Protein AF-B0E0D8-F1 (afdb_monomer_lite)

Structure (mmCIF, N/CA/C/O backbone):
data_AF-B0E0D8-F1
#
_entry.id   AF-B0E0D8-F1
#
loop_
_atom_site.group_PDB
_atom_site.id
_atom_site.type_symbol
_atom_site.label_atom_id
_atom_site.label_alt_id
_atom_site.label_comp_id
_atom_site.label_asym_id
_atom_site.label_entity_id
_atom_site.label_seq_id
_atom_site.pdbx_PDB_ins_code
_atom_site.Cartn_x
_atom_site.Cartn_y
_atom_site.Cartn_z
_atom_site.occupancy
_atom_site.B_iso_or_equiv
_atom_site.auth_seq_id
_atom_site.auth_comp_id
_atom_site.auth_asym_id
_atom_site.auth_atom_id
_atom_site.pdbx_PDB_model_num
ATOM 1 N N . MET A 1 1 ? 3.797 -46.920 1.509 1.00 53.16 1 MET A N 1
ATOM 2 C CA . MET A 1 1 ? 4.148 -45.489 1.342 1.00 53.16 1 MET A CA 1
ATOM 3 C C . MET A 1 1 ? 3.529 -44.896 0.063 1.00 53.16 1 MET A C 1
ATOM 5 O O . MET A 1 1 ? 4.163 -44.108 -0.615 1.00 53.16 1 MET A O 1
ATOM 9 N N . SER A 1 2 ? 2.277 -45.231 -0.271 1.00 56.91 2 SER A N 1
ATOM 10 C CA . SER A 1 2 ? 1.636 -44.932 -1.570 1.00 56.91 2 SER A CA 1
ATOM 11 C C . SER A 1 2 ? 0.585 -43.808 -1.529 1.00 56.91 2 SER A C 1
ATOM 13 O O . SER A 1 2 ? -0.222 -43.683 -2.444 1.00 56.91 2 SER A O 1
ATOM 15 N N . THR A 1 3 ? 0.545 -42.988 -0.476 1.00 81.75 3 THR A N 1
ATOM 16 C CA . THR A 1 3 ? -0.574 -42.053 -0.258 1.00 81.75 3 THR A CA 1
ATOM 17 C C . THR A 1 3 ? -0.394 -40.694 -0.940 1.00 81.75 3 THR A C 1
ATOM 19 O O . THR A 1 3 ? -1.363 -40.171 -1.485 1.00 81.75 3 THR A O 1
ATOM 22 N N . LEU A 1 4 ? 0.819 -40.131 -0.997 1.00 83.94 4 LEU A N 1
ATOM 23 C CA . LEU A 1 4 ? 1.034 -38.790 -1.574 1.00 83.94 4 LEU A CA 1
ATOM 24 C C . LEU A 1 4 ? 0.937 -38.765 -3.103 1.00 83.94 4 LEU A C 1
ATOM 26 O O . LEU A 1 4 ? 0.344 -37.847 -3.665 1.00 83.94 4 LEU A O 1
ATOM 30 N N . ASP A 1 5 ? 1.414 -39.815 -3.773 1.00 84.38 5 ASP A N 1
ATOM 31 C CA . ASP A 1 5 ? 1.312 -39.933 -5.231 1.00 84.38 5 ASP A CA 1
ATOM 32 C C . ASP A 1 5 ? -0.126 -40.140 -5.717 1.00 84.38 5 ASP A C 1
ATOM 34 O O . ASP A 1 5 ? -0.360 -40.074 -6.918 1.00 84.38 5 ASP A O 1
ATOM 38 N N . SER A 1 6 ? -1.091 -40.373 -4.819 1.00 91.25 6 SER A N 1
ATOM 39 C CA . SER A 1 6 ? -2.513 -40.531 -5.153 1.00 91.25 6 SER A CA 1
ATOM 40 C C . SER A 1 6 ? -3.325 -39.231 -5.061 1.00 91.25 6 SER A C 1
ATOM 42 O O . SER A 1 6 ? -4.478 -39.209 -5.490 1.00 91.25 6 SER A O 1
ATOM 44 N N . LEU A 1 7 ? -2.739 -38.137 -4.552 1.00 93.19 7 LEU A N 1
ATOM 45 C CA . LEU A 1 7 ? -3.447 -36.866 -4.382 1.00 93.19 7 LEU A CA 1
ATOM 46 C C . LEU A 1 7 ? -3.869 -36.264 -5.727 1.00 93.19 7 LEU A C 1
ATOM 48 O O . LEU A 1 7 ? -3.058 -36.102 -6.643 1.00 93.19 7 LEU A O 1
ATOM 52 N N . ALA A 1 8 ? -5.145 -35.893 -5.829 1.00 93.38 8 ALA A N 1
ATOM 53 C CA . ALA A 1 8 ? -5.683 -35.192 -6.988 1.00 93.38 8 ALA A CA 1
ATOM 54 C C . ALA A 1 8 ? -4.944 -33.848 -7.199 1.00 93.38 8 ALA A C 1
ATOM 56 O O . ALA A 1 8 ? -4.636 -33.175 -6.207 1.00 93.38 8 ALA A O 1
ATOM 57 N N . PRO A 1 9 ? -4.622 -33.445 -8.444 1.00 91.19 9 PRO A N 1
ATOM 58 C CA . PRO A 1 9 ? -3.892 -32.202 -8.715 1.00 91.19 9 PRO A CA 1
ATOM 59 C C . PRO A 1 9 ? -4.538 -30.962 -8.087 1.00 91.19 9 PRO A C 1
ATOM 61 O O . PRO A 1 9 ? -3.832 -30.089 -7.594 1.00 91.19 9 PRO A O 1
ATOM 64 N N . GLU A 1 10 ? -5.866 -30.919 -8.019 1.00 92.75 10 GLU A N 1
ATOM 65 C CA . GLU A 1 10 ? -6.646 -29.825 -7.435 1.00 92.75 10 GLU A CA 1
ATOM 66 C C . GLU A 1 10 ? -6.404 -29.705 -5.922 1.00 92.75 10 GLU A C 1
ATOM 68 O O . GLU A 1 10 ? -6.322 -28.603 -5.380 1.00 92.75 10 GLU A O 1
ATOM 73 N N . LEU A 1 11 ? -6.231 -30.837 -5.228 1.00 93.38 11 LEU A N 1
ATOM 74 C CA . LEU A 1 11 ? -5.871 -30.844 -3.808 1.00 93.38 11 LEU A CA 1
ATOM 75 C C . LEU A 1 11 ? -4.437 -30.361 -3.604 1.00 93.38 11 LEU A C 1
ATOM 77 O O . LEU A 1 11 ? -4.188 -29.599 -2.674 1.00 93.38 11 LEU A O 1
ATOM 81 N N . ILE A 1 12 ? -3.510 -30.757 -4.482 1.00 91.12 12 ILE A N 1
ATOM 82 C CA . ILE A 1 12 ? -2.124 -30.274 -4.445 1.00 91.12 12 ILE A CA 1
ATOM 83 C C . ILE A 1 12 ? -2.103 -28.753 -4.649 1.00 91.12 12 ILE A C 1
ATOM 85 O O . ILE A 1 12 ? -1.486 -28.051 -3.856 1.00 91.12 12 ILE A O 1
ATOM 89 N N . GLN A 1 13 ? -2.834 -28.226 -5.635 1.00 88.44 13 GLN A N 1
ATOM 90 C CA . GLN A 1 13 ? -2.956 -26.781 -5.879 1.00 88.44 13 GLN A CA 1
ATOM 91 C C . GLN A 1 13 ? -3.555 -26.028 -4.686 1.00 88.44 13 GLN A C 1
ATOM 93 O O . GLN A 1 13 ? -3.092 -24.944 -4.326 1.00 88.44 13 GLN A O 1
ATOM 98 N N . ARG A 1 14 ? -4.554 -26.612 -4.017 1.00 90.69 14 ARG A N 1
ATOM 99 C CA . ARG A 1 14 ? -5.117 -26.020 -2.801 1.00 90.69 14 ARG A CA 1
ATOM 100 C C . ARG A 1 14 ? -4.106 -25.999 -1.655 1.00 90.69 14 ARG A C 1
ATOM 102 O O . ARG A 1 14 ? -3.943 -24.960 -1.032 1.00 90.69 14 ARG A O 1
ATOM 109 N N . ILE A 1 15 ? -3.383 -27.097 -1.424 1.00 90.50 15 ILE A N 1
ATOM 110 C CA . ILE A 1 15 ? -2.312 -27.168 -0.412 1.00 90.50 15 ILE A CA 1
ATOM 111 C C . ILE A 1 15 ? -1.242 -26.100 -0.681 1.00 90.50 15 ILE A C 1
ATOM 113 O O . ILE A 1 15 ? -0.784 -25.432 0.236 1.00 90.50 15 ILE A O 1
ATOM 117 N N . VAL A 1 16 ? -0.875 -25.900 -1.944 1.00 87.88 16 VAL A N 1
ATOM 118 C CA . VAL A 1 16 ? 0.105 -24.890 -2.379 1.00 87.88 16 VAL A CA 1
ATOM 119 C C . VAL A 1 16 ? -0.354 -23.478 -2.076 1.00 87.88 16 VAL A C 1
ATOM 121 O O . VAL A 1 16 ? 0.428 -22.678 -1.572 1.00 87.88 16 VAL A O 1
ATOM 124 N N . THR A 1 17 ? -1.627 -23.197 -2.352 1.00 84.88 17 THR A N 1
ATOM 125 C CA . THR A 1 17 ? -2.234 -21.888 -2.089 1.00 84.88 17 THR A CA 1
ATOM 126 C C . THR A 1 17 ? -2.192 -21.560 -0.593 1.00 84.88 17 THR A C 1
ATOM 128 O O . THR A 1 17 ? -1.948 -20.416 -0.226 1.00 84.88 17 THR A O 1
ATOM 131 N N . GLU A 1 18 ? -2.350 -22.569 0.269 1.00 88.06 18 GLU A N 1
ATOM 132 C CA . GLU A 1 18 ? -2.264 -22.421 1.730 1.00 88.06 18 GLU A CA 1
ATOM 133 C C . GLU A 1 18 ? -0.812 -22.337 2.253 1.00 88.06 18 GLU A C 1
ATOM 135 O O . GLU A 1 18 ? -0.554 -21.684 3.261 1.00 88.06 18 GLU A O 1
ATOM 140 N N . LEU A 1 19 ? 0.159 -22.980 1.590 1.00 85.25 19 LEU A N 1
ATOM 141 C CA . LEU A 1 19 ? 1.568 -23.001 2.025 1.00 85.25 19 LEU A CA 1
ATOM 142 C C . LEU A 1 19 ? 2.355 -21.725 1.682 1.00 85.25 19 LEU A C 1
ATOM 144 O O . LEU A 1 19 ? 3.416 -21.486 2.269 1.00 85.25 19 LEU A O 1
ATOM 148 N N . GLY A 1 20 ? 1.881 -20.922 0.727 1.00 84.12 20 GLY A N 1
ATOM 149 C CA . GLY A 1 20 ? 2.523 -19.668 0.327 1.00 84.12 20 GLY A CA 1
ATOM 150 C C . GLY A 1 20 ? 3.942 -19.868 -0.223 1.00 84.12 20 GLY A C 1
ATOM 151 O O . GLY A 1 20 ? 4.134 -20.495 -1.258 1.00 84.12 20 GLY A O 1
ATOM 152 N N . ASN A 1 21 ? 4.959 -19.333 0.461 1.00 77.44 21 ASN A N 1
ATOM 153 C CA . ASN A 1 21 ? 6.346 -19.336 -0.034 1.00 77.44 21 ASN A CA 1
ATOM 154 C C . ASN A 1 21 ? 7.074 -20.687 0.114 1.00 77.44 21 ASN A C 1
ATOM 156 O O . ASN A 1 21 ? 8.124 -20.875 -0.492 1.00 77.44 21 ASN A O 1
ATOM 160 N N . ASN A 1 22 ? 6.530 -21.645 0.872 1.00 82.94 22 ASN A N 1
ATOM 161 C CA . ASN A 1 22 ? 7.192 -22.933 1.155 1.00 82.94 22 ASN A CA 1
ATOM 162 C C . ASN A 1 22 ? 7.010 -23.987 0.041 1.00 82.94 22 ASN A C 1
ATOM 164 O O . ASN A 1 22 ? 7.289 -25.173 0.222 1.00 82.94 22 ASN A O 1
ATOM 168 N N . VAL A 1 23 ? 6.508 -23.581 -1.125 1.00 85.81 23 VAL A N 1
ATOM 169 C CA . VAL A 1 23 ? 6.146 -24.485 -2.231 1.00 85.81 23 VAL A CA 1
ATOM 170 C C . VAL A 1 23 ? 7.377 -25.109 -2.895 1.00 85.81 23 VAL A C 1
ATOM 172 O O . VAL A 1 23 ? 7.290 -26.204 -3.454 1.00 85.81 23 VAL A O 1
ATOM 175 N N . THR A 1 24 ? 8.543 -24.464 -2.797 1.00 85.81 24 THR A N 1
ATOM 176 C CA . THR A 1 24 ? 9.804 -24.993 -3.339 1.00 85.81 24 THR A CA 1
ATOM 177 C C . THR A 1 24 ? 10.214 -26.302 -2.677 1.00 85.81 24 THR A C 1
ATOM 179 O O . THR A 1 24 ? 10.639 -27.221 -3.373 1.00 85.81 24 THR A O 1
ATOM 182 N N . ASP A 1 25 ? 10.018 -26.429 -1.365 1.00 89.00 25 ASP A N 1
ATOM 183 C CA . ASP A 1 25 ? 10.377 -27.639 -0.621 1.00 89.00 25 ASP A CA 1
ATOM 184 C C . ASP A 1 25 ? 9.418 -28.784 -0.958 1.00 89.00 25 ASP A C 1
ATOM 186 O O . ASP A 1 25 ? 9.829 -29.933 -1.125 1.00 89.00 25 ASP A O 1
ATOM 190 N N . LEU A 1 26 ? 8.139 -28.455 -1.168 1.00 89.81 26 LEU A N 1
ATOM 191 C CA . LEU A 1 26 ? 7.120 -29.415 -1.589 1.00 89.81 26 LEU A CA 1
ATOM 192 C C . LEU A 1 26 ? 7.429 -30.015 -2.969 1.00 89.81 26 LEU A C 1
ATOM 194 O O . LEU A 1 26 ? 7.152 -31.189 -3.222 1.00 89.81 26 LEU A O 1
ATOM 198 N N . ARG A 1 27 ? 8.060 -29.231 -3.853 1.00 89.00 27 ARG A N 1
ATOM 199 C CA . ARG A 1 27 ? 8.511 -29.686 -5.177 1.00 89.00 27 ARG A CA 1
ATOM 200 C C . ARG A 1 27 ? 9.526 -30.829 -5.085 1.00 89.00 27 ARG A C 1
ATOM 202 O O . ARG A 1 27 ? 9.568 -31.672 -5.979 1.00 89.00 27 ARG A O 1
ATOM 209 N N . LEU A 1 28 ? 10.322 -30.876 -4.017 1.00 90.44 28 LEU A N 1
ATOM 210 C CA . LEU A 1 28 ? 11.373 -31.877 -3.828 1.00 90.44 28 LEU A CA 1
ATOM 211 C C . LEU A 1 28 ? 10.848 -33.212 -3.273 1.00 90.44 28 LEU A C 1
ATOM 213 O O . LEU A 1 28 ? 11.593 -34.189 -3.257 1.00 90.44 28 LEU A O 1
ATOM 217 N N . VAL A 1 29 ? 9.577 -33.282 -2.856 1.00 91.75 29 VAL A N 1
ATOM 218 C CA . VAL A 1 29 ? 9.000 -34.472 -2.206 1.00 91.75 29 VAL A CA 1
ATOM 219 C C . VAL A 1 29 ? 8.815 -35.638 -3.181 1.00 91.75 29 VAL A C 1
ATOM 221 O O . VAL A 1 29 ? 9.238 -36.755 -2.887 1.00 91.75 29 VAL A O 1
ATOM 224 N N . CYS A 1 30 ? 8.187 -35.416 -4.343 1.00 91.88 30 CYS A N 1
ATOM 225 C CA . CYS A 1 30 ? 8.034 -36.448 -5.375 1.00 91.88 30 CYS A CA 1
ATOM 226 C C . CYS A 1 30 ? 7.874 -35.865 -6.790 1.00 91.88 30 CYS A C 1
ATOM 228 O O . CYS A 1 30 ? 7.544 -34.692 -6.974 1.00 91.88 30 CYS A O 1
ATOM 230 N N . LYS A 1 31 ? 8.064 -36.704 -7.822 1.00 90.81 31 LYS A N 1
ATOM 231 C CA . LYS A 1 31 ? 7.974 -36.293 -9.240 1.00 90.81 31 LYS A CA 1
ATOM 232 C C . LYS A 1 31 ? 6.593 -35.750 -9.623 1.00 90.81 31 LYS A C 1
ATOM 234 O O . LYS A 1 31 ? 6.519 -34.791 -10.385 1.00 90.81 31 LYS A O 1
ATOM 239 N N . ARG A 1 32 ? 5.511 -36.340 -9.094 1.00 89.62 32 ARG A N 1
ATOM 240 C CA . ARG A 1 32 ? 4.135 -35.894 -9.373 1.00 89.62 32 ARG A CA 1
ATOM 241 C C . ARG A 1 32 ? 3.894 -34.491 -8.823 1.00 89.62 32 ARG A C 1
ATOM 243 O O . ARG A 1 32 ? 3.394 -33.644 -9.554 1.00 89.62 32 ARG A O 1
ATOM 250 N N . MET A 1 33 ? 4.295 -34.233 -7.575 1.00 90.12 33 MET A N 1
ATOM 251 C CA . MET A 1 33 ? 4.243 -32.888 -6.999 1.00 90.12 33 MET A CA 1
ATOM 252 C C . MET A 1 33 ? 5.104 -31.937 -7.818 1.00 90.12 33 MET A C 1
ATOM 254 O O . MET A 1 33 ? 4.596 -30.918 -8.254 1.00 90.12 33 MET A O 1
ATOM 258 N N . SER A 1 34 ? 6.347 -32.302 -8.142 1.00 90.44 34 SER A N 1
ATOM 259 C CA . SER A 1 34 ? 7.204 -31.450 -8.972 1.00 90.44 34 SER A CA 1
ATOM 260 C C . SER A 1 34 ? 6.529 -31.024 -10.279 1.00 90.44 34 SER A C 1
ATOM 262 O O . SER A 1 34 ? 6.503 -29.836 -10.576 1.00 90.44 34 SER A O 1
ATOM 264 N N . SER A 1 35 ? 5.894 -31.959 -10.993 1.00 89.50 35 SER A N 1
ATOM 265 C CA . SER A 1 35 ? 5.194 -31.681 -12.252 1.00 89.50 35 SER A CA 1
ATOM 266 C C . SER A 1 35 ? 3.943 -30.807 -12.085 1.00 89.50 35 SER A C 1
ATOM 268 O O . SER A 1 35 ? 3.732 -29.900 -12.884 1.00 89.50 35 SER A O 1
ATOM 270 N N . VAL A 1 36 ? 3.124 -31.032 -11.049 1.00 90.00 36 VAL A N 1
ATOM 271 C CA . VAL A 1 36 ? 1.916 -30.217 -10.790 1.00 90.00 36 VAL A CA 1
ATOM 272 C C . VAL A 1 36 ? 2.282 -28.810 -10.304 1.00 90.00 36 VAL A C 1
ATOM 274 O O . VAL A 1 36 ? 1.603 -27.835 -10.625 1.00 90.00 36 VAL A O 1
ATOM 277 N N . LEU A 1 37 ? 3.359 -28.701 -9.525 1.00 90.88 37 LEU A N 1
ATOM 278 C CA . LEU A 1 37 ? 3.837 -27.449 -8.945 1.00 90.88 37 LEU A CA 1
ATOM 279 C C . LEU A 1 37 ? 4.657 -26.616 -9.916 1.00 90.88 37 LEU A C 1
ATOM 281 O O . LEU A 1 37 ? 4.804 -25.419 -9.694 1.00 90.88 37 LEU A O 1
ATOM 285 N N . GLU A 1 38 ? 5.184 -27.220 -10.977 1.00 89.25 38 GLU A N 1
ATOM 286 C CA . GLU A 1 38 ? 6.056 -26.542 -11.927 1.00 89.25 38 GLU A CA 1
ATOM 287 C C . GLU A 1 38 ? 5.395 -25.292 -12.512 1.00 89.25 38 GLU A C 1
ATOM 289 O O . GLU A 1 38 ? 5.996 -24.223 -12.479 1.00 89.25 38 GLU A O 1
ATOM 294 N N . SER A 1 39 ? 4.125 -25.363 -12.922 1.00 87.25 39 SER A N 1
ATOM 295 C CA . SER A 1 39 ? 3.410 -24.192 -13.448 1.00 87.25 39 SER A CA 1
ATOM 296 C C . SER A 1 39 ? 3.176 -23.095 -12.402 1.00 87.25 39 SER A C 1
ATOM 298 O O . SER A 1 39 ? 3.114 -21.924 -12.756 1.00 87.25 39 SER A O 1
ATOM 300 N N . HIS A 1 40 ? 3.047 -23.456 -11.121 1.00 87.00 40 HIS A N 1
ATOM 301 C CA . HIS A 1 40 ? 2.840 -22.497 -10.031 1.00 87.00 40 HIS A CA 1
ATOM 302 C C . HIS A 1 40 ? 4.153 -21.821 -9.634 1.00 87.00 40 HIS A C 1
ATOM 304 O O . HIS A 1 40 ? 4.215 -20.601 -9.533 1.00 87.00 40 HIS A O 1
ATOM 310 N N . VAL A 1 41 ? 5.219 -22.607 -9.462 1.00 88.19 41 VAL A N 1
ATOM 311 C CA . VAL A 1 41 ? 6.553 -22.107 -9.098 1.00 88.19 41 VAL A CA 1
ATOM 312 C C . VAL A 1 41 ? 7.140 -21.256 -10.220 1.00 88.19 41 VAL A C 1
ATOM 314 O O . VAL A 1 41 ? 7.745 -20.225 -9.952 1.00 88.19 41 VAL A O 1
ATOM 317 N N . LEU A 1 42 ? 6.957 -21.669 -11.477 1.00 91.44 42 LEU A N 1
ATOM 318 C CA . LEU A 1 42 ? 7.425 -20.908 -12.637 1.00 91.44 42 LEU A CA 1
ATOM 319 C C . LEU A 1 42 ? 6.464 -19.778 -13.027 1.00 91.44 42 LEU A C 1
ATOM 321 O O . LEU A 1 42 ? 6.832 -18.932 -13.838 1.00 91.44 42 LEU A O 1
ATOM 325 N N . GLY A 1 43 ? 5.259 -19.748 -12.448 1.00 93.00 43 GLY A N 1
ATOM 326 C CA . GLY A 1 43 ? 4.245 -18.729 -12.697 1.00 93.00 43 GLY A CA 1
ATOM 327 C C . GLY A 1 43 ? 4.673 -17.333 -12.253 1.00 93.00 43 GLY A C 1
ATOM 328 O O . GLY A 1 43 ? 4.438 -16.366 -12.976 1.00 93.00 43 GLY A O 1
ATOM 329 N N . SER A 1 44 ? 5.372 -17.255 -11.118 1.00 94.44 44 SER A N 1
ATOM 330 C CA . SER A 1 44 ? 5.916 -16.018 -10.563 1.00 94.44 44 SER A CA 1
ATOM 331 C C . SER A 1 44 ? 7.424 -16.131 -10.377 1.00 94.44 44 SER A C 1
ATOM 333 O O . SER A 1 44 ? 7.903 -16.857 -9.506 1.00 94.44 44 SER A O 1
ATOM 335 N N . ILE A 1 45 ? 8.183 -15.367 -11.155 1.00 94.94 45 ILE A N 1
ATOM 336 C CA . ILE A 1 45 ? 9.644 -15.346 -11.090 1.00 94.94 45 ILE A CA 1
ATOM 337 C C . ILE A 1 45 ? 10.110 -14.058 -10.422 1.00 94.94 45 ILE A C 1
ATOM 339 O O . ILE A 1 45 ? 9.674 -12.966 -10.773 1.00 94.94 45 ILE A O 1
ATOM 343 N N . THR A 1 46 ? 11.044 -14.173 -9.476 1.00 95.44 46 THR A N 1
ATOM 344 C CA . THR A 1 46 ? 11.786 -13.020 -8.949 1.00 95.44 46 THR A CA 1
ATOM 345 C C . THR A 1 46 ? 13.233 -13.079 -9.424 1.00 95.44 46 THR A C 1
ATOM 347 O O . THR A 1 46 ? 13.895 -14.098 -9.229 1.00 95.44 46 THR A O 1
ATOM 350 N N . ILE A 1 47 ? 13.713 -12.003 -10.043 1.00 95.38 47 ILE A N 1
ATOM 351 C CA . ILE A 1 47 ? 15.119 -11.794 -10.402 1.00 95.38 47 ILE A CA 1
ATOM 352 C C . ILE A 1 47 ? 15.681 -10.791 -9.397 1.00 95.38 47 ILE A C 1
ATOM 354 O O . ILE A 1 47 ? 15.224 -9.655 -9.351 1.00 95.38 47 ILE A O 1
ATOM 358 N N . ASP A 1 48 ? 16.640 -11.227 -8.586 1.00 94.81 48 ASP A N 1
ATOM 359 C CA . ASP A 1 48 ? 17.276 -10.431 -7.531 1.00 94.81 48 ASP A CA 1
ATOM 360 C C . ASP A 1 48 ? 18.788 -10.662 -7.602 1.00 94.81 48 ASP A C 1
ATOM 362 O O . ASP A 1 48 ? 19.269 -11.744 -7.250 1.00 94.81 48 ASP A O 1
ATOM 366 N N . ILE A 1 49 ? 19.525 -9.688 -8.148 1.00 94.19 49 ILE A N 1
ATOM 367 C CA . ILE A 1 49 ? 20.953 -9.830 -8.468 1.00 94.19 49 ILE A CA 1
ATOM 368 C C . ILE A 1 49 ? 21.772 -8.843 -7.641 1.00 94.19 49 ILE A C 1
ATOM 370 O O . ILE A 1 49 ? 22.141 -7.756 -8.083 1.00 94.19 49 ILE A O 1
ATOM 374 N N . THR A 1 50 ? 22.097 -9.270 -6.427 1.00 93.19 50 THR A N 1
ATOM 375 C CA . THR A 1 50 ? 22.987 -8.549 -5.514 1.00 93.19 50 THR A CA 1
ATOM 376 C C . THR A 1 50 ? 24.391 -9.143 -5.542 1.00 93.19 50 THR A C 1
ATOM 378 O O . THR A 1 50 ? 24.595 -10.272 -5.998 1.00 93.19 50 THR A O 1
ATOM 381 N N . LYS A 1 51 ? 25.364 -8.431 -4.962 1.00 91.75 51 LYS A N 1
ATOM 382 C CA . LYS A 1 51 ? 26.734 -8.939 -4.774 1.00 91.75 51 LYS A CA 1
ATOM 383 C C . LYS A 1 51 ? 26.783 -10.337 -4.132 1.00 91.75 51 LYS A C 1
ATOM 385 O O . LYS A 1 51 ? 27.607 -11.158 -4.517 1.00 91.75 51 LYS A O 1
ATOM 390 N N . LEU A 1 52 ? 25.894 -10.624 -3.177 1.00 91.69 52 LEU A N 1
ATOM 391 C CA . LEU A 1 52 ? 25.844 -11.905 -2.456 1.00 91.69 52 LEU A CA 1
ATOM 392 C C . LEU A 1 52 ? 25.160 -13.033 -3.247 1.00 91.69 52 LEU A C 1
ATOM 394 O O . LEU A 1 52 ? 25.314 -14.202 -2.900 1.00 91.69 52 LEU A O 1
ATOM 398 N N . ARG A 1 53 ? 24.382 -12.700 -4.283 1.00 93.06 53 ARG A N 1
ATOM 399 C CA . ARG A 1 53 ? 23.576 -13.654 -5.067 1.00 93.06 53 ARG A CA 1
ATOM 400 C C . ARG A 1 53 ? 23.902 -13.621 -6.558 1.00 93.06 53 ARG A C 1
ATOM 402 O O . ARG A 1 53 ? 23.091 -14.062 -7.373 1.00 93.06 53 ARG A O 1
ATOM 409 N N . LEU A 1 54 ? 25.087 -13.125 -6.905 1.00 94.12 54 LEU A N 1
ATOM 410 C CA . LEU A 1 54 ? 25.489 -12.848 -8.278 1.00 94.12 54 LEU A CA 1
ATOM 411 C C . LEU A 1 54 ? 25.380 -14.086 -9.176 1.00 94.12 54 LEU A C 1
ATOM 413 O O . LEU A 1 54 ? 24.647 -14.064 -10.161 1.00 94.12 54 LEU A O 1
ATOM 417 N N . ASP A 1 55 ? 26.021 -15.193 -8.801 1.00 94.62 55 ASP A N 1
ATOM 418 C CA . ASP A 1 55 ? 26.042 -16.415 -9.618 1.00 94.62 55 ASP A CA 1
ATOM 419 C C . ASP A 1 55 ? 24.645 -17.009 -9.827 1.00 94.62 55 ASP A C 1
ATOM 421 O O . ASP A 1 55 ? 24.288 -17.414 -10.936 1.00 94.62 55 ASP A O 1
ATOM 425 N N . VAL A 1 56 ? 23.828 -17.018 -8.768 1.00 94.38 56 VAL A N 1
ATOM 426 C CA . VAL A 1 56 ? 22.450 -17.527 -8.809 1.00 94.38 56 VAL A CA 1
ATOM 427 C C . VAL A 1 56 ? 21.601 -16.670 -9.745 1.00 94.38 56 VAL A C 1
ATOM 429 O O . VAL A 1 56 ? 20.940 -17.206 -10.635 1.00 94.38 56 VAL A O 1
ATOM 432 N N . GLY A 1 57 ? 21.664 -15.345 -9.590 1.00 94.19 57 GLY A N 1
ATOM 433 C CA . GLY A 1 57 ? 20.919 -14.397 -10.413 1.00 94.19 57 GLY A CA 1
ATOM 434 C C . GLY A 1 57 ? 21.321 -14.445 -11.888 1.00 94.19 57 GLY A C 1
ATOM 435 O O . GLY A 1 57 ? 20.463 -14.510 -12.768 1.00 94.19 57 GLY A O 1
ATOM 436 N N . ILE A 1 58 ? 22.624 -14.500 -12.174 1.00 95.25 58 ILE A N 1
ATOM 437 C CA . ILE A 1 58 ? 23.157 -14.622 -13.538 1.00 95.25 58 ILE A CA 1
ATOM 438 C C . ILE A 1 58 ? 22.755 -15.952 -14.176 1.00 95.25 58 ILE A C 1
ATOM 440 O O . ILE A 1 58 ? 22.387 -15.980 -15.352 1.00 95.25 58 ILE A O 1
ATOM 444 N N . SER A 1 59 ? 22.822 -17.056 -13.430 1.00 94.62 59 SER A N 1
ATOM 445 C CA . SER A 1 59 ? 22.420 -18.379 -13.918 1.00 94.62 59 SER A CA 1
ATOM 446 C C . SER A 1 59 ? 20.927 -18.421 -14.250 1.00 94.62 59 SER A C 1
ATOM 448 O O . SER A 1 59 ? 20.539 -18.862 -15.335 1.00 94.62 59 SER A O 1
ATOM 450 N N . GLN A 1 60 ? 20.088 -17.867 -13.372 1.00 94.06 60 GLN A N 1
ATOM 451 C CA . GLN A 1 60 ? 18.651 -17.734 -13.601 1.00 94.06 60 GLN A CA 1
ATOM 452 C C . GLN A 1 60 ? 18.359 -16.890 -14.848 1.00 94.06 60 GLN A C 1
ATOM 454 O O . GLN A 1 60 ? 17.583 -17.305 -15.707 1.00 94.06 60 GLN A O 1
ATOM 459 N N . LEU A 1 61 ? 19.034 -15.748 -14.998 1.00 94.94 61 LEU A N 1
ATOM 460 C CA . LEU A 1 61 ? 18.879 -14.879 -16.161 1.00 94.94 61 LEU A CA 1
ATOM 461 C C . LEU A 1 61 ? 19.320 -15.565 -17.462 1.00 94.94 61 LEU A C 1
ATOM 463 O O . LEU A 1 61 ? 18.628 -15.490 -18.473 1.00 94.94 61 LEU A O 1
ATOM 467 N N . THR A 1 62 ? 20.443 -16.288 -17.419 1.00 95.00 62 THR A N 1
ATOM 468 C CA . THR A 1 62 ? 20.947 -17.080 -18.554 1.00 95.00 62 THR A CA 1
ATOM 469 C C . THR A 1 62 ? 19.935 -18.154 -18.946 1.00 95.00 62 THR A C 1
ATOM 471 O O . THR A 1 62 ? 19.659 -18.345 -20.128 1.00 95.00 62 THR A O 1
ATOM 474 N N . THR A 1 63 ? 19.347 -18.832 -17.959 1.00 93.56 63 THR A N 1
ATOM 475 C CA . THR A 1 63 ? 18.331 -19.872 -18.168 1.00 93.56 63 THR A CA 1
ATOM 476 C C . THR A 1 63 ? 17.115 -19.300 -18.897 1.00 93.56 63 THR A C 1
ATOM 478 O O . THR A 1 63 ? 16.701 -19.857 -19.908 1.00 93.56 63 THR A O 1
ATOM 481 N N . LEU A 1 64 ? 16.602 -18.145 -18.460 1.00 94.06 64 LEU A N 1
ATOM 482 C CA . LEU A 1 64 ? 15.470 -17.466 -19.106 1.00 94.06 64 LEU A CA 1
ATOM 483 C C . LEU A 1 64 ? 15.784 -16.958 -20.521 1.00 94.06 64 LEU A C 1
ATOM 485 O O . LEU A 1 64 ? 14.903 -16.938 -21.379 1.00 94.06 64 LEU A O 1
ATOM 489 N N . ALA A 1 65 ? 17.030 -16.546 -20.766 1.00 94.62 65 ALA A N 1
ATOM 490 C CA . ALA A 1 65 ? 17.468 -16.061 -22.072 1.00 94.62 65 ALA A CA 1
ATOM 491 C C . ALA A 1 65 ? 17.738 -17.188 -23.086 1.00 94.62 65 ALA A C 1
ATOM 493 O O . ALA A 1 65 ? 17.640 -16.953 -24.288 1.00 94.62 65 ALA A O 1
ATOM 494 N N . THR A 1 66 ? 18.112 -18.389 -22.629 1.00 92.69 66 THR A N 1
ATOM 495 C CA . THR A 1 66 ? 18.603 -19.474 -23.504 1.00 92.69 66 THR A CA 1
ATOM 496 C C . THR A 1 66 ? 17.663 -20.668 -23.620 1.00 92.69 66 THR A C 1
ATOM 498 O O . THR A 1 66 ? 17.677 -21.342 -24.651 1.00 92.69 66 THR A O 1
ATOM 501 N N . GLN A 1 67 ? 16.854 -20.969 -22.600 1.00 77.81 67 GLN A N 1
ATOM 502 C CA . GLN A 1 67 ? 16.017 -22.167 -22.605 1.00 77.81 67 GLN A CA 1
ATOM 503 C C . GLN A 1 67 ? 14.645 -21.901 -23.220 1.00 77.81 67 GLN A C 1
ATOM 505 O O . GLN A 1 67 ? 13.861 -21.078 -22.750 1.00 77.81 67 GLN A O 1
ATOM 510 N N . GLY A 1 68 ? 14.350 -22.659 -24.275 1.00 67.12 68 GLY A N 1
ATOM 511 C CA . GLY A 1 68 ? 13.070 -22.632 -24.962 1.00 67.12 68 GLY A CA 1
ATOM 512 C C . GLY A 1 68 ? 11.913 -23.177 -24.117 1.00 67.12 68 GLY A C 1
ATOM 513 O O . GLY A 1 68 ? 11.939 -24.299 -23.615 1.00 67.12 68 GLY A O 1
ATOM 514 N N . ASN A 1 69 ? 10.851 -22.377 -24.098 1.00 66.31 69 ASN A N 1
ATOM 515 C CA . ASN A 1 69 ? 9.438 -22.709 -23.925 1.00 66.31 69 ASN A CA 1
ATOM 516 C C . ASN A 1 69 ? 8.871 -22.938 -22.519 1.00 66.31 69 ASN A C 1
ATOM 518 O O . ASN A 1 69 ? 7.965 -22.193 -22.165 1.00 66.31 69 ASN A O 1
ATOM 522 N N . HIS A 1 70 ? 9.290 -23.907 -21.705 1.00 85.69 70 HIS A N 1
ATOM 523 C CA . HIS A 1 70 ? 8.431 -24.280 -20.558 1.00 85.69 70 HIS A CA 1
ATOM 524 C C . HIS A 1 70 ? 8.332 -23.208 -19.465 1.00 85.69 70 HIS A C 1
ATOM 526 O O . HIS A 1 70 ? 7.229 -22.784 -19.130 1.00 85.69 70 HIS A O 1
ATOM 532 N N . THR A 1 71 ? 9.462 -22.710 -18.964 1.00 88.88 71 THR A N 1
ATOM 533 C CA . THR A 1 71 ? 9.458 -21.628 -17.970 1.00 88.88 71 THR A CA 1
ATOM 534 C C . THR A 1 71 ? 8.849 -20.358 -18.544 1.00 88.88 71 THR A C 1
ATOM 536 O O . THR A 1 71 ? 7.924 -19.801 -17.966 1.00 88.88 71 THR A O 1
ATOM 539 N N . ALA A 1 72 ? 9.304 -19.952 -19.729 1.00 90.19 72 ALA A N 1
ATOM 540 C CA . ALA A 1 72 ? 8.901 -18.694 -20.341 1.00 90.19 72 ALA A CA 1
ATOM 541 C C . ALA A 1 72 ? 7.402 -18.624 -20.691 1.00 90.19 72 ALA A C 1
ATOM 543 O O . ALA A 1 72 ? 6.805 -17.552 -20.647 1.00 90.19 72 ALA A O 1
ATOM 544 N N . THR A 1 73 ? 6.779 -19.765 -21.006 1.00 91.00 73 THR A N 1
ATOM 545 C CA . THR A 1 73 ? 5.327 -19.843 -21.233 1.00 91.00 73 THR A CA 1
ATOM 546 C C . THR A 1 73 ? 4.526 -20.004 -19.941 1.00 91.00 73 THR A C 1
ATOM 548 O O . THR A 1 73 ? 3.360 -19.618 -19.915 1.00 91.00 73 THR A O 1
ATOM 551 N N . ALA A 1 74 ? 5.108 -20.544 -18.869 1.00 93.44 74 ALA A N 1
ATOM 552 C CA . ALA A 1 74 ? 4.430 -20.663 -17.578 1.00 93.44 74 ALA A CA 1
ATOM 553 C C . ALA A 1 74 ? 4.410 -19.338 -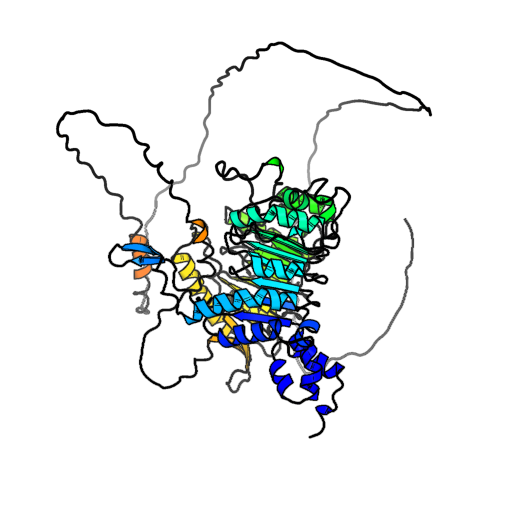16.795 1.00 93.44 74 ALA A C 1
ATOM 555 O O . ALA A 1 74 ? 3.454 -19.074 -16.060 1.00 93.44 74 ALA A O 1
ATOM 556 N N . THR A 1 75 ? 5.443 -18.504 -16.954 1.00 95.75 75 THR A N 1
ATOM 557 C CA . THR A 1 75 ? 5.587 -17.243 -16.219 1.00 95.75 75 THR A CA 1
ATOM 558 C C . THR A 1 75 ? 4.576 -16.196 -16.667 1.00 95.75 75 THR A C 1
ATOM 560 O O . THR A 1 75 ? 4.550 -15.789 -17.827 1.00 95.75 75 THR A O 1
ATOM 563 N N . HIS A 1 76 ? 3.778 -15.723 -15.713 1.00 96.50 76 HIS A N 1
ATOM 564 C CA . HIS A 1 76 ? 2.830 -14.623 -15.877 1.00 96.50 76 HIS A CA 1
ATOM 565 C C . HIS A 1 76 ? 3.168 -13.426 -14.982 1.00 96.50 76 HIS A C 1
ATOM 567 O O . HIS A 1 76 ? 2.816 -12.305 -15.346 1.00 96.50 76 HIS A O 1
ATOM 573 N N . ASP A 1 77 ? 3.912 -13.631 -13.893 1.00 97.25 77 ASP A N 1
ATOM 574 C CA . ASP A 1 77 ? 4.372 -12.570 -13.002 1.00 97.25 77 ASP A CA 1
ATOM 575 C C . ASP A 1 77 ? 5.905 -12.537 -12.943 1.00 97.25 77 ASP A C 1
ATOM 577 O O . ASP A 1 77 ? 6.567 -13.542 -12.675 1.00 97.25 77 ASP A O 1
ATOM 581 N N . LEU A 1 78 ? 6.487 -11.364 -13.179 1.00 97.38 78 LEU A N 1
ATOM 582 C CA . LEU A 1 78 ? 7.923 -11.128 -13.071 1.00 97.38 78 LEU A CA 1
ATOM 583 C C . LEU A 1 78 ? 8.174 -9.971 -12.111 1.00 97.38 78 LEU A C 1
ATOM 585 O O . LEU A 1 78 ? 7.659 -8.869 -12.296 1.00 97.38 78 LEU A O 1
ATOM 589 N N . HIS A 1 79 ? 9.020 -10.212 -11.117 1.00 96.88 79 HIS A N 1
ATOM 590 C CA . HIS A 1 79 ? 9.492 -9.200 -10.186 1.00 96.88 79 HIS A CA 1
ATOM 591 C C . HIS A 1 79 ? 11.008 -9.064 -10.291 1.00 96.88 79 HIS A C 1
ATOM 593 O O . HIS A 1 79 ? 11.757 -9.971 -9.942 1.00 96.88 79 HIS A O 1
ATOM 599 N N . ILE A 1 80 ? 11.470 -7.922 -10.773 1.00 95.94 80 ILE A N 1
ATOM 600 C CA . ILE A 1 80 ? 12.884 -7.583 -10.856 1.00 95.94 80 ILE A CA 1
ATOM 601 C C . ILE A 1 80 ? 13.209 -6.666 -9.681 1.00 95.94 80 ILE A C 1
ATOM 603 O O . ILE A 1 80 ? 12.674 -5.562 -9.592 1.00 95.94 80 ILE A O 1
ATOM 607 N N . ARG A 1 81 ? 14.083 -7.130 -8.792 1.00 93.25 81 ARG A N 1
ATOM 608 C CA . ARG A 1 81 ? 14.568 -6.403 -7.616 1.00 93.25 81 ARG A CA 1
ATOM 609 C C . ARG A 1 81 ? 16.074 -6.253 -7.731 1.00 93.25 81 ARG A C 1
ATOM 611 O O . ARG A 1 81 ? 16.723 -7.149 -8.260 1.00 93.25 81 ARG A O 1
ATOM 618 N N . ASN A 1 82 ? 16.619 -5.151 -7.224 1.00 89.38 82 ASN A N 1
ATOM 619 C CA . ASN A 1 82 ? 18.056 -4.971 -6.996 1.00 89.38 82 ASN A CA 1
ATOM 620 C C . ASN A 1 82 ? 18.946 -5.538 -8.125 1.00 89.38 82 ASN A C 1
ATOM 622 O O . ASN A 1 82 ? 19.584 -6.574 -7.955 1.00 89.38 82 ASN A O 1
ATOM 626 N N . LEU A 1 83 ? 19.018 -4.886 -9.288 1.00 92.12 83 LEU A N 1
ATOM 627 C CA . LEU A 1 83 ? 19.986 -5.250 -10.332 1.00 92.12 83 LEU A CA 1
ATOM 628 C C . LEU A 1 83 ? 21.342 -4.575 -10.083 1.00 92.12 83 LEU A C 1
ATOM 630 O O . LEU A 1 83 ? 21.852 -3.833 -10.918 1.00 92.12 83 LEU A O 1
ATOM 634 N N . CYS A 1 84 ? 21.911 -4.815 -8.903 1.00 89.81 84 CYS A N 1
ATOM 635 C CA . CYS A 1 84 ? 23.120 -4.152 -8.423 1.00 89.81 84 CYS A CA 1
ATOM 636 C C . CYS A 1 84 ? 24.209 -5.197 -8.129 1.00 89.81 84 CYS A C 1
ATOM 638 O O . CYS A 1 84 ? 24.433 -5.540 -6.967 1.00 89.81 84 CYS A O 1
ATOM 640 N N . PRO A 1 85 ? 24.945 -5.690 -9.145 1.00 90.44 85 PRO A N 1
ATOM 641 C CA . PRO A 1 85 ? 25.985 -6.701 -8.932 1.00 90.44 85 PRO A CA 1
ATOM 642 C C . PRO A 1 85 ? 27.141 -6.188 -8.053 1.00 90.44 85 PRO A C 1
ATOM 644 O O . PRO A 1 85 ? 27.848 -6.972 -7.422 1.00 90.44 85 PRO A O 1
ATOM 647 N N . LEU A 1 86 ? 27.323 -4.864 -7.989 1.00 88.38 86 LEU A N 1
ATOM 648 C CA . LEU A 1 86 ? 28.416 -4.203 -7.272 1.00 88.38 86 LEU A CA 1
ATOM 649 C C . LEU A 1 86 ? 28.056 -3.750 -5.853 1.00 88.38 86 LEU A C 1
ATOM 651 O O . LEU A 1 86 ? 28.947 -3.642 -5.009 1.00 88.38 86 LEU A O 1
ATOM 655 N N . LYS A 1 87 ? 26.776 -3.472 -5.586 1.00 84.06 87 LYS A N 1
ATOM 656 C CA . LYS A 1 87 ? 26.310 -2.907 -4.315 1.00 84.06 87 LYS A CA 1
ATOM 657 C C . LYS A 1 87 ? 25.409 -3.904 -3.608 1.00 84.06 87 LYS A C 1
ATOM 659 O O . LYS A 1 87 ? 24.522 -4.494 -4.217 1.00 84.06 87 LYS A O 1
ATOM 664 N N . ASP A 1 88 ? 25.639 -4.085 -2.317 1.00 83.94 88 ASP A N 1
ATOM 665 C CA . ASP A 1 88 ? 24.656 -4.747 -1.474 1.00 83.94 88 ASP A CA 1
ATOM 666 C C . ASP A 1 88 ? 23.550 -3.720 -1.168 1.00 83.94 88 ASP A C 1
ATOM 668 O O . ASP A 1 88 ? 23.871 -2.655 -0.639 1.00 83.94 88 ASP A O 1
ATOM 672 N N . PRO A 1 89 ? 22.274 -3.973 -1.511 1.00 80.56 89 PRO A N 1
ATOM 673 C CA . PRO A 1 89 ? 21.179 -3.063 -1.165 1.00 80.56 89 PRO A CA 1
ATOM 674 C C . PRO A 1 89 ? 21.030 -2.866 0.353 1.00 80.56 89 PRO A C 1
ATOM 676 O O . PRO A 1 89 ? 20.414 -1.896 0.789 1.00 80.56 89 PRO A O 1
ATOM 679 N N . PHE A 1 90 ? 21.596 -3.765 1.165 1.00 82.00 90 PHE A N 1
ATOM 680 C CA . PHE A 1 90 ? 21.634 -3.650 2.621 1.00 82.00 90 PHE A CA 1
ATOM 681 C C . PHE A 1 90 ? 22.885 -2.942 3.148 1.00 82.00 90 PHE A C 1
ATOM 683 O O . PHE A 1 90 ? 22.964 -2.688 4.353 1.00 82.00 90 PHE A O 1
ATOM 690 N N . ASP A 1 91 ? 23.852 -2.602 2.288 1.00 82.75 91 ASP A N 1
ATOM 691 C CA . ASP A 1 91 ? 24.989 -1.774 2.681 1.00 82.75 91 ASP A CA 1
ATOM 692 C C . ASP A 1 91 ? 24.506 -0.339 2.903 1.00 82.75 91 ASP A C 1
ATOM 694 O O . ASP A 1 91 ? 24.490 0.503 2.009 1.00 82.75 91 ASP A O 1
ATOM 698 N N . ARG A 1 92 ? 24.098 -0.082 4.146 1.00 77.75 92 ARG A N 1
ATOM 699 C CA . ARG A 1 92 ? 23.729 1.241 4.653 1.00 77.75 92 ARG A CA 1
ATOM 700 C C . ARG A 1 92 ? 24.957 2.098 4.967 1.00 77.75 92 ARG A C 1
ATOM 702 O O . ARG A 1 92 ? 24.826 3.070 5.711 1.00 77.75 92 ARG A O 1
ATOM 709 N N . SER A 1 93 ? 26.159 1.739 4.495 1.00 79.06 93 SER A N 1
ATOM 710 C CA . SER A 1 93 ? 27.313 2.605 4.708 1.00 79.06 93 SER A CA 1
ATOM 711 C C . SER A 1 93 ? 27.031 3.968 4.078 1.00 79.06 93 SER A C 1
ATOM 713 O O . SER A 1 93 ? 26.561 4.042 2.939 1.00 79.06 93 SER A O 1
ATOM 715 N N . PRO A 1 94 ? 27.242 5.057 4.831 1.00 77.06 94 PRO A N 1
ATOM 716 C CA . PRO A 1 94 ? 26.867 6.365 4.349 1.00 77.06 94 PRO A CA 1
ATOM 717 C C . PRO A 1 94 ? 27.710 6.677 3.110 1.00 77.06 94 PRO A C 1
ATOM 719 O O . PRO A 1 94 ? 28.930 6.485 3.093 1.00 77.06 94 PRO A O 1
ATOM 722 N N . THR A 1 95 ? 27.040 7.139 2.054 1.00 81.00 95 THR A N 1
ATOM 723 C CA . THR A 1 95 ? 27.691 7.655 0.841 1.00 81.00 95 THR A CA 1
ATOM 724 C C . THR A 1 95 ? 28.604 8.827 1.169 1.00 81.00 95 THR A C 1
ATOM 726 O O . THR A 1 95 ? 29.602 9.027 0.484 1.00 81.00 95 THR A O 1
ATOM 729 N N . TRP A 1 96 ? 28.305 9.538 2.254 1.00 82.75 96 TRP A N 1
ATOM 730 C CA . TRP A 1 96 ? 29.091 10.633 2.792 1.00 82.75 96 TRP A CA 1
ATOM 731 C C . TRP A 1 96 ? 29.827 10.191 4.050 1.00 82.75 96 TRP A C 1
ATOM 733 O O . TRP A 1 96 ? 29.227 9.705 5.005 1.00 82.75 96 TRP A O 1
ATOM 743 N N . VAL A 1 97 ? 31.139 10.377 4.071 1.00 88.38 97 VAL A N 1
ATOM 744 C CA . VAL A 1 97 ? 31.967 10.104 5.244 1.00 88.38 97 VAL A CA 1
ATOM 745 C C . VAL A 1 97 ? 32.585 11.423 5.682 1.00 88.38 97 VAL A C 1
ATOM 747 O O . VAL A 1 97 ? 33.052 12.205 4.854 1.00 88.38 97 VAL A O 1
ATOM 750 N N . LEU A 1 98 ? 32.562 11.686 6.988 1.00 88.62 98 LEU A N 1
ATOM 751 C CA . LEU A 1 98 ? 33.309 12.796 7.560 1.00 88.62 98 LEU A CA 1
ATOM 752 C C . LEU A 1 98 ? 34.794 12.452 7.452 1.00 88.62 98 LEU A C 1
ATOM 754 O O . LEU A 1 98 ? 35.266 11.522 8.109 1.00 88.62 98 LEU A O 1
ATOM 758 N N . ASP A 1 99 ? 35.515 13.173 6.602 1.00 89.06 99 ASP A N 1
ATOM 759 C CA . ASP A 1 99 ? 36.960 13.035 6.516 1.00 89.06 99 ASP A CA 1
ATOM 760 C C . ASP A 1 99 ? 37.565 13.514 7.847 1.00 89.06 99 ASP A C 1
ATOM 762 O O . ASP A 1 99 ? 37.410 14.687 8.201 1.00 89.06 99 ASP A O 1
ATOM 766 N N . PRO A 1 100 ? 38.244 12.633 8.604 1.00 90.06 100 PRO A N 1
ATOM 767 C CA . PRO A 1 100 ? 38.758 12.974 9.924 1.00 90.06 100 PRO A CA 1
ATOM 768 C C . PRO A 1 100 ? 39.877 14.020 9.878 1.00 90.06 100 PRO A C 1
ATOM 770 O O . PRO A 1 100 ? 40.175 14.622 10.904 1.00 90.06 100 PRO A O 1
ATOM 773 N N . VAL A 1 101 ? 40.520 14.229 8.724 1.00 91.31 101 VAL A N 1
ATOM 774 C CA . VAL A 1 101 ? 41.605 15.207 8.568 1.00 91.31 101 VAL A CA 1
ATOM 775 C C . VAL A 1 101 ? 41.051 16.584 8.229 1.00 91.31 101 VAL A C 1
ATOM 777 O O . VAL A 1 101 ? 41.547 17.589 8.734 1.00 91.31 101 VAL A O 1
ATOM 780 N N . THR A 1 102 ? 40.045 16.646 7.356 1.00 93.19 102 THR A N 1
ATOM 781 C CA . THR A 1 102 ? 39.484 17.926 6.901 1.00 93.19 102 THR A CA 1
ATOM 782 C C . THR A 1 102 ? 38.257 18.369 7.689 1.00 93.19 102 THR A C 1
ATOM 784 O O . THR A 1 102 ? 37.834 19.512 7.523 1.00 93.19 102 THR A O 1
ATOM 787 N N . GLU A 1 103 ? 37.692 17.486 8.520 1.00 90.62 103 GLU A N 1
ATOM 788 C CA . GLU A 1 103 ? 36.420 17.667 9.234 1.00 90.62 103 GLU A CA 1
ATOM 789 C C . GLU A 1 103 ? 35.269 18.077 8.298 1.00 90.62 103 GLU A C 1
ATOM 791 O O . GLU A 1 103 ? 34.319 18.755 8.691 1.00 90.62 103 GLU A O 1
ATOM 796 N N . LYS A 1 104 ? 35.345 17.668 7.027 1.00 92.94 104 LYS A N 1
ATOM 797 C CA . LYS A 1 104 ? 34.325 17.936 6.014 1.00 92.94 104 LYS A CA 1
ATOM 798 C C . LYS A 1 104 ? 33.659 16.643 5.589 1.00 92.94 104 LYS A C 1
ATOM 800 O O . LYS A 1 104 ? 34.305 15.608 5.441 1.00 92.94 104 LYS A O 1
ATOM 805 N N . TRP A 1 105 ? 32.352 16.718 5.370 1.00 88.44 105 TRP A N 1
ATOM 806 C CA . TRP A 1 105 ? 31.619 15.653 4.705 1.00 88.44 105 TRP A CA 1
ATOM 807 C C . TRP A 1 105 ? 32.067 15.595 3.247 1.00 88.44 105 TRP A C 1
ATOM 809 O O . TRP A 1 105 ? 31.950 16.577 2.514 1.00 88.44 105 TRP A O 1
ATOM 819 N N . GLY A 1 106 ? 32.620 14.455 2.850 1.00 89.19 106 GLY A N 1
ATOM 820 C CA . GLY A 1 106 ? 32.967 14.155 1.468 1.00 89.19 106 GLY A CA 1
ATOM 821 C C . GLY A 1 106 ? 32.295 12.862 1.029 1.00 89.19 106 GLY A C 1
ATOM 822 O O . GLY A 1 106 ? 32.020 11.990 1.856 1.00 89.19 106 GLY A O 1
ATOM 823 N N . GLU A 1 107 ? 32.026 12.726 -0.268 1.00 88.81 107 GLU A N 1
ATOM 824 C CA . GLU A 1 107 ? 31.606 11.439 -0.815 1.00 88.81 107 GLU A CA 1
ATOM 825 C C . GLU A 1 107 ? 32.719 10.418 -0.580 1.00 88.81 107 GLU A C 1
ATOM 827 O O . GLU A 1 107 ? 33.898 10.664 -0.859 1.00 88.81 107 GLU A O 1
ATOM 832 N N . LYS A 1 108 ? 32.346 9.253 -0.053 1.00 88.38 108 LYS A N 1
ATOM 833 C CA . LYS A 1 108 ? 33.252 8.121 0.088 1.00 88.38 108 LYS A CA 1
ATOM 834 C C . LYS A 1 108 ? 33.823 7.809 -1.300 1.00 88.38 108 LYS A C 1
ATOM 836 O O . LYS A 1 108 ? 33.033 7.579 -2.220 1.00 88.38 108 LYS A O 1
ATOM 841 N N . PRO A 1 109 ? 35.159 7.756 -1.470 1.00 87.31 109 PRO A N 1
ATOM 842 C CA . PRO A 1 109 ? 35.753 7.402 -2.750 1.00 87.31 109 PRO A CA 1
ATOM 843 C C . PRO A 1 109 ? 35.122 6.106 -3.272 1.00 87.31 109 PRO A C 1
ATOM 845 O O . PRO A 1 109 ? 34.966 5.159 -2.486 1.00 87.31 109 PRO A O 1
ATOM 848 N N . PRO A 1 110 ? 34.736 6.042 -4.559 1.00 83.75 110 PRO A N 1
ATOM 849 C CA . PRO A 1 110 ? 34.108 4.854 -5.110 1.00 83.75 110 PRO A CA 1
ATOM 850 C C . PRO A 1 110 ? 35.041 3.670 -4.876 1.00 83.75 110 PRO A C 1
ATOM 852 O O . PRO A 1 110 ? 36.213 3.693 -5.254 1.00 83.75 110 PRO A O 1
ATOM 855 N N . THR A 1 111 ? 34.535 2.645 -4.192 1.00 85.56 111 THR A N 1
ATOM 856 C CA . THR A 1 111 ? 35.317 1.429 -3.961 1.00 85.56 111 THR A CA 1
ATOM 857 C C . THR A 1 111 ? 35.668 0.841 -5.331 1.00 85.56 111 THR A C 1
ATOM 859 O O . THR A 1 111 ? 34.753 0.704 -6.152 1.00 85.56 111 THR A O 1
ATOM 862 N N . PRO A 1 112 ? 36.950 0.526 -5.616 1.00 88.75 112 PRO A N 1
ATOM 863 C CA . PRO A 1 112 ? 37.343 -0.048 -6.896 1.00 88.75 112 PRO A CA 1
ATOM 864 C C . PRO A 1 112 ? 36.445 -1.238 -7.221 1.00 88.75 112 PRO A C 1
ATOM 866 O O . PRO A 1 112 ? 36.304 -2.155 -6.409 1.00 88.75 112 PRO A O 1
ATOM 869 N N . CYS A 1 113 ? 35.787 -1.186 -8.378 1.00 85.19 113 CYS A N 1
ATOM 870 C CA . CYS A 1 113 ? 34.850 -2.229 -8.760 1.00 85.19 113 CYS A CA 1
ATOM 871 C C . CYS A 1 113 ? 35.628 -3.532 -8.989 1.00 85.19 113 CYS A C 1
ATOM 873 O O . CYS A 1 113 ? 36.550 -3.533 -9.812 1.00 85.19 113 CYS A O 1
ATOM 875 N N . PRO A 1 114 ? 35.290 -4.629 -8.289 1.00 91.19 114 PRO A N 1
ATOM 876 C CA . PRO A 1 114 ? 35.897 -5.920 -8.572 1.00 91.19 114 PRO A CA 1
ATOM 877 C C . PRO A 1 114 ? 35.612 -6.307 -10.036 1.00 91.19 114 PRO A C 1
ATOM 879 O O . PRO A 1 114 ? 34.501 -6.048 -10.521 1.00 91.19 114 PRO A O 1
ATOM 882 N N . PRO A 1 115 ? 36.583 -6.892 -10.763 1.00 92.50 115 PRO A N 1
ATOM 883 C CA . PRO A 1 115 ? 36.416 -7.233 -12.177 1.00 92.50 115 PRO A CA 1
ATOM 884 C C . PRO A 1 115 ? 35.213 -8.158 -12.414 1.00 92.50 115 PRO A C 1
ATOM 886 O O . PRO A 1 115 ? 34.532 -8.030 -13.430 1.00 92.50 115 PRO A O 1
ATOM 889 N N . GLU A 1 116 ? 34.890 -9.021 -11.448 1.00 92.38 116 GLU A N 1
ATOM 890 C CA . GLU A 1 116 ? 33.738 -9.924 -11.482 1.00 92.38 116 GLU A CA 1
ATOM 891 C C . GLU A 1 116 ? 32.410 -9.165 -11.592 1.00 92.38 116 GLU A C 1
ATOM 893 O O . GLU A 1 116 ? 31.524 -9.568 -12.344 1.00 92.38 116 GLU A O 1
ATOM 898 N N . GLY A 1 117 ? 32.277 -8.039 -10.885 1.00 89.56 117 GLY A N 1
ATOM 899 C CA . GLY A 1 117 ? 31.054 -7.241 -10.901 1.00 89.56 117 GLY A CA 1
ATOM 900 C C . GLY A 1 117 ? 30.817 -6.567 -12.251 1.00 89.56 117 GLY A C 1
ATOM 901 O O . GLY A 1 117 ? 29.687 -6.553 -12.731 1.00 89.56 117 GLY A O 1
ATOM 902 N N . LYS A 1 118 ? 31.886 -6.094 -12.904 1.00 90.75 118 LYS A N 1
ATOM 903 C CA . LYS A 1 118 ? 31.806 -5.509 -14.250 1.00 90.75 118 LYS A CA 1
ATOM 904 C C . LYS A 1 118 ? 31.449 -6.559 -15.307 1.00 90.75 118 LYS A C 1
ATOM 906 O O . LYS A 1 118 ? 30.579 -6.321 -16.138 1.00 90.75 118 LYS A O 1
ATOM 911 N N . ILE A 1 119 ? 32.077 -7.735 -15.247 1.00 94.06 119 ILE A N 1
ATOM 912 C CA . ILE A 1 119 ? 31.756 -8.856 -16.147 1.00 94.06 119 ILE A CA 1
ATOM 913 C C . ILE A 1 119 ? 30.289 -9.268 -15.979 1.00 94.06 119 ILE A C 1
ATOM 915 O O . ILE A 1 119 ? 29.588 -9.513 -16.963 1.00 94.06 119 ILE A O 1
ATOM 919 N N . ALA A 1 120 ? 29.808 -9.339 -14.737 1.00 93.44 120 ALA A N 1
ATOM 920 C CA . ALA A 1 120 ? 28.418 -9.668 -14.469 1.00 93.44 120 ALA A CA 1
ATOM 921 C C . ALA A 1 120 ? 27.455 -8.589 -14.977 1.00 93.44 120 ALA A C 1
ATOM 923 O O . ALA A 1 120 ? 26.431 -8.941 -15.552 1.00 93.44 120 ALA A O 1
ATOM 924 N N . GLU A 1 121 ? 27.794 -7.307 -14.837 1.00 92.50 121 GLU A N 1
ATOM 925 C CA . GLU A 1 121 ? 27.012 -6.186 -15.365 1.00 92.50 121 GLU A CA 1
ATOM 926 C C . GLU A 1 121 ? 26.858 -6.259 -16.895 1.00 92.50 121 GLU A C 1
ATOM 928 O O . GLU A 1 121 ? 25.739 -6.230 -17.413 1.00 92.50 121 GLU A O 1
ATOM 933 N N . GLU A 1 122 ? 27.962 -6.455 -17.622 1.00 92.44 122 GLU A N 1
ATOM 934 C CA . GLU A 1 122 ? 27.954 -6.619 -19.083 1.00 92.44 122 GLU A CA 1
ATOM 935 C C . GLU A 1 122 ? 27.109 -7.833 -19.503 1.00 92.44 122 GLU A C 1
ATOM 937 O O . GLU A 1 122 ? 26.276 -7.758 -20.415 1.00 92.44 122 GLU A O 1
ATOM 942 N N . LYS A 1 123 ? 27.264 -8.955 -18.790 1.00 94.31 123 LYS A N 1
ATOM 943 C CA . LYS A 1 123 ? 26.493 -10.177 -19.039 1.00 94.31 123 LYS A CA 1
ATOM 944 C C . LYS A 1 123 ? 25.002 -9.987 -18.737 1.00 94.31 123 LYS A C 1
ATOM 946 O O . LYS A 1 123 ? 24.162 -10.453 -19.508 1.00 94.31 123 LYS A O 1
ATOM 951 N N . MET A 1 124 ? 24.653 -9.292 -17.654 1.00 94.25 124 MET A N 1
ATOM 952 C CA . MET A 1 124 ? 23.268 -8.936 -17.326 1.00 94.25 124 MET A CA 1
ATOM 953 C C . MET A 1 124 ? 22.656 -8.094 -18.432 1.00 94.25 124 MET A C 1
ATOM 955 O O . MET A 1 124 ? 21.557 -8.400 -18.883 1.00 94.25 124 MET A O 1
ATOM 959 N N . GLN A 1 125 ? 23.373 -7.079 -18.909 1.00 90.88 125 GLN A N 1
ATOM 960 C CA . GLN A 1 125 ? 22.864 -6.158 -19.918 1.00 90.88 125 GLN A CA 1
ATOM 961 C C . GLN A 1 125 ? 22.558 -6.886 -21.231 1.00 90.88 125 GLN A C 1
ATOM 963 O O . GLN A 1 125 ? 21.519 -6.640 -21.844 1.00 90.88 125 GLN A O 1
ATOM 968 N N . ALA A 1 126 ? 23.425 -7.822 -21.627 1.00 92.94 126 ALA A N 1
ATOM 969 C CA . ALA A 1 126 ? 23.233 -8.635 -22.823 1.00 92.94 126 ALA A CA 1
ATOM 970 C C . ALA A 1 126 ? 22.037 -9.600 -22.712 1.00 92.94 126 ALA A C 1
ATOM 972 O O . ALA A 1 126 ? 21.347 -9.844 -23.701 1.00 92.94 126 ALA A O 1
ATOM 973 N N . MET A 1 127 ? 21.781 -10.157 -21.523 1.00 95.19 127 MET A N 1
ATOM 974 C CA . MET A 1 127 ? 20.771 -11.208 -21.343 1.00 95.19 127 MET A CA 1
ATOM 975 C C . MET A 1 127 ? 19.410 -10.689 -20.883 1.00 95.19 127 MET A C 1
ATOM 977 O O . MET A 1 127 ? 18.404 -11.316 -21.198 1.00 95.19 127 MET A O 1
ATOM 981 N N . LEU A 1 128 ? 19.345 -9.566 -20.163 1.00 95.38 128 LEU A N 1
ATOM 982 C CA . LEU A 1 128 ? 18.118 -9.101 -19.509 1.00 95.38 128 LEU A CA 1
ATOM 983 C C . LEU A 1 128 ? 16.992 -8.834 -20.500 1.00 95.38 128 LEU A C 1
ATOM 985 O O . LEU A 1 128 ? 15.871 -9.298 -20.305 1.00 95.38 128 LEU A O 1
ATOM 989 N N . GLN A 1 129 ? 17.302 -8.140 -21.594 1.00 95.00 129 GLN A N 1
ATOM 990 C CA . GLN A 1 129 ? 16.310 -7.860 -22.623 1.00 95.00 129 GLN A CA 1
ATOM 991 C C . GLN A 1 129 ? 15.771 -9.156 -23.250 1.00 95.00 129 GLN A C 1
ATOM 993 O O . GLN A 1 129 ? 14.563 -9.294 -23.426 1.00 95.00 129 GLN A O 1
ATOM 998 N N . VAL A 1 130 ? 16.655 -10.110 -23.555 1.00 95.75 130 VAL A N 1
ATOM 999 C CA . VAL A 1 130 ? 16.292 -11.398 -24.170 1.00 95.75 130 VAL A CA 1
ATOM 1000 C C . VAL A 1 130 ? 15.463 -12.249 -23.207 1.00 95.75 130 VAL A C 1
ATOM 1002 O O . VAL A 1 130 ? 14.436 -12.794 -23.599 1.00 95.75 130 VAL A O 1
ATOM 1005 N N . ALA A 1 131 ? 15.874 -12.313 -21.940 1.00 96.00 131 ALA A N 1
ATOM 1006 C CA . ALA A 1 131 ? 15.196 -13.062 -20.889 1.00 96.00 131 ALA A CA 1
ATOM 1007 C C . ALA A 1 131 ? 13.781 -12.546 -20.615 1.00 96.00 131 ALA A C 1
ATOM 1009 O O . ALA A 1 131 ? 12.884 -13.345 -20.399 1.00 96.00 131 ALA A O 1
ATOM 1010 N N . ILE A 1 132 ? 13.567 -11.227 -20.619 1.00 96.62 132 ILE A N 1
ATOM 1011 C CA . ILE A 1 132 ? 12.227 -10.658 -20.423 1.00 96.62 132 ILE A CA 1
ATOM 1012 C C . ILE A 1 132 ? 11.379 -10.865 -21.680 1.00 96.62 132 ILE A C 1
ATOM 1014 O O . ILE A 1 132 ? 10.228 -11.273 -21.573 1.00 96.62 132 ILE A O 1
ATOM 1018 N N . ALA A 1 133 ? 11.940 -10.624 -22.870 1.00 95.75 133 ALA A N 1
ATOM 1019 C CA . ALA A 1 133 ? 11.220 -10.769 -24.136 1.00 95.75 133 ALA A CA 1
ATOM 1020 C C . ALA A 1 133 ? 10.792 -12.219 -24.427 1.00 95.75 133 ALA A C 1
ATOM 1022 O O . ALA A 1 133 ? 9.827 -12.434 -25.158 1.00 95.75 133 ALA A O 1
ATOM 1023 N N . SER A 1 134 ? 11.475 -13.219 -23.854 1.00 95.75 134 SER A N 1
ATOM 1024 C CA . SER A 1 134 ? 11.072 -14.623 -23.989 1.00 95.75 134 SER A CA 1
ATOM 1025 C C . SER A 1 134 ? 9.772 -14.944 -23.234 1.00 95.75 134 SER A C 1
ATOM 1027 O O . SER A 1 134 ? 9.066 -15.881 -23.616 1.00 95.75 134 SER A O 1
ATOM 1029 N N . LEU A 1 135 ? 9.395 -14.143 -22.226 1.00 95.94 135 LEU A N 1
ATOM 1030 C CA . LEU A 1 135 ? 8.206 -14.332 -21.382 1.00 95.94 135 LEU A CA 1
ATOM 1031 C C . LEU A 1 135 ? 6.914 -13.874 -22.076 1.00 95.94 135 LEU A C 1
ATOM 1033 O O . LEU A 1 135 ? 6.217 -12.972 -21.621 1.00 95.94 135 LEU A O 1
ATOM 1037 N N . SER A 1 136 ? 6.568 -14.500 -23.197 1.00 94.44 136 SER A N 1
ATOM 1038 C CA . SER A 1 136 ? 5.401 -14.132 -24.021 1.00 94.44 136 SER A CA 1
ATOM 1039 C C . SER A 1 136 ? 4.049 -14.113 -23.284 1.00 94.44 136 SER A C 1
ATOM 1041 O O . SER A 1 136 ? 3.138 -13.404 -23.713 1.00 94.44 136 SER A O 1
ATOM 1043 N N . ASN A 1 137 ? 3.927 -14.847 -22.170 1.00 95.81 137 ASN A N 1
ATOM 1044 C CA . ASN A 1 137 ? 2.727 -14.909 -21.330 1.00 95.81 137 ASN A CA 1
ATOM 1045 C C . ASN A 1 137 ? 2.763 -13.970 -20.114 1.00 95.81 137 ASN A C 1
ATOM 1047 O O . ASN A 1 137 ? 1.878 -14.049 -19.258 1.00 95.81 137 ASN A O 1
ATOM 1051 N N . LEU A 1 138 ? 3.751 -13.072 -20.037 1.00 97.31 138 LEU A N 1
ATOM 1052 C CA . LEU A 1 138 ? 3.878 -12.137 -18.929 1.00 97.31 138 LEU A CA 1
ATOM 1053 C C . LEU A 1 138 ? 2.698 -11.158 -18.886 1.00 97.31 138 LEU A C 1
ATOM 1055 O O . LEU A 1 138 ? 2.454 -10.417 -19.838 1.00 97.31 138 LEU A O 1
ATOM 1059 N N . ARG A 1 139 ? 2.006 -11.135 -17.746 1.00 97.56 139 ARG A N 1
ATOM 1060 C CA . ARG A 1 139 ? 0.875 -10.251 -17.440 1.00 97.56 139 ARG A CA 1
ATOM 1061 C C . ARG A 1 139 ? 1.255 -9.156 -16.460 1.00 97.56 139 ARG A C 1
ATOM 1063 O O . ARG A 1 139 ? 0.809 -8.023 -16.631 1.00 97.56 139 ARG A O 1
ATOM 1070 N N . THR A 1 140 ? 2.089 -9.476 -15.475 1.00 97.94 140 THR A N 1
ATOM 1071 C CA . THR A 1 140 ? 2.528 -8.537 -14.444 1.00 97.94 140 THR A CA 1
ATOM 1072 C C . THR A 1 140 ? 4.033 -8.370 -14.492 1.00 97.94 140 THR A C 1
ATOM 1074 O O . THR A 1 140 ? 4.780 -9.342 -14.381 1.00 97.94 140 THR A O 1
ATOM 1077 N N . LEU A 1 141 ? 4.484 -7.123 -14.576 1.00 97.50 141 LEU A N 1
ATOM 1078 C CA . LEU A 1 141 ? 5.880 -6.768 -14.375 1.00 97.50 141 LEU A CA 1
ATOM 1079 C C . LEU A 1 141 ? 6.008 -5.790 -13.213 1.00 97.50 141 LEU A C 1
ATOM 1081 O O . LEU A 1 141 ? 5.396 -4.725 -13.234 1.00 97.50 141 LEU A O 1
ATOM 1085 N N . LYS A 1 142 ? 6.857 -6.134 -12.246 1.00 97.25 142 LYS A N 1
ATOM 1086 C CA . LYS A 1 142 ? 7.326 -5.234 -11.192 1.00 97.25 142 LYS A CA 1
ATOM 1087 C C . LYS A 1 142 ? 8.819 -5.008 -11.350 1.00 97.25 142 LYS A C 1
ATOM 1089 O O . LYS A 1 142 ? 9.572 -5.977 -11.447 1.00 97.25 142 LYS A O 1
ATOM 1094 N N . TYR A 1 143 ? 9.247 -3.757 -11.371 1.00 95.44 143 TYR A N 1
ATOM 1095 C CA . TYR A 1 143 ? 10.641 -3.386 -11.558 1.00 95.44 143 TYR A CA 1
ATOM 1096 C C . TYR A 1 143 ? 11.053 -2.329 -10.533 1.00 95.44 143 TYR A C 1
ATOM 1098 O O . TYR A 1 143 ? 10.569 -1.198 -10.558 1.00 95.44 143 TYR A O 1
ATOM 1106 N N . ASP A 1 144 ? 11.960 -2.732 -9.649 1.00 90.81 144 ASP A N 1
ATOM 1107 C CA . ASP A 1 144 ? 12.502 -1.946 -8.543 1.00 90.81 144 ASP A CA 1
ATOM 1108 C C . ASP A 1 144 ? 14.031 -1.930 -8.638 1.00 90.81 144 ASP A C 1
ATOM 1110 O O . ASP A 1 144 ? 14.752 -2.636 -7.924 1.00 90.81 144 ASP A O 1
ATOM 1114 N N . SER A 1 145 ? 14.544 -1.228 -9.648 1.00 84.12 145 SER A N 1
ATOM 1115 C CA . SER A 1 145 ? 15.980 -1.039 -9.800 1.00 84.12 145 SER A CA 1
ATOM 1116 C C . SER A 1 145 ? 16.306 0.237 -10.564 1.00 84.12 145 SER A C 1
ATOM 1118 O O . SER A 1 145 ? 15.652 0.613 -11.533 1.00 84.12 145 SER A O 1
ATOM 1120 N N . GLU A 1 146 ? 17.394 0.888 -10.177 1.00 83.00 146 GLU A N 1
ATOM 1121 C CA . GLU A 1 146 ? 17.912 2.059 -10.887 1.00 83.00 146 GLU A CA 1
ATOM 1122 C C . GLU A 1 146 ? 18.618 1.683 -12.204 1.00 83.00 146 GLU A C 1
ATOM 1124 O O . GLU A 1 146 ? 18.848 2.543 -13.061 1.00 83.00 146 GLU A O 1
ATOM 1129 N N . TRP A 1 147 ? 18.948 0.397 -12.384 1.00 82.81 147 TRP A N 1
ATOM 1130 C CA . TRP A 1 147 ? 19.906 -0.078 -13.378 1.00 82.81 147 TRP A CA 1
ATOM 1131 C C . TRP A 1 147 ? 19.263 -0.651 -14.655 1.00 82.81 147 TRP A C 1
ATOM 1133 O O . TRP A 1 147 ? 18.525 -1.629 -14.632 1.00 82.81 147 TRP A O 1
ATOM 1143 N N . THR A 1 148 ? 19.631 -0.095 -15.816 1.00 82.94 148 THR A N 1
ATOM 1144 C CA . THR A 1 148 ? 19.158 -0.463 -17.176 1.00 82.94 148 THR A CA 1
ATOM 1145 C C . THR A 1 148 ? 17.642 -0.433 -17.428 1.00 82.94 148 THR A C 1
ATOM 1147 O O . THR A 1 148 ? 17.118 -1.286 -18.157 1.00 82.94 148 THR A O 1
ATOM 1150 N N . PRO A 1 149 ? 16.909 0.605 -16.986 1.00 86.38 149 PRO A N 1
ATOM 1151 C CA . PRO A 1 149 ? 15.474 0.662 -17.244 1.00 86.38 149 PRO A CA 1
ATOM 1152 C C . PRO A 1 149 ? 15.159 0.666 -18.756 1.00 86.38 149 PRO A C 1
ATOM 1154 O O . PRO A 1 149 ? 14.157 0.108 -19.190 1.00 86.38 149 PRO A O 1
ATOM 1157 N N . LYS A 1 150 ? 16.073 1.166 -19.600 1.00 88.88 150 LYS A N 1
ATOM 1158 C CA . LYS A 1 150 ? 15.981 1.086 -21.068 1.00 88.88 150 LYS A CA 1
ATOM 1159 C C . LYS A 1 150 ? 15.914 -0.349 -21.610 1.00 88.88 150 LYS A C 1
ATOM 1161 O O . LYS A 1 150 ? 15.121 -0.613 -22.512 1.00 88.88 150 LYS A O 1
ATOM 1166 N N . ALA A 1 151 ? 16.739 -1.265 -21.097 1.00 90.38 151 ALA A N 1
ATOM 1167 C CA . ALA A 1 151 ? 16.771 -2.653 -21.565 1.00 90.38 151 ALA A CA 1
ATOM 1168 C C . ALA A 1 151 ? 15.468 -3.375 -21.201 1.00 90.38 151 ALA A C 1
ATOM 1170 O O . ALA A 1 151 ? 14.860 -4.022 -22.055 1.00 90.38 151 ALA A O 1
ATOM 1171 N N . VAL A 1 152 ? 15.003 -3.167 -19.965 1.00 92.94 152 VAL A N 1
ATOM 1172 C CA . VAL A 1 152 ? 13.707 -3.658 -19.490 1.00 92.94 152 VAL A CA 1
ATOM 1173 C C . VAL A 1 152 ? 12.592 -3.109 -20.371 1.00 92.94 152 VAL A C 1
ATOM 1175 O O . VAL A 1 152 ? 11.876 -3.885 -20.993 1.00 92.94 152 VAL A O 1
ATOM 1178 N N . MET A 1 153 ? 12.499 -1.791 -20.549 1.00 93.50 153 MET A N 1
ATOM 1179 C CA . MET A 1 153 ? 11.434 -1.188 -21.356 1.00 93.50 153 MET A CA 1
ATOM 1180 C C . MET A 1 153 ? 11.454 -1.621 -22.827 1.00 93.50 153 MET A C 1
ATOM 1182 O O . MET A 1 153 ? 10.397 -1.757 -23.444 1.00 93.50 153 MET A O 1
ATOM 1186 N N . ASN A 1 154 ? 12.629 -1.874 -23.406 1.00 92.44 154 ASN A N 1
ATOM 1187 C CA . ASN A 1 154 ? 12.729 -2.433 -24.754 1.00 92.44 154 ASN A CA 1
ATOM 1188 C C . ASN A 1 154 ? 12.180 -3.858 -24.844 1.00 92.44 154 ASN A C 1
ATOM 1190 O O . ASN A 1 154 ? 11.552 -4.187 -25.847 1.00 92.44 154 ASN A O 1
ATOM 1194 N N . ALA A 1 155 ? 12.372 -4.679 -23.813 1.00 94.62 155 ALA A N 1
ATOM 1195 C CA . ALA A 1 155 ? 11.770 -6.005 -23.756 1.00 94.62 155 ALA A CA 1
ATOM 1196 C C . ALA A 1 155 ? 10.256 -5.934 -23.529 1.00 94.62 155 ALA A C 1
ATOM 1198 O O . ALA A 1 155 ? 9.502 -6.605 -24.223 1.00 94.62 155 ALA A O 1
ATOM 1199 N N . VAL A 1 156 ? 9.795 -5.062 -22.630 1.00 95.25 156 VAL A N 1
ATOM 1200 C CA . VAL A 1 156 ? 8.372 -4.894 -22.280 1.00 95.25 156 VAL A CA 1
ATOM 1201 C C . VAL A 1 156 ? 7.513 -4.549 -23.500 1.00 95.25 156 VAL A C 1
ATOM 1203 O O . VAL A 1 156 ? 6.396 -5.038 -23.628 1.00 95.25 156 VAL A O 1
ATOM 1206 N N . LYS A 1 157 ? 8.056 -3.797 -24.464 1.00 94.94 157 LYS A N 1
ATOM 1207 C CA . LYS A 1 157 ? 7.405 -3.513 -25.761 1.00 94.94 157 LYS A CA 1
ATOM 1208 C C . LYS A 1 157 ? 7.009 -4.751 -26.553 1.00 94.94 157 LYS A C 1
ATOM 1210 O O . LYS A 1 157 ? 6.101 -4.684 -27.376 1.00 94.94 157 LYS A O 1
ATOM 1215 N N . THR A 1 158 ? 7.733 -5.845 -26.356 1.00 95.00 158 THR A N 1
ATOM 1216 C CA . THR A 1 158 ? 7.524 -7.100 -27.079 1.00 95.00 158 THR A CA 1
ATOM 1217 C C . THR A 1 158 ? 6.490 -7.999 -26.408 1.00 95.00 158 THR A C 1
ATOM 1219 O O . THR A 1 158 ? 6.169 -9.041 -26.965 1.00 95.00 158 THR A O 1
ATOM 1222 N N . LEU A 1 159 ? 5.947 -7.595 -25.251 1.00 96.44 159 LEU A N 1
ATOM 1223 C CA . LEU A 1 159 ? 5.035 -8.393 -24.434 1.00 96.44 159 LEU A CA 1
ATOM 1224 C C . LEU A 1 159 ? 3.573 -8.001 -24.712 1.00 96.44 159 LEU A C 1
ATOM 1226 O O . LEU A 1 159 ? 3.092 -6.998 -24.182 1.00 96.44 159 LEU A O 1
ATOM 1230 N N . PRO A 1 160 ? 2.835 -8.765 -25.539 1.00 94.88 160 PRO A N 1
ATOM 1231 C CA . PRO A 1 160 ? 1.493 -8.377 -25.975 1.00 94.88 160 PRO A CA 1
ATOM 1232 C C . PRO A 1 160 ? 0.416 -8.565 -24.899 1.00 94.88 160 PRO A C 1
ATOM 1234 O O . PRO A 1 160 ? -0.662 -7.985 -25.022 1.00 94.88 160 PRO A O 1
ATOM 1237 N N . LEU A 1 161 ? 0.686 -9.390 -23.880 1.00 97.00 161 LEU A N 1
ATOM 1238 C CA . LEU A 1 161 ? -0.260 -9.766 -22.823 1.00 97.00 161 LEU A CA 1
ATOM 1239 C C . LEU A 1 161 ? -0.033 -9.018 -21.505 1.00 97.00 161 LEU A C 1
ATOM 1241 O O . LEU A 1 161 ? -0.657 -9.359 -20.503 1.00 97.00 161 LEU A O 1
ATOM 1245 N N . LEU A 1 162 ? 0.841 -8.010 -21.493 1.00 97.94 162 LEU A N 1
ATOM 1246 C CA . LEU A 1 162 ? 1.116 -7.247 -20.285 1.00 97.94 162 LEU A CA 1
ATOM 1247 C C . LEU A 1 162 ? -0.124 -6.438 -19.876 1.00 97.94 162 LEU A C 1
ATOM 1249 O O . LEU A 1 162 ? -0.579 -5.558 -20.605 1.00 97.94 162 LEU A O 1
ATOM 1253 N N . GLU A 1 163 ? -0.650 -6.731 -18.691 1.00 98.06 163 GLU A N 1
ATOM 1254 C CA . GLU A 1 163 ? -1.856 -6.123 -18.121 1.00 98.06 163 GLU A CA 1
ATOM 1255 C C . GLU A 1 163 ? -1.516 -5.198 -16.941 1.00 98.06 163 GLU A C 1
ATOM 1257 O O . GLU A 1 163 ? -2.224 -4.216 -16.705 1.00 98.06 163 GLU A O 1
ATOM 1262 N N . SER A 1 164 ? -0.434 -5.479 -16.210 1.00 98.31 164 SER A N 1
ATOM 1263 C CA . SER A 1 164 ? -0.022 -4.739 -15.018 1.00 98.31 164 SER A CA 1
ATOM 1264 C C . SER A 1 164 ? 1.459 -4.379 -15.057 1.00 98.31 164 SER A C 1
ATOM 1266 O O . SER A 1 164 ? 2.319 -5.242 -15.237 1.00 98.31 164 SER A O 1
ATOM 1268 N N . LEU A 1 165 ? 1.757 -3.103 -14.826 1.00 97.88 165 LEU A N 1
ATOM 1269 C CA . LEU A 1 165 ? 3.114 -2.571 -14.794 1.00 97.88 165 LEU A CA 1
ATOM 1270 C C . LEU A 1 165 ? 3.342 -1.763 -13.514 1.00 97.88 165 LEU A C 1
ATOM 1272 O O . LEU A 1 165 ? 2.628 -0.794 -13.266 1.00 97.88 165 LEU A O 1
ATOM 1276 N N . GLU A 1 166 ? 4.351 -2.143 -12.738 1.00 97.50 166 GLU A N 1
ATOM 1277 C CA . GLU A 1 166 ? 4.823 -1.435 -11.548 1.00 97.50 166 GLU A CA 1
ATOM 1278 C C . GLU A 1 166 ? 6.299 -1.065 -11.722 1.00 97.50 166 GLU A C 1
ATOM 1280 O O . GLU A 1 166 ? 7.141 -1.942 -11.917 1.00 97.50 166 GLU A O 1
ATOM 1285 N N . LEU A 1 167 ? 6.611 0.230 -11.687 1.00 95.19 167 LEU A N 1
ATOM 1286 C CA . LEU A 1 167 ? 7.952 0.770 -11.899 1.00 95.19 167 LEU A CA 1
ATOM 1287 C C . LEU A 1 167 ? 8.345 1.702 -10.753 1.00 95.19 167 LEU A C 1
ATOM 1289 O O . LEU A 1 167 ? 7.629 2.659 -10.461 1.00 95.19 167 LEU A O 1
ATOM 1293 N N . ILE A 1 168 ? 9.525 1.476 -10.184 1.00 93.38 168 ILE A N 1
ATOM 1294 C CA . ILE A 1 168 ? 10.195 2.416 -9.284 1.00 93.38 168 ILE A CA 1
ATOM 1295 C C . ILE A 1 168 ? 11.360 3.037 -10.059 1.00 93.38 168 ILE A C 1
ATOM 1297 O O . ILE A 1 168 ? 12.313 2.361 -10.449 1.00 93.38 168 ILE A O 1
ATOM 1301 N N . VAL A 1 169 ? 11.248 4.327 -10.364 1.00 90.12 169 VAL A N 1
ATOM 1302 C CA . VAL A 1 169 ? 12.131 5.037 -11.296 1.00 90.12 169 VAL A CA 1
ATOM 1303 C C . VAL A 1 169 ? 13.202 5.796 -10.521 1.00 90.12 169 VAL A C 1
ATOM 1305 O O . VAL A 1 169 ? 12.989 6.948 -10.177 1.00 90.12 169 VAL A O 1
ATOM 1308 N N . GLY A 1 170 ? 14.350 5.177 -10.238 1.00 83.75 170 GLY A N 1
ATOM 1309 C CA . GLY A 1 170 ? 15.379 5.794 -9.382 1.00 83.75 170 GLY A CA 1
ATOM 1310 C C . GLY A 1 170 ? 16.530 6.542 -10.074 1.00 83.75 170 GLY A C 1
ATOM 1311 O O . GLY A 1 170 ? 17.356 7.121 -9.382 1.00 83.75 170 GLY A O 1
ATOM 1312 N N . SER A 1 171 ? 16.623 6.568 -11.410 1.00 78.56 171 SER A N 1
ATOM 1313 C CA . SER A 1 171 ? 17.772 7.173 -12.116 1.00 78.56 171 SER A CA 1
ATOM 1314 C C . SER A 1 171 ? 17.401 8.356 -13.009 1.00 78.56 171 SER A C 1
ATOM 1316 O O . SER A 1 171 ? 16.257 8.511 -13.412 1.00 78.56 171 SER A O 1
ATOM 1318 N N . SER A 1 172 ? 18.389 9.189 -13.353 1.00 72.62 172 SER A N 1
ATOM 1319 C CA . SER A 1 172 ? 18.213 10.425 -14.132 1.00 72.62 172 SER A CA 1
ATOM 1320 C C . SER A 1 172 ? 17.925 10.237 -15.621 1.00 72.62 172 SER A C 1
ATOM 1322 O O . SER A 1 172 ? 17.474 11.175 -16.276 1.00 72.62 172 SER A O 1
ATOM 1324 N N . ASN A 1 173 ? 18.142 9.043 -16.177 1.00 78.50 173 ASN A N 1
ATOM 1325 C CA . ASN A 1 173 ? 18.016 8.805 -17.617 1.00 78.50 173 ASN A CA 1
ATOM 1326 C C . ASN A 1 173 ? 16.642 8.232 -18.011 1.00 78.50 173 ASN A C 1
ATOM 1328 O O . ASN A 1 173 ? 16.536 7.180 -18.646 1.00 78.50 173 ASN A O 1
ATOM 1332 N N . THR A 1 174 ? 15.572 8.905 -17.593 1.00 79.25 174 THR A N 1
ATOM 1333 C CA . THR A 1 174 ? 14.192 8.415 -17.750 1.00 79.25 174 THR A CA 1
ATOM 1334 C C . THR A 1 174 ? 13.539 8.791 -19.081 1.00 79.25 174 THR A C 1
ATOM 1336 O O . THR A 1 174 ? 12.524 8.202 -19.457 1.00 79.25 174 THR A O 1
ATOM 1339 N N . ALA A 1 175 ? 14.138 9.708 -19.848 1.00 78.62 175 ALA A N 1
ATOM 1340 C CA . ALA A 1 175 ? 13.625 10.130 -21.156 1.00 78.62 175 ALA A CA 1
ATOM 1341 C C . ALA A 1 175 ? 13.482 8.957 -22.155 1.00 78.62 175 ALA A C 1
ATOM 1343 O O . ALA A 1 175 ? 12.649 8.987 -23.061 1.00 78.62 175 ALA A O 1
ATOM 1344 N N . ASP A 1 176 ? 14.248 7.883 -21.950 1.00 82.75 176 ASP A N 1
ATOM 1345 C CA . ASP A 1 176 ? 14.323 6.725 -22.841 1.00 82.75 176 ASP A CA 1
ATOM 1346 C C . ASP A 1 176 ? 13.282 5.620 -22.564 1.00 82.75 176 ASP A C 1
ATOM 1348 O O . ASP A 1 176 ? 13.241 4.633 -23.306 1.00 82.75 176 ASP A O 1
ATOM 1352 N N . LEU A 1 177 ? 12.425 5.738 -21.538 1.00 87.19 177 LEU A N 1
ATOM 1353 C CA . LEU A 1 177 ? 11.527 4.635 -21.142 1.00 87.19 177 LEU A CA 1
ATOM 1354 C C . LEU A 1 177 ? 10.493 4.255 -22.217 1.00 87.19 177 LEU A C 1
ATOM 1356 O O . LEU A 1 177 ? 9.983 3.139 -22.204 1.00 87.19 177 LEU A O 1
ATOM 1360 N N . GLN A 1 178 ? 10.193 5.140 -23.175 1.00 91.19 178 GLN A N 1
ATOM 1361 C CA . GLN A 1 178 ? 9.244 4.901 -24.276 1.00 91.19 178 GLN A CA 1
ATOM 1362 C C . GLN A 1 178 ? 7.909 4.249 -23.832 1.00 91.19 178 GLN A C 1
ATOM 1364 O O . GLN A 1 178 ? 7.351 3.410 -24.548 1.00 91.19 178 GLN A O 1
ATOM 1369 N N . LEU A 1 179 ? 7.382 4.630 -22.660 1.00 93.62 179 LEU A N 1
ATOM 1370 C CA . LEU A 1 179 ? 6.163 4.067 -22.055 1.00 93.62 179 LEU A CA 1
ATOM 1371 C C . LEU A 1 179 ? 4.949 4.112 -22.995 1.00 93.62 179 LEU A C 1
ATOM 1373 O O . LEU A 1 179 ? 4.128 3.200 -22.996 1.00 93.62 179 LEU A O 1
ATOM 1377 N N . GLN A 1 180 ? 4.887 5.107 -23.880 1.00 93.75 180 GLN A N 1
ATOM 1378 C CA . GLN A 1 180 ? 3.834 5.296 -24.879 1.00 93.75 180 GLN A CA 1
ATOM 1379 C C . GLN A 1 180 ? 3.686 4.146 -25.890 1.00 93.75 180 GLN A C 1
ATOM 1381 O O . GLN A 1 180 ? 2.758 4.155 -26.702 1.00 93.75 180 GLN A O 1
ATOM 1386 N N . SER A 1 181 ? 4.635 3.215 -25.939 1.00 94.31 181 SER A N 1
ATOM 1387 C CA . SER A 1 181 ? 4.582 2.040 -26.814 1.00 94.31 181 SER A CA 1
ATOM 1388 C C . SER A 1 181 ? 3.642 0.952 -26.289 1.00 94.31 181 SER A C 1
ATOM 1390 O O . SER A 1 181 ? 3.065 0.220 -27.097 1.00 94.31 181 SER A O 1
ATOM 1392 N N . LEU A 1 182 ? 3.445 0.893 -24.970 1.00 96.12 182 LEU A N 1
ATOM 1393 C CA . LEU A 1 182 ? 2.584 -0.086 -24.318 1.00 96.12 182 LEU A CA 1
ATOM 1394 C C . LEU A 1 182 ? 1.108 0.253 -24.545 1.00 96.12 182 LEU A C 1
ATOM 1396 O O . LEU A 1 182 ? 0.731 1.405 -24.785 1.00 96.12 182 LEU A O 1
ATOM 1400 N N . ARG A 1 183 ? 0.267 -0.780 -24.528 1.00 95.44 183 ARG A N 1
ATOM 1401 C CA . ARG A 1 183 ? -1.173 -0.691 -24.795 1.00 95.44 183 ARG A CA 1
ATOM 1402 C C . ARG A 1 183 ? -1.908 -1.677 -23.902 1.00 95.44 183 ARG A C 1
ATOM 1404 O O . ARG A 1 183 ? -1.312 -2.644 -23.449 1.00 95.44 183 ARG A O 1
ATOM 1411 N N . ASN A 1 184 ? -3.209 -1.462 -23.730 1.00 94.38 184 ASN A N 1
ATOM 1412 C CA . ASN A 1 184 ? -4.107 -2.391 -23.035 1.00 94.38 184 ASN A CA 1
ATOM 1413 C C . ASN A 1 184 ? -3.764 -2.653 -21.556 1.00 94.38 184 ASN A C 1
ATOM 1415 O O . ASN A 1 184 ? -4.241 -3.642 -21.000 1.00 94.38 184 ASN A O 1
ATOM 1419 N N . LEU A 1 185 ? -3.007 -1.765 -20.901 1.00 98.12 185 LEU A N 1
ATOM 1420 C CA . LEU A 1 185 ? -2.768 -1.889 -19.465 1.00 98.12 185 LEU A CA 1
ATOM 1421 C C . LEU A 1 185 ? -4.077 -1.721 -18.685 1.00 98.12 185 LEU A C 1
ATOM 1423 O O . LEU A 1 185 ? -4.914 -0.868 -18.990 1.00 98.12 185 LEU A O 1
ATOM 1427 N N . GLN A 1 186 ? -4.222 -2.543 -17.656 1.00 98.44 186 GLN A N 1
ATOM 1428 C CA . GLN A 1 186 ? -5.311 -2.517 -16.685 1.00 98.44 186 GLN A CA 1
ATOM 1429 C C . GLN A 1 186 ? -4.847 -1.899 -15.359 1.00 98.44 186 GLN A C 1
ATOM 1431 O O . GLN A 1 186 ? -5.625 -1.212 -14.690 1.00 98.44 186 GLN A O 1
ATOM 1436 N N . SER A 1 187 ? -3.565 -2.075 -15.024 1.00 98.50 187 SER A N 1
ATOM 1437 C CA . SER A 1 187 ? -2.929 -1.517 -13.833 1.00 98.50 187 SER A CA 1
ATOM 1438 C C . SER A 1 187 ? -1.593 -0.856 -14.168 1.00 98.50 187 SER A C 1
ATOM 1440 O O . SER A 1 187 ? -0.726 -1.462 -14.797 1.00 98.50 187 SER A O 1
ATOM 1442 N N . LEU A 1 188 ? -1.428 0.392 -13.738 1.00 98.12 188 LEU A N 1
ATOM 1443 C CA . LEU A 1 188 ? -0.196 1.157 -13.878 1.00 98.12 188 LEU A CA 1
ATOM 1444 C C . LEU A 1 188 ? 0.189 1.750 -12.525 1.00 98.12 188 LEU A C 1
ATOM 1446 O O . LEU A 1 188 ? -0.576 2.525 -11.953 1.00 98.12 188 LEU A O 1
ATOM 1450 N N . MET A 1 189 ? 1.377 1.406 -12.037 1.00 97.94 189 MET A N 1
ATOM 1451 C CA . MET A 1 189 ? 1.961 1.939 -10.813 1.00 97.94 189 MET A CA 1
ATOM 1452 C C . MET A 1 189 ? 3.359 2.481 -11.122 1.00 97.94 189 MET A C 1
ATOM 1454 O O . MET A 1 189 ? 4.226 1.732 -11.555 1.00 97.94 189 MET A O 1
ATOM 1458 N N . ILE A 1 190 ? 3.586 3.780 -10.954 1.00 96.19 190 ILE A N 1
ATOM 1459 C CA . ILE A 1 190 ? 4.892 4.407 -11.177 1.00 96.19 190 ILE A CA 1
ATOM 1460 C C . ILE A 1 190 ? 5.210 5.312 -9.994 1.00 96.19 190 ILE A C 1
ATOM 1462 O O . ILE A 1 190 ? 4.493 6.281 -9.751 1.00 96.19 190 ILE A O 1
ATOM 1466 N N . SER A 1 191 ? 6.302 5.030 -9.296 1.00 95.00 191 SER A N 1
ATOM 1467 C CA . SER A 1 191 ? 6.865 5.926 -8.289 1.00 95.00 191 SER A CA 1
ATOM 1468 C C . SER A 1 191 ? 8.229 6.435 -8.742 1.00 95.00 191 SER A C 1
ATOM 1470 O O . SER A 1 191 ? 8.997 5.724 -9.391 1.00 95.00 191 SER A O 1
ATOM 1472 N N . ALA A 1 192 ? 8.532 7.687 -8.421 1.00 93.19 192 ALA A N 1
ATOM 1473 C CA . ALA A 1 192 ? 9.841 8.287 -8.651 1.00 93.19 192 ALA A CA 1
ATOM 1474 C C . ALA A 1 192 ? 10.317 8.939 -7.348 1.00 93.19 192 ALA A C 1
ATOM 1476 O O . ALA A 1 192 ? 9.511 9.565 -6.678 1.00 93.19 192 ALA A O 1
ATOM 1477 N N . PRO A 1 193 ? 11.595 8.858 -6.959 1.00 90.19 193 PRO A N 1
ATOM 1478 C CA . PRO A 1 193 ? 12.076 9.428 -5.709 1.00 90.19 193 PRO A CA 1
ATOM 1479 C C . PRO A 1 193 ? 12.107 10.958 -5.728 1.00 90.19 193 PRO A C 1
ATOM 1481 O O . PRO A 1 193 ? 12.209 11.550 -4.667 1.00 90.19 193 PRO A O 1
ATOM 1484 N N . ASN A 1 194 ? 12.035 11.619 -6.886 1.00 89.00 194 ASN A N 1
ATOM 1485 C CA . ASN A 1 194 ? 12.036 13.078 -6.968 1.00 89.00 194 ASN A CA 1
ATOM 1486 C C . ASN A 1 194 ? 11.144 13.597 -8.106 1.00 89.00 194 ASN A C 1
ATOM 1488 O O . ASN A 1 194 ? 10.731 12.851 -9.001 1.00 89.00 194 ASN A O 1
ATOM 1492 N N . ASN A 1 195 ? 10.863 14.900 -8.055 1.00 89.94 195 ASN A N 1
ATOM 1493 C CA . ASN A 1 195 ? 10.032 15.592 -9.040 1.00 89.94 195 ASN A CA 1
ATOM 1494 C C . ASN A 1 195 ? 10.663 15.617 -10.427 1.00 89.94 195 ASN A C 1
ATOM 1496 O O . ASN A 1 195 ? 9.966 15.379 -11.409 1.00 89.94 195 ASN A O 1
ATOM 1500 N N . ASP A 1 196 ? 11.968 15.858 -10.514 1.00 89.88 196 ASP A N 1
ATOM 1501 C CA . ASP A 1 196 ? 12.663 16.016 -11.792 1.00 89.88 196 ASP A CA 1
ATOM 1502 C C . ASP A 1 196 ? 12.553 14.749 -12.654 1.00 89.88 196 ASP A C 1
ATOM 1504 O O . ASP A 1 196 ? 12.232 14.810 -13.843 1.00 89.88 196 ASP A O 1
ATOM 1508 N N . TYR A 1 197 ? 12.740 13.572 -12.050 1.00 89.94 197 TYR A N 1
ATOM 1509 C CA . TYR A 1 197 ? 12.595 12.289 -12.737 1.00 89.94 197 TYR A CA 1
ATOM 1510 C C . TYR A 1 197 ? 11.159 12.044 -13.174 1.00 89.94 197 TYR A C 1
ATOM 1512 O O . TYR A 1 197 ? 10.942 11.557 -14.288 1.00 89.94 197 TYR A O 1
ATOM 1520 N N . PHE A 1 198 ? 10.190 12.405 -12.329 1.00 92.75 198 PHE A N 1
ATOM 1521 C CA . PHE A 1 198 ? 8.777 12.264 -12.652 1.00 92.75 198 PHE A CA 1
ATOM 1522 C C . PHE A 1 198 ? 8.356 13.182 -13.808 1.00 92.75 198 PHE A C 1
ATOM 1524 O O . PHE A 1 198 ? 7.658 12.749 -14.726 1.00 92.75 198 PHE A O 1
ATOM 1531 N N . MET A 1 199 ? 8.840 14.425 -13.827 1.00 91.50 199 MET A N 1
ATOM 1532 C CA . MET A 1 199 ? 8.552 15.383 -14.897 1.00 91.50 199 MET A CA 1
ATOM 1533 C C . MET A 1 199 ? 9.108 14.943 -16.247 1.00 91.50 199 MET A C 1
ATOM 1535 O O . MET A 1 199 ? 8.474 15.161 -17.276 1.00 91.50 199 MET A O 1
ATOM 1539 N N . ASN A 1 200 ? 10.232 14.232 -16.263 1.00 91.88 200 ASN A N 1
ATOM 1540 C CA . ASN A 1 200 ? 10.780 13.674 -17.498 1.00 91.88 200 ASN A CA 1
ATOM 1541 C C . ASN A 1 200 ? 9.929 12.529 -18.083 1.00 91.88 200 ASN A C 1
ATOM 1543 O O . ASN A 1 200 ? 10.024 12.242 -19.278 1.00 91.88 200 ASN A O 1
ATOM 1547 N N . ILE A 1 201 ? 9.082 11.880 -17.274 1.00 93.56 201 ILE A N 1
ATOM 1548 C CA . ILE A 1 201 ? 8.243 10.744 -17.701 1.00 93.56 201 ILE A CA 1
ATOM 1549 C C . ILE A 1 201 ? 6.752 11.062 -17.760 1.00 93.56 201 ILE A C 1
ATOM 1551 O O . ILE A 1 201 ? 5.991 10.246 -18.280 1.00 93.56 201 ILE A O 1
ATOM 1555 N N . ILE A 1 202 ? 6.324 12.237 -17.294 1.00 95.12 202 ILE A N 1
ATOM 1556 C CA . ILE A 1 202 ? 4.906 12.608 -17.236 1.00 95.12 202 ILE A CA 1
ATOM 1557 C C . ILE A 1 202 ? 4.225 12.525 -18.604 1.00 95.12 202 ILE A C 1
ATOM 1559 O O . ILE A 1 202 ? 3.111 12.016 -18.727 1.00 95.12 202 ILE A O 1
ATOM 1563 N N . GLU A 1 203 ? 4.919 12.962 -19.656 1.00 95.50 203 GLU A N 1
ATOM 1564 C CA . GLU A 1 203 ? 4.393 12.933 -21.016 1.00 95.50 203 GLU A CA 1
ATOM 1565 C C . GLU A 1 203 ? 4.268 11.502 -21.570 1.00 95.50 203 GLU A C 1
ATOM 1567 O O . GLU A 1 203 ? 3.178 11.123 -22.015 1.00 95.50 203 GLU A O 1
ATOM 1572 N N . PRO A 1 204 ? 5.318 10.658 -21.504 1.00 95.88 204 PRO A N 1
ATOM 1573 C CA . PRO A 1 204 ? 5.191 9.233 -21.796 1.00 95.88 204 PRO A CA 1
ATOM 1574 C C . PRO A 1 204 ? 4.056 8.533 -21.033 1.00 95.88 204 PRO A C 1
ATOM 1576 O O . PRO A 1 204 ? 3.350 7.715 -21.627 1.00 95.88 204 PRO A O 1
ATOM 1579 N N . ILE A 1 205 ? 3.855 8.861 -19.750 1.00 96.94 205 ILE A N 1
ATOM 1580 C CA . ILE A 1 205 ? 2.758 8.317 -18.933 1.00 96.94 205 ILE A CA 1
ATOM 1581 C C . ILE A 1 205 ? 1.405 8.770 -19.482 1.00 96.94 205 ILE A C 1
ATOM 1583 O O . ILE A 1 205 ? 0.520 7.942 -19.680 1.00 96.94 205 ILE A O 1
ATOM 1587 N N . SER A 1 206 ? 1.242 10.056 -19.783 1.00 97.56 206 SER A N 1
ATOM 1588 C CA . SER A 1 206 ? -0.012 10.603 -20.311 1.00 97.56 206 SER A CA 1
ATOM 1589 C C . SER A 1 206 ? -0.427 9.941 -21.633 1.00 97.56 206 SER A C 1
ATOM 1591 O O . SER A 1 206 ? -1.574 9.519 -21.818 1.00 97.56 206 SER A O 1
ATOM 1593 N N . LEU A 1 207 ? 0.536 9.734 -22.537 1.00 97.31 207 LEU A N 1
ATOM 1594 C CA . LEU A 1 207 ? 0.319 9.002 -23.788 1.00 97.31 207 LEU A CA 1
ATOM 1595 C C . LEU A 1 207 ? -0.039 7.525 -23.560 1.00 97.31 207 LEU A C 1
ATOM 1597 O O . LEU A 1 207 ? -0.859 6.970 -24.295 1.00 97.31 207 LEU A O 1
ATOM 1601 N N . LEU A 1 208 ? 0.574 6.879 -22.566 1.00 97.25 208 LEU A N 1
ATOM 1602 C CA . LEU A 1 208 ? 0.274 5.498 -22.187 1.00 97.25 208 LEU A CA 1
ATOM 1603 C C . LEU A 1 208 ? -1.150 5.359 -21.627 1.00 97.25 208 LEU A C 1
ATOM 1605 O O . LEU A 1 208 ? -1.886 4.451 -22.027 1.00 97.25 208 LEU A O 1
ATOM 1609 N N . VAL A 1 209 ? -1.555 6.276 -20.748 1.00 97.88 209 VAL A N 1
ATOM 1610 C CA . VAL A 1 209 ? -2.904 6.324 -20.168 1.00 97.88 209 VAL A CA 1
ATOM 1611 C C . VAL A 1 209 ? -3.949 6.472 -21.276 1.00 97.88 209 VAL A C 1
ATOM 1613 O O . VAL A 1 209 ? -4.897 5.689 -21.341 1.00 97.88 209 VAL A O 1
ATOM 1616 N N . ALA A 1 210 ? -3.727 7.377 -22.233 1.00 97.56 210 ALA A N 1
ATOM 1617 C CA . ALA A 1 210 ? -4.618 7.563 -23.380 1.00 97.56 210 ALA A CA 1
ATOM 1618 C C . ALA A 1 210 ? -4.753 6.313 -24.278 1.00 97.56 210 ALA A C 1
ATOM 1620 O O . ALA A 1 210 ? -5.787 6.112 -24.919 1.00 97.56 210 ALA A O 1
ATOM 1621 N N . LYS A 1 211 ? -3.720 5.460 -24.332 1.00 97.50 211 LYS A N 1
ATOM 1622 C CA . LYS A 1 211 ? -3.705 4.200 -25.102 1.00 97.50 211 LYS A CA 1
ATOM 1623 C C . LYS A 1 211 ? -4.251 2.992 -24.337 1.00 97.50 211 LYS A C 1
ATOM 1625 O O . LYS A 1 211 ? -4.344 1.908 -24.917 1.00 97.50 211 LYS A O 1
ATOM 1630 N N . SER A 1 212 ? -4.628 3.165 -23.073 1.00 98.00 212 SER A N 1
ATOM 1631 C CA . SER A 1 212 ? -5.060 2.086 -22.182 1.00 98.00 212 SER A CA 1
ATOM 1632 C C . SER A 1 212 ? -6.496 2.332 -21.698 1.00 98.00 212 SER A C 1
ATOM 1634 O O . SER A 1 212 ? -6.719 2.663 -20.537 1.00 98.00 212 SER A O 1
ATOM 1636 N N . PRO A 1 213 ? -7.514 2.172 -22.567 1.00 97.69 213 PRO A N 1
ATOM 1637 C CA . PRO A 1 213 ? -8.903 2.511 -22.233 1.00 97.69 213 PRO A CA 1
ATOM 1638 C C . PRO A 1 213 ? -9.513 1.633 -21.127 1.00 97.69 213 PRO A C 1
ATOM 1640 O O . PRO A 1 213 ? -10.524 2.010 -20.543 1.00 97.69 213 PRO A O 1
ATOM 1643 N N . ASN A 1 214 ? -8.907 0.478 -20.831 1.00 98.00 214 ASN A N 1
ATOM 1644 C CA . ASN A 1 214 ? -9.343 -0.452 -19.785 1.00 98.00 214 ASN A CA 1
ATOM 1645 C C . ASN A 1 214 ? -8.598 -0.257 -18.453 1.00 98.00 214 ASN A C 1
ATOM 1647 O O . ASN A 1 214 ? -8.711 -1.102 -17.565 1.00 98.00 214 ASN A O 1
ATOM 1651 N N . LEU A 1 215 ? -7.844 0.838 -18.307 1.00 98.44 215 LEU A N 1
ATOM 1652 C CA . LEU A 1 215 ? -7.085 1.130 -17.098 1.00 98.44 215 LEU A CA 1
ATOM 1653 C C . LEU A 1 215 ? -8.038 1.334 -15.913 1.00 98.44 215 LEU A C 1
ATOM 1655 O O . LEU A 1 215 ? -8.839 2.270 -15.900 1.00 98.44 215 LEU A O 1
ATOM 1659 N N . HIS A 1 216 ? -7.957 0.447 -14.921 1.00 98.38 216 HIS A N 1
ATOM 1660 C CA . HIS A 1 216 ? -8.754 0.516 -13.697 1.00 98.38 216 HIS A CA 1
ATOM 1661 C C . HIS A 1 216 ? -7.925 0.898 -12.467 1.00 98.38 216 HIS A C 1
ATOM 1663 O O . HIS A 1 216 ? -8.500 1.337 -11.471 1.00 98.38 216 HIS A O 1
ATOM 1669 N N . THR A 1 217 ? -6.602 0.727 -12.519 1.00 98.50 217 THR A N 1
ATOM 1670 C CA . THR A 1 217 ? -5.674 1.132 -11.459 1.00 98.50 217 THR A CA 1
ATOM 1671 C C . THR A 1 217 ? -4.632 2.074 -12.039 1.00 98.50 217 THR A C 1
ATOM 1673 O O . THR A 1 217 ? -3.904 1.702 -12.955 1.00 98.50 217 THR A O 1
ATOM 1676 N N . LEU A 1 218 ? -4.559 3.284 -11.493 1.00 98.38 218 LEU A N 1
ATOM 1677 C CA . LEU A 1 218 ? -3.544 4.276 -11.823 1.00 98.38 218 LEU A CA 1
ATOM 1678 C C . LEU A 1 218 ? -2.946 4.796 -10.518 1.00 98.38 218 LEU A C 1
ATOM 1680 O O . LEU A 1 218 ? -3.633 5.484 -9.773 1.00 98.38 218 LEU A O 1
ATOM 1684 N N . HIS A 1 219 ? -1.692 4.462 -10.235 1.00 97.81 219 HIS A N 1
ATOM 1685 C CA . HIS A 1 219 ? -0.946 4.976 -9.091 1.00 97.81 219 HIS A CA 1
ATOM 1686 C C . HIS A 1 219 ? 0.322 5.659 -9.593 1.00 97.81 219 HIS A C 1
ATOM 1688 O O . HIS A 1 219 ? 1.228 4.977 -10.060 1.00 97.81 219 HIS A O 1
ATOM 1694 N N . VAL A 1 220 ? 0.401 6.984 -9.552 1.00 96.88 220 VAL A N 1
ATOM 1695 C CA . VAL A 1 220 ? 1.545 7.710 -10.116 1.00 96.88 220 VAL A CA 1
ATOM 1696 C C . VAL A 1 220 ? 1.964 8.869 -9.234 1.00 96.88 220 VAL A C 1
ATOM 1698 O O . VAL A 1 220 ? 1.120 9.549 -8.649 1.00 96.88 220 VAL A O 1
ATOM 1701 N N . GLY A 1 221 ? 3.266 9.116 -9.173 1.00 93.88 221 GLY A N 1
ATOM 1702 C CA . GLY A 1 221 ? 3.757 10.313 -8.522 1.00 93.88 221 GLY A CA 1
ATOM 1703 C C . GLY A 1 221 ? 5.226 10.287 -8.123 1.00 93.88 221 GLY A C 1
ATOM 1704 O O . GLY A 1 221 ? 5.804 9.206 -7.971 1.00 93.88 221 GLY A O 1
ATOM 1705 N N . PRO A 1 222 ? 5.845 11.463 -7.944 1.00 92.56 222 PRO A N 1
ATOM 1706 C CA . PRO A 1 222 ? 7.072 11.582 -7.176 1.00 92.56 222 PRO A CA 1
ATOM 1707 C C . PRO A 1 222 ? 6.820 11.268 -5.696 1.00 92.56 222 PRO A C 1
ATOM 1709 O O . PRO A 1 222 ? 5.730 11.488 -5.176 1.00 92.56 222 PRO A O 1
ATOM 1712 N N . THR A 1 223 ? 7.853 10.834 -4.984 1.00 87.25 223 THR A N 1
ATOM 1713 C CA . THR A 1 223 ? 7.782 10.591 -3.547 1.00 87.25 223 THR A CA 1
ATOM 1714 C C . THR A 1 223 ? 7.674 11.902 -2.764 1.00 87.25 223 THR A C 1
ATOM 1716 O O . THR A 1 223 ? 7.058 11.920 -1.700 1.00 87.25 223 THR A O 1
ATOM 1719 N N . TYR A 1 224 ? 8.213 13.006 -3.303 1.00 82.56 224 TYR A N 1
ATOM 1720 C CA . TYR A 1 224 ? 8.325 14.290 -2.607 1.00 82.56 224 TYR A CA 1
ATOM 1721 C C . TYR A 1 224 ? 7.943 15.469 -3.498 1.00 82.56 224 TYR A C 1
ATOM 1723 O O . TYR A 1 224 ? 8.568 15.696 -4.527 1.00 82.56 224 TYR A O 1
ATOM 1731 N N . GLY A 1 225 ? 7.003 16.285 -3.020 1.00 76.69 225 GLY A N 1
ATOM 1732 C CA . GLY A 1 225 ? 6.627 17.569 -3.612 1.00 76.69 225 GLY A CA 1
ATOM 1733 C C . GLY A 1 225 ? 5.711 17.469 -4.841 1.00 76.69 225 GLY A C 1
ATOM 1734 O O . GLY A 1 225 ? 5.557 16.403 -5.426 1.00 76.69 225 GLY A O 1
ATOM 1735 N N . PRO A 1 226 ? 5.062 18.580 -5.224 1.00 73.88 226 PRO A N 1
ATOM 1736 C CA . PRO A 1 226 ? 4.159 18.617 -6.360 1.00 73.88 226 PRO A CA 1
ATOM 1737 C C . PRO A 1 226 ? 4.964 18.724 -7.661 1.00 73.88 226 PRO A C 1
ATOM 1739 O O . PRO A 1 226 ? 5.627 19.732 -7.901 1.00 73.88 226 PRO A O 1
ATOM 1742 N N . ALA A 1 227 ? 4.891 17.707 -8.514 1.00 78.06 227 ALA A N 1
ATOM 1743 C CA . ALA A 1 227 ? 5.521 17.743 -9.836 1.00 78.06 227 ALA A CA 1
ATOM 1744 C C . ALA A 1 227 ? 4.524 18.112 -10.937 1.00 78.06 227 ALA A C 1
ATOM 1746 O O . ALA A 1 227 ? 4.813 18.939 -11.794 1.00 78.06 227 ALA A O 1
ATOM 1747 N N . ALA A 1 228 ? 3.341 17.499 -10.915 1.00 91.25 228 ALA A N 1
ATOM 1748 C CA . ALA A 1 228 ? 2.426 17.496 -12.051 1.00 91.25 228 ALA A CA 1
ATOM 1749 C C . ALA A 1 228 ? 0.970 17.720 -11.629 1.00 91.25 228 ALA A C 1
ATOM 1751 O O . ALA A 1 228 ? 0.636 17.747 -10.440 1.00 91.25 228 ALA A O 1
ATOM 1752 N N . SER A 1 229 ? 0.085 17.837 -12.614 1.00 93.75 229 SER A N 1
ATOM 1753 C CA . SER A 1 229 ? -1.366 17.823 -12.418 1.00 93.75 229 SER A CA 1
ATOM 1754 C C . SER A 1 229 ? -1.998 16.563 -13.013 1.00 93.75 229 SER A C 1
ATOM 1756 O O . SER A 1 229 ? -1.495 15.967 -13.971 1.00 93.75 229 SER A O 1
ATOM 1758 N N . LEU A 1 230 ? -3.144 16.150 -12.469 1.00 95.62 230 LEU A N 1
ATOM 1759 C CA . LEU A 1 230 ? -3.952 15.087 -13.072 1.00 95.62 230 LEU A CA 1
ATOM 1760 C C . LEU A 1 230 ? -4.390 15.460 -14.499 1.00 95.62 230 LEU A C 1
ATOM 1762 O O . LEU A 1 230 ? -4.501 14.588 -15.359 1.00 95.62 230 LEU A O 1
ATOM 1766 N N . HIS A 1 231 ? -4.572 16.753 -14.783 1.00 95.69 231 HIS A N 1
ATOM 1767 C CA . HIS A 1 231 ? -4.818 17.255 -16.135 1.00 95.69 231 HIS A CA 1
ATOM 1768 C C . HIS A 1 231 ? -3.680 16.916 -17.089 1.00 95.69 231 HIS A C 1
ATOM 1770 O O . HIS A 1 231 ? -3.947 16.429 -18.184 1.00 95.69 231 HIS A O 1
ATOM 1776 N N . GLN A 1 232 ? -2.421 17.079 -16.678 1.00 95.81 232 GLN A N 1
ATOM 1777 C CA . GLN A 1 232 ? -1.272 16.694 -17.503 1.00 95.81 232 GLN A CA 1
ATOM 1778 C C . GLN A 1 232 ? -1.256 15.185 -17.796 1.00 95.81 232 GLN A C 1
ATOM 1780 O O . GLN A 1 232 ? -1.023 14.782 -18.939 1.00 95.81 232 GLN A O 1
ATOM 1785 N N . LEU A 1 233 ? -1.589 14.347 -16.808 1.00 96.94 233 LEU A N 1
ATOM 1786 C CA . LEU A 1 233 ? -1.721 12.892 -16.987 1.00 96.94 233 LEU A CA 1
ATOM 1787 C C . LEU A 1 233 ? -2.853 12.498 -17.943 1.00 96.94 233 LEU A C 1
ATOM 1789 O O . LEU A 1 233 ? -2.768 11.468 -18.605 1.00 96.94 233 LEU A O 1
ATOM 1793 N N . LEU A 1 234 ? -3.912 13.303 -18.018 1.00 97.31 234 LEU A N 1
ATOM 1794 C CA . LEU A 1 234 ? -5.083 13.036 -18.853 1.00 97.31 234 LEU A CA 1
ATOM 1795 C C . LEU A 1 234 ? -5.109 13.859 -20.149 1.00 97.31 234 LEU A C 1
ATOM 1797 O O . LEU A 1 234 ? -6.026 13.679 -20.945 1.00 97.31 234 LEU A O 1
ATOM 1801 N N . ARG A 1 235 ? -4.111 14.714 -20.415 1.00 96.69 235 ARG A N 1
ATOM 1802 C CA . ARG A 1 235 ? -4.134 15.674 -21.538 1.00 96.69 235 ARG A CA 1
ATOM 1803 C C . ARG A 1 235 ? -4.293 15.034 -22.915 1.00 96.69 235 ARG A C 1
ATOM 1805 O O . ARG A 1 235 ? -4.860 15.647 -23.813 1.00 96.69 235 ARG A O 1
ATOM 1812 N N . HIS A 1 236 ? -3.813 13.800 -23.075 1.00 97.88 236 HIS A N 1
ATOM 1813 C CA . HIS A 1 236 ? -3.925 13.036 -24.323 1.00 97.88 236 HIS A CA 1
ATOM 1814 C C . HIS A 1 236 ? -5.156 12.132 -24.385 1.00 97.88 236 HIS A C 1
ATOM 1816 O O . HIS A 1 236 ? -5.416 11.507 -25.418 1.00 97.88 236 HIS A O 1
ATOM 1822 N N . CYS A 1 237 ? -5.930 12.036 -23.301 1.00 97.44 237 CYS A N 1
ATOM 1823 C CA . CYS A 1 237 ? -7.197 11.325 -23.331 1.00 97.44 237 CYS A CA 1
ATOM 1824 C C . CYS A 1 237 ? -8.174 12.080 -24.231 1.00 97.44 237 CYS A C 1
ATOM 1826 O O . CYS A 1 237 ? -8.322 13.299 -24.167 1.00 97.44 237 CYS A O 1
ATOM 1828 N N . ARG A 1 238 ? -8.874 11.340 -25.091 1.00 96.50 238 ARG A N 1
ATOM 1829 C CA . ARG A 1 238 ? -9.942 11.932 -25.902 1.00 96.50 238 ARG A CA 1
ATOM 1830 C C . ARG A 1 238 ? -11.032 12.457 -24.957 1.00 96.50 238 ARG A C 1
ATOM 1832 O O . ARG A 1 238 ? -11.360 11.739 -24.019 1.00 96.50 238 ARG A O 1
ATOM 1839 N N . PRO A 1 239 ? -11.685 13.597 -25.236 1.00 94.50 239 PRO A N 1
ATOM 1840 C CA . PRO A 1 239 ? -12.733 14.140 -24.360 1.00 94.50 239 PRO A CA 1
ATOM 1841 C C . PRO A 1 239 ? -13.889 13.171 -24.049 1.00 94.50 239 PRO A C 1
ATOM 1843 O O . PRO A 1 239 ? -14.523 13.270 -23.007 1.00 94.50 239 PRO A O 1
ATOM 1846 N N . ASN A 1 240 ? -14.152 12.207 -24.940 1.00 96.19 240 ASN A N 1
ATOM 1847 C CA . ASN A 1 240 ? -15.198 11.191 -24.767 1.00 96.19 240 ASN A CA 1
ATOM 1848 C C . ASN A 1 240 ? -14.705 9.907 -24.074 1.00 96.19 240 ASN A C 1
ATOM 1850 O O . ASN A 1 240 ? -15.495 8.997 -23.827 1.00 96.19 240 ASN A O 1
ATOM 1854 N N . LEU A 1 241 ? -13.400 9.784 -23.826 1.00 96.94 241 LEU A N 1
ATOM 1855 C CA . LEU A 1 241 ? -12.810 8.613 -23.192 1.00 96.94 241 LEU A CA 1
ATOM 1856 C C . LEU A 1 241 ? -12.881 8.774 -21.674 1.00 96.94 241 LEU A C 1
ATOM 1858 O O . LEU A 1 241 ? -12.064 9.471 -21.083 1.00 96.94 241 LEU A O 1
ATOM 1862 N N . VAL A 1 242 ? -13.818 8.073 -21.038 1.00 97.94 242 VAL A N 1
ATOM 1863 C CA . VAL A 1 242 ? -13.886 7.981 -19.576 1.00 97.94 242 VAL A CA 1
ATOM 1864 C C . VAL A 1 242 ? -13.210 6.692 -19.128 1.00 97.94 242 VAL A C 1
ATOM 1866 O O . VAL A 1 242 ? -13.728 5.596 -19.345 1.00 97.94 242 VAL A O 1
ATOM 1869 N N . LEU A 1 243 ? -12.045 6.830 -18.500 1.00 98.06 243 LEU A N 1
ATOM 1870 C CA . LEU A 1 243 ? -11.308 5.696 -17.940 1.00 98.06 243 LEU A CA 1
ATOM 1871 C C . LEU A 1 243 ? -12.125 5.020 -16.821 1.00 98.06 243 LEU A C 1
ATOM 1873 O O . LEU A 1 243 ? -12.660 5.719 -15.955 1.00 98.06 243 LEU A O 1
ATOM 1877 N N . PRO A 1 244 ? -12.215 3.679 -16.785 1.00 98.06 244 PRO A N 1
ATOM 1878 C CA . PRO A 1 244 ? -12.959 2.937 -15.772 1.00 98.06 244 PRO A CA 1
ATOM 1879 C C . PRO A 1 244 ? -12.168 2.792 -14.458 1.00 98.06 244 PRO A C 1
ATOM 1881 O O . PRO A 1 244 ? -12.093 1.694 -13.899 1.00 98.06 244 PRO A O 1
ATOM 1884 N N . LEU A 1 245 ? -11.587 3.890 -13.962 1.00 98.38 245 LEU A N 1
ATOM 1885 C CA . LEU A 1 245 ? -10.734 3.900 -12.775 1.00 98.38 245 LEU A CA 1
ATOM 1886 C C . LEU A 1 245 ? -11.517 3.449 -11.537 1.00 98.38 245 LEU A C 1
ATOM 1888 O O . LEU A 1 245 ? -12.520 4.047 -11.153 1.00 98.38 245 LEU A O 1
ATOM 1892 N N . LYS A 1 246 ? -11.028 2.379 -10.910 1.00 98.44 246 LYS A N 1
ATOM 1893 C CA . LYS A 1 246 ? -11.481 1.866 -9.611 1.00 98.44 246 LYS A CA 1
ATOM 1894 C C . LYS A 1 246 ? -10.531 2.270 -8.491 1.00 98.44 246 LYS A C 1
ATOM 1896 O O . LYS A 1 246 ? -10.995 2.485 -7.371 1.00 98.44 246 LYS A O 1
ATOM 1901 N N . HIS A 1 247 ? -9.240 2.375 -8.801 1.00 98.56 247 HIS A N 1
ATOM 1902 C CA . HIS A 1 247 ? -8.175 2.732 -7.872 1.00 98.56 247 HIS A CA 1
ATOM 1903 C C . HIS A 1 247 ? -7.338 3.860 -8.477 1.00 98.56 247 HIS A C 1
ATOM 1905 O O . HIS A 1 247 ? -6.772 3.701 -9.560 1.00 98.56 247 HIS A O 1
ATOM 1911 N N . LEU A 1 248 ? -7.272 4.988 -7.779 1.00 98.25 248 LEU A N 1
ATOM 1912 C CA . LEU A 1 248 ? -6.473 6.143 -8.165 1.00 98.25 248 LEU A CA 1
ATOM 1913 C C . LEU A 1 248 ? -5.557 6.491 -7.001 1.00 98.25 248 LEU A C 1
ATOM 1915 O O . LEU A 1 248 ? -6.042 6.754 -5.904 1.00 98.25 248 LEU A O 1
ATOM 1919 N N . GLY A 1 249 ? -4.253 6.482 -7.238 1.00 97.56 249 GLY A N 1
ATOM 1920 C CA . GLY A 1 249 ? -3.260 6.942 -6.287 1.00 97.56 249 GLY A CA 1
ATOM 1921 C C . GLY A 1 249 ? -2.386 8.021 -6.891 1.00 97.56 249 GLY A C 1
ATOM 1922 O O . GLY A 1 249 ? -1.861 7.867 -7.990 1.00 97.56 249 GLY A O 1
ATOM 1923 N N . LEU A 1 250 ? -2.279 9.133 -6.185 1.00 96.44 250 LEU A N 1
ATOM 1924 C CA . LEU A 1 250 ? -1.569 10.316 -6.628 1.00 96.44 250 LEU A CA 1
ATOM 1925 C C . LEU A 1 250 ? -0.645 10.755 -5.500 1.00 96.44 250 LEU A C 1
ATOM 1927 O O . LEU A 1 250 ? -1.106 11.100 -4.411 1.00 96.44 250 LEU A O 1
ATOM 1931 N N . GLN A 1 251 ? 0.655 10.717 -5.767 1.00 94.62 251 GLN A N 1
ATOM 1932 C CA . GLN A 1 251 ? 1.688 11.151 -4.832 1.00 94.62 251 GLN A CA 1
ATOM 1933 C C . GLN A 1 251 ? 2.358 12.392 -5.410 1.00 94.62 251 GLN A C 1
ATOM 1935 O O . GLN A 1 251 ? 2.838 12.342 -6.529 1.00 94.62 251 GLN A O 1
ATOM 1940 N N . GLY A 1 252 ? 2.313 13.541 -4.739 1.00 91.81 252 GLY A N 1
ATOM 1941 C CA . GLY A 1 252 ? 2.894 14.768 -5.296 1.00 91.81 252 GLY A CA 1
ATOM 1942 C C . GLY A 1 252 ? 2.300 15.178 -6.656 1.00 91.81 252 GLY A C 1
ATOM 1943 O O . GLY A 1 252 ? 2.969 15.792 -7.488 1.00 91.81 252 GLY A O 1
ATOM 1944 N N . VAL A 1 253 ? 1.042 14.815 -6.922 1.00 93.00 253 VAL A N 1
ATOM 1945 C CA . VAL A 1 253 ? 0.304 15.225 -8.123 1.00 93.00 253 VAL A CA 1
ATOM 1946 C C . VAL A 1 253 ? -0.911 16.028 -7.687 1.00 93.00 253 VAL A C 1
ATOM 1948 O O . VAL A 1 253 ? -1.723 15.575 -6.881 1.00 93.00 253 VAL A O 1
ATOM 1951 N N . SER A 1 254 ? -1.034 17.235 -8.228 1.00 92.25 254 SER A N 1
ATOM 1952 C CA . SER A 1 254 ? -2.166 18.116 -7.971 1.00 92.25 254 SER A CA 1
ATOM 1953 C C . SER A 1 254 ? -3.431 17.609 -8.664 1.00 92.25 254 SER A C 1
ATOM 1955 O O . SER A 1 254 ? -3.402 17.078 -9.778 1.00 92.25 254 SER A O 1
ATOM 1957 N N . VAL A 1 255 ? -4.567 17.768 -7.988 1.00 93.25 255 VAL A N 1
ATOM 1958 C CA . VAL A 1 255 ? -5.876 17.364 -8.499 1.00 93.25 255 VAL A CA 1
ATOM 1959 C C . VAL A 1 255 ? -6.760 18.589 -8.569 1.00 93.25 255 VAL A C 1
ATOM 1961 O O . VAL A 1 255 ? -6.889 19.330 -7.598 1.00 93.25 255 VAL A O 1
ATOM 1964 N N . LYS A 1 256 ? -7.413 18.760 -9.711 1.00 94.12 256 LYS A N 1
ATOM 1965 C CA . LYS A 1 256 ? -8.524 19.683 -9.894 1.00 94.12 256 LYS A CA 1
ATOM 1966 C C . LYS A 1 256 ? -9.698 18.887 -10.432 1.00 94.12 256 LYS A C 1
ATOM 1968 O O . LYS A 1 256 ? -9.537 18.165 -11.414 1.00 94.12 256 LYS A O 1
ATOM 1973 N N . LEU A 1 257 ? -10.851 18.976 -9.773 1.00 95.44 257 LEU A N 1
ATOM 1974 C CA . LEU A 1 257 ? -12.069 18.261 -10.162 1.00 95.44 257 LEU A CA 1
ATOM 1975 C C . LEU A 1 257 ? -12.971 19.180 -10.989 1.00 95.44 257 LEU A C 1
ATOM 1977 O O . LEU A 1 257 ? -13.757 19.949 -10.444 1.00 95.44 257 LEU A O 1
ATOM 1981 N N . ASP A 1 258 ? -12.852 19.097 -12.312 1.00 95.19 258 ASP A N 1
ATOM 1982 C CA . ASP A 1 258 ? -13.641 19.881 -13.265 1.00 95.19 258 ASP A CA 1
ATOM 1983 C C . ASP A 1 258 ? -14.350 18.981 -14.290 1.00 95.19 258 ASP A C 1
ATOM 1985 O O . ASP A 1 258 ? -14.421 17.763 -14.132 1.00 95.19 258 ASP A O 1
ATOM 1989 N N . SER A 1 259 ? -14.905 19.563 -15.356 1.00 95.81 259 SER A N 1
ATOM 1990 C CA . SER A 1 259 ? -15.618 18.804 -16.389 1.00 95.81 259 SER A CA 1
ATOM 1991 C C . SER A 1 259 ? -14.759 17.760 -17.110 1.00 95.81 259 SER A C 1
ATOM 1993 O O . SER A 1 259 ? -15.325 16.863 -17.731 1.00 95.81 259 SER A O 1
ATOM 1995 N N . ILE A 1 260 ? -13.428 17.876 -17.056 1.00 95.75 260 ILE A N 1
ATOM 1996 C CA . ILE A 1 260 ? -12.492 16.962 -17.717 1.00 95.75 260 ILE A CA 1
ATOM 1997 C C . ILE A 1 260 ? -12.173 15.795 -16.788 1.00 95.75 260 ILE A C 1
ATOM 1999 O O . ILE A 1 260 ? -12.306 14.641 -17.182 1.00 95.75 260 ILE A O 1
ATOM 2003 N N . THR A 1 261 ? -11.778 16.073 -15.547 1.00 96.88 261 THR A N 1
ATOM 2004 C CA . THR A 1 261 ? -11.289 15.041 -14.619 1.00 96.88 261 THR A CA 1
ATOM 2005 C C . THR A 1 261 ? -12.415 14.329 -13.874 1.00 96.88 261 THR A C 1
ATOM 2007 O O . THR A 1 261 ? -12.352 13.114 -13.686 1.00 96.88 261 THR A O 1
ATOM 2010 N N . LEU A 1 262 ? -13.482 15.038 -13.490 1.00 97.38 262 LEU A N 1
ATOM 2011 C CA . LEU A 1 262 ? -14.564 14.503 -12.661 1.00 97.38 262 LEU A CA 1
ATOM 2012 C C . LEU A 1 262 ? -15.249 13.245 -13.236 1.00 97.38 262 LEU A C 1
ATOM 2014 O O . LEU A 1 262 ? -15.541 12.332 -12.458 1.00 97.38 262 LEU A O 1
ATOM 2018 N N . PRO A 1 263 ? -15.498 13.115 -14.559 1.00 98.00 263 PRO A N 1
ATOM 2019 C CA . PRO A 1 263 ? -16.063 11.890 -15.127 1.00 98.00 263 PRO A CA 1
ATOM 2020 C C . PRO A 1 263 ? -15.275 10.622 -14.775 1.00 98.00 263 PRO A C 1
ATOM 2022 O O . PRO A 1 263 ? -15.884 9.568 -14.579 1.00 98.00 263 PRO A O 1
ATOM 2025 N N . HIS A 1 264 ? -13.950 10.725 -14.629 1.00 97.69 264 HIS A N 1
ATOM 2026 C CA . HIS A 1 264 ? -13.070 9.601 -14.302 1.00 97.69 264 HIS A CA 1
ATOM 2027 C C . HIS A 1 264 ? -13.208 9.120 -12.846 1.00 97.69 264 HIS A C 1
ATOM 2029 O O . HIS A 1 264 ? -12.852 7.984 -12.546 1.00 97.69 264 HIS A O 1
ATOM 2035 N N . PHE A 1 265 ? -13.771 9.936 -11.946 1.00 97.50 265 PHE A N 1
ATOM 2036 C CA . PHE A 1 265 ? -13.938 9.604 -10.523 1.00 97.50 265 PHE A CA 1
ATOM 2037 C C . PHE A 1 265 ? -15.244 8.859 -10.223 1.00 97.50 265 PHE A C 1
ATOM 2039 O O . PHE A 1 265 ? -15.388 8.270 -9.155 1.00 97.50 265 PHE A O 1
ATOM 2046 N N . ARG A 1 266 ? -16.201 8.823 -11.159 1.00 97.12 266 ARG A N 1
ATOM 2047 C CA . ARG A 1 266 ? -17.542 8.253 -10.917 1.00 97.12 266 ARG A CA 1
ATOM 2048 C C . ARG A 1 266 ? -17.540 6.769 -10.546 1.00 97.12 266 ARG A C 1
ATOM 2050 O O . ARG A 1 266 ? -18.481 6.297 -9.919 1.00 97.12 266 ARG A O 1
ATOM 2057 N N . ARG A 1 267 ? -16.522 6.019 -10.977 1.00 97.88 267 ARG A N 1
ATOM 2058 C CA . ARG A 1 267 ? -16.371 4.578 -10.697 1.00 97.88 267 ARG A CA 1
ATOM 2059 C C . ARG A 1 267 ? -15.332 4.290 -9.616 1.00 97.88 267 ARG A C 1
ATOM 2061 O O . ARG A 1 267 ? -15.030 3.120 -9.367 1.00 97.88 267 ARG A O 1
ATOM 2068 N N . LEU A 1 268 ? -14.789 5.338 -9.002 1.00 98.44 268 LEU A N 1
ATOM 2069 C CA . LEU A 1 268 ? -13.688 5.215 -8.074 1.00 98.44 268 LEU A CA 1
ATOM 2070 C C . LEU A 1 268 ? -14.160 4.552 -6.782 1.00 98.44 268 LEU A C 1
ATOM 2072 O O . LEU A 1 268 ? -15.159 4.939 -6.186 1.00 98.44 268 LEU A O 1
ATOM 2076 N N . THR A 1 269 ? -13.418 3.536 -6.357 1.00 98.38 269 THR A N 1
ATOM 2077 C CA . THR A 1 269 ? -13.667 2.795 -5.113 1.00 98.38 269 THR A CA 1
ATOM 2078 C C . THR A 1 269 ? -12.549 2.985 -4.099 1.00 98.38 269 THR A C 1
ATOM 2080 O O . THR A 1 269 ? -12.765 2.742 -2.914 1.00 98.38 269 THR A O 1
ATOM 2083 N N . SER A 1 270 ? -11.368 3.412 -4.545 1.00 98.62 270 SER A N 1
ATOM 2084 C CA . SER A 1 270 ? -10.205 3.660 -3.704 1.00 98.62 270 SER A CA 1
ATOM 2085 C C . SER A 1 270 ? -9.467 4.899 -4.183 1.00 98.62 270 SER A C 1
ATOM 2087 O O . SER A 1 270 ? -9.177 5.003 -5.377 1.00 98.62 270 SER A O 1
ATOM 2089 N N . LEU A 1 271 ? -9.133 5.790 -3.255 1.00 98.19 271 LEU A N 1
ATOM 2090 C CA . LEU A 1 271 ? -8.372 7.004 -3.523 1.00 98.19 271 LEU A CA 1
ATOM 2091 C C . LEU A 1 271 ? -7.183 7.101 -2.563 1.00 98.19 271 LEU A C 1
ATOM 2093 O O . LEU A 1 271 ? -7.374 7.052 -1.348 1.00 98.19 271 LEU A O 1
ATOM 2097 N N . THR A 1 272 ? -5.985 7.263 -3.119 1.00 97.56 272 THR A N 1
ATOM 2098 C CA . THR A 1 272 ? -4.756 7.553 -2.377 1.00 97.56 272 THR A CA 1
ATOM 2099 C C . THR A 1 272 ? -4.264 8.947 -2.762 1.00 97.56 272 THR A C 1
ATOM 2101 O O . THR A 1 272 ? -4.011 9.185 -3.941 1.00 97.56 272 THR A O 1
ATOM 2104 N N . LEU A 1 273 ? -4.149 9.871 -1.806 1.00 95.44 273 LEU A N 1
ATOM 2105 C CA . LEU A 1 273 ? -3.626 11.226 -2.027 1.00 95.44 273 LEU A CA 1
ATOM 2106 C C . LEU A 1 273 ? -2.510 11.519 -1.031 1.00 95.44 273 LEU A C 1
ATOM 2108 O O . LEU A 1 273 ? -2.762 11.731 0.155 1.00 95.44 273 LEU A O 1
ATOM 2112 N N . HIS A 1 274 ? -1.278 11.564 -1.522 1.00 93.94 274 HIS A N 1
ATOM 2113 C CA . HIS A 1 274 ? -0.093 11.825 -0.711 1.00 93.94 274 HIS A CA 1
ATOM 2114 C C . HIS A 1 274 ? 0.636 13.073 -1.215 1.00 93.94 274 HIS A C 1
ATOM 2116 O O . HIS A 1 274 ? 0.782 13.262 -2.417 1.00 93.94 274 HIS A O 1
ATOM 2122 N N . HIS A 1 275 ? 1.127 13.916 -0.306 1.00 87.75 275 HIS A N 1
ATOM 2123 C CA . HIS A 1 275 ? 1.978 15.084 -0.606 1.00 87.75 275 HIS A CA 1
ATOM 2124 C C . HIS A 1 275 ? 1.358 16.085 -1.589 1.00 87.75 275 HIS A C 1
ATOM 2126 O O . HIS A 1 275 ? 2.063 16.734 -2.361 1.00 87.75 275 HIS A O 1
ATOM 2132 N N . TYR A 1 276 ? 0.035 16.217 -1.582 1.00 82.50 276 TYR A N 1
ATOM 2133 C CA . TYR A 1 276 ? -0.626 17.232 -2.384 1.00 82.50 276 TYR A CA 1
ATOM 2134 C C . TYR A 1 276 ? -0.505 18.576 -1.650 1.00 82.50 276 TYR A C 1
ATOM 2136 O O . TYR A 1 276 ? -0.877 18.712 -0.489 1.00 82.50 276 TYR A O 1
ATOM 2144 N N . THR A 1 277 ? 0.126 19.561 -2.280 1.00 69.19 277 THR A N 1
ATOM 2145 C CA . THR A 1 277 ? 0.431 20.839 -1.626 1.00 69.19 277 THR A CA 1
ATOM 2146 C C . THR A 1 277 ? -0.769 21.769 -1.618 1.00 69.19 277 THR A C 1
ATOM 2148 O O . THR A 1 277 ? -1.366 22.032 -2.665 1.00 69.19 277 THR A O 1
ATOM 2151 N N . THR A 1 278 ? -1.043 22.373 -0.466 1.00 64.19 278 THR A N 1
ATOM 2152 C CA . THR A 1 278 ? -1.756 23.645 -0.380 1.00 64.19 278 THR A CA 1
ATOM 2153 C C . THR A 1 278 ? -0.816 24.730 -0.902 1.00 64.19 278 THR A C 1
ATOM 2155 O O . THR A 1 278 ? 0.201 25.042 -0.298 1.00 64.19 278 THR A O 1
ATOM 2158 N N . SER A 1 279 ? -1.107 25.283 -2.078 1.00 56.91 279 SER A N 1
ATOM 2159 C CA . SER A 1 279 ? -0.265 26.258 -2.799 1.00 56.91 279 SER A CA 1
ATOM 2160 C C . SER A 1 279 ? -0.040 27.605 -2.064 1.00 56.91 279 SER A C 1
ATOM 2162 O O . SER A 1 279 ? 0.335 28.592 -2.701 1.00 56.91 279 SER A O 1
ATOM 2164 N N . GLU A 1 280 ? -0.302 27.706 -0.761 1.00 61.62 280 GLU A N 1
ATOM 2165 C CA . GLU A 1 280 ? -0.329 28.985 -0.045 1.00 61.62 280 GLU A CA 1
ATOM 2166 C C . GLU A 1 280 ? 1.043 29.415 0.504 1.00 61.62 280 GLU A C 1
ATOM 2168 O O . GLU A 1 280 ? 1.235 30.613 0.695 1.00 61.62 280 GLU A O 1
ATOM 2173 N N . SER A 1 281 ? 2.015 28.509 0.699 1.00 55.12 281 SER A N 1
ATOM 2174 C CA . SER A 1 281 ? 3.171 28.821 1.558 1.00 55.12 281 SER A CA 1
ATOM 2175 C C . SER A 1 281 ? 4.497 29.220 0.898 1.00 55.12 281 SER A C 1
ATOM 2177 O O . SER A 1 281 ? 5.360 29.666 1.640 1.00 55.12 281 SER A O 1
ATOM 2179 N N . ASP A 1 282 ? 4.708 29.134 -0.422 1.00 56.28 282 ASP A N 1
ATOM 2180 C CA . ASP A 1 282 ? 5.992 29.591 -0.995 1.00 56.28 282 ASP A CA 1
ATOM 2181 C C . ASP A 1 282 ? 5.866 30.158 -2.414 1.00 56.28 282 ASP A C 1
ATOM 2183 O O . ASP A 1 282 ? 5.556 29.453 -3.376 1.00 56.28 282 ASP A O 1
ATOM 2187 N N . SER A 1 283 ? 6.132 31.458 -2.556 1.00 57.72 283 SER A N 1
ATOM 2188 C CA . SER A 1 283 ? 6.048 32.196 -3.822 1.00 57.72 283 SER A CA 1
ATOM 2189 C C . SER A 1 283 ? 7.202 31.930 -4.795 1.00 57.72 283 SER A C 1
ATOM 2191 O O . SER A 1 283 ? 7.119 32.369 -5.940 1.00 57.72 283 SER A O 1
ATOM 2193 N N . ASP A 1 284 ? 8.253 31.221 -4.375 1.00 64.38 284 ASP A N 1
ATOM 2194 C CA . ASP A 1 284 ? 9.532 31.219 -5.100 1.00 64.38 284 ASP A CA 1
ATOM 2195 C C . ASP A 1 284 ? 9.800 29.970 -5.963 1.00 64.38 284 ASP A C 1
ATOM 2197 O O . ASP A 1 284 ? 10.733 29.975 -6.768 1.00 64.38 284 ASP A O 1
ATOM 2201 N N . ARG A 1 285 ? 8.980 28.907 -5.888 1.00 61.75 285 ARG A N 1
ATOM 2202 C CA . ARG A 1 285 ? 9.144 27.708 -6.744 1.00 61.75 285 ARG A CA 1
ATOM 2203 C C . ARG A 1 285 ? 8.161 27.698 -7.920 1.00 61.75 285 ARG A C 1
ATOM 2205 O O . ARG A 1 285 ? 7.027 27.238 -7.833 1.00 61.75 285 ARG A O 1
ATOM 2212 N N . ALA A 1 286 ? 8.636 28.206 -9.052 1.00 57.03 286 ALA A N 1
ATOM 2213 C CA . ALA A 1 286 ? 7.888 28.464 -10.281 1.00 57.03 286 ALA A CA 1
ATOM 2214 C C . ALA A 1 286 ? 7.576 27.223 -11.157 1.00 57.03 286 ALA A C 1
ATOM 2216 O O . ALA A 1 286 ? 8.016 27.186 -12.302 1.00 57.03 286 ALA A O 1
ATOM 2217 N N . CYS A 1 287 ? 6.841 26.202 -10.692 1.00 61.00 287 CYS A N 1
ATOM 2218 C CA . CYS A 1 287 ? 6.621 25.006 -11.541 1.00 61.00 287 CYS A CA 1
ATOM 2219 C C . CYS A 1 287 ? 5.182 24.588 -11.860 1.00 61.00 287 CYS A C 1
ATOM 2221 O O . CYS A 1 287 ? 5.005 23.884 -12.851 1.00 61.00 287 CYS A O 1
ATOM 2223 N N . VAL A 1 288 ? 4.150 25.020 -11.130 1.00 63.66 288 VAL A N 1
ATOM 2224 C CA . VAL A 1 288 ? 2.769 24.637 -11.479 1.00 63.66 288 VAL A CA 1
ATOM 2225 C C . VAL A 1 288 ? 1.885 25.869 -11.581 1.00 63.66 288 VAL A C 1
ATOM 2227 O O . VAL A 1 288 ? 1.773 26.650 -10.634 1.00 63.66 288 VAL A O 1
ATOM 2230 N N . ASP A 1 289 ? 1.246 26.032 -12.739 1.00 73.00 289 ASP A N 1
ATOM 2231 C CA . ASP A 1 289 ? 0.234 27.057 -12.951 1.00 73.00 289 ASP A CA 1
ATOM 2232 C C . ASP A 1 289 ? -0.876 26.887 -11.909 1.00 73.00 289 ASP A C 1
ATOM 2234 O O . ASP A 1 289 ? -1.583 25.878 -11.887 1.00 73.00 289 ASP A O 1
ATOM 2238 N N . LYS A 1 290 ? -1.074 27.909 -11.066 1.00 74.69 290 LYS A N 1
ATOM 2239 C CA . LYS A 1 290 ? -2.122 27.941 -10.024 1.00 74.69 290 LYS A CA 1
ATOM 2240 C C . LYS A 1 290 ? -3.530 27.634 -10.558 1.00 74.69 290 LYS A C 1
ATOM 2242 O O . LYS A 1 290 ? -4.429 27.336 -9.785 1.00 74.69 290 LYS A O 1
ATOM 2247 N N . ALA A 1 291 ? -3.740 27.727 -11.870 1.00 79.94 291 ALA A N 1
ATOM 2248 C CA . ALA A 1 291 ? -5.003 27.416 -12.524 1.00 79.94 291 ALA A CA 1
ATOM 2249 C C . ALA A 1 291 ? -5.344 25.911 -12.552 1.00 79.94 291 ALA A C 1
ATOM 2251 O O . ALA A 1 291 ? -6.516 25.570 -12.744 1.00 79.94 291 ALA A O 1
ATOM 2252 N N . GLU A 1 292 ? -4.362 25.018 -12.388 1.00 79.50 292 GLU A N 1
ATOM 2253 C CA . GLU A 1 292 ? -4.540 23.563 -12.516 1.00 79.50 292 GLU A CA 1
ATOM 2254 C C . GLU A 1 292 ? -4.673 22.815 -11.180 1.00 79.50 292 GLU A C 1
ATOM 2256 O O . GLU A 1 292 ? -4.911 21.608 -11.185 1.00 79.50 292 GLU A O 1
ATOM 2261 N N . SER A 1 293 ? -4.580 23.501 -10.038 1.00 80.12 293 SER A N 1
ATOM 2262 C CA . SER A 1 293 ? -4.723 22.887 -8.715 1.00 80.12 293 SER A CA 1
ATOM 2263 C C . SER A 1 293 ? -5.987 23.371 -8.001 1.00 80.12 293 SER A C 1
ATOM 2265 O O . SER A 1 293 ? -6.253 24.568 -7.912 1.00 80.12 293 SER A O 1
ATOM 2267 N N . SER A 1 294 ? -6.788 22.430 -7.490 1.00 84.12 294 SER A N 1
ATOM 2268 C CA . SER A 1 294 ? -7.849 22.741 -6.527 1.00 84.12 294 SER A CA 1
ATOM 2269 C C . SER A 1 294 ? -7.290 22.742 -5.113 1.00 84.12 294 SER A C 1
ATOM 2271 O O . SER A 1 294 ? -6.326 22.035 -4.803 1.00 84.12 294 SER A O 1
ATOM 2273 N N . ARG A 1 295 ? -7.939 23.495 -4.221 1.00 89.00 295 ARG A N 1
ATOM 2274 C CA . ARG A 1 295 ? -7.679 23.358 -2.785 1.00 89.00 295 ARG A CA 1
ATOM 2275 C C . ARG A 1 295 ? -8.056 21.938 -2.333 1.00 89.00 295 ARG A C 1
ATOM 2277 O O . ARG A 1 295 ? -9.046 21.400 -2.837 1.00 89.00 295 ARG A O 1
ATOM 2284 N N . PRO A 1 296 ? -7.351 21.358 -1.344 1.00 89.62 296 PRO A N 1
ATOM 2285 C CA . PRO A 1 296 ? -7.754 20.115 -0.681 1.00 89.62 296 PRO A CA 1
ATOM 2286 C C . PRO A 1 296 ? -9.253 20.025 -0.395 1.00 89.62 296 PRO A C 1
ATOM 2288 O O . PRO A 1 296 ? -9.889 19.011 -0.675 1.00 89.62 296 PRO A O 1
ATOM 2291 N N . ASP A 1 297 ? -9.819 21.120 0.115 1.00 92.06 297 ASP A N 1
ATOM 2292 C CA . ASP A 1 297 ? -11.208 21.166 0.552 1.00 92.06 297 ASP A CA 1
ATOM 2293 C C . ASP A 1 297 ? -12.214 21.021 -0.577 1.00 92.06 297 ASP A C 1
ATOM 2295 O O . ASP A 1 297 ? -13.257 20.383 -0.418 1.00 92.06 297 ASP A O 1
ATOM 2299 N N . GLU A 1 298 ? -11.878 21.561 -1.743 1.00 94.50 298 GLU A N 1
ATOM 2300 C CA . GLU A 1 298 ? -12.721 21.469 -2.925 1.00 94.50 298 GLU A CA 1
ATOM 2301 C C . GLU A 1 298 ? -12.804 20.028 -3.422 1.00 94.50 298 GLU A C 1
ATOM 2303 O O . GLU A 1 298 ? -13.873 19.601 -3.848 1.00 94.50 298 GLU A O 1
ATOM 2308 N N . ILE A 1 299 ? -11.720 19.250 -3.322 1.00 95.75 299 ILE A N 1
ATOM 2309 C CA . ILE A 1 299 ? -11.701 17.850 -3.764 1.00 95.75 299 ILE A CA 1
ATOM 2310 C C . ILE A 1 299 ? -12.745 17.049 -2.980 1.00 95.75 299 ILE A C 1
ATOM 2312 O O . ILE A 1 299 ? -13.631 16.426 -3.570 1.00 95.75 299 ILE A O 1
ATOM 2316 N N . TRP A 1 300 ? -12.687 17.103 -1.649 1.00 97.38 300 TRP A N 1
ATOM 2317 C CA . TRP A 1 300 ? -13.593 16.344 -0.785 1.00 97.38 300 TRP A CA 1
ATOM 2318 C C . TRP A 1 300 ? -15.036 16.848 -0.870 1.00 97.38 300 TRP A C 1
ATOM 2320 O O . TRP A 1 300 ? -15.967 16.041 -0.933 1.00 97.38 300 TRP A O 1
ATOM 2330 N N . ALA A 1 301 ? -15.238 18.167 -0.959 1.00 97.38 301 ALA A N 1
ATOM 2331 C CA . ALA A 1 301 ? -16.559 18.750 -1.180 1.00 97.38 301 ALA A CA 1
ATOM 2332 C C . ALA A 1 301 ? -17.162 18.314 -2.528 1.00 97.38 301 ALA A C 1
ATOM 2334 O O . ALA A 1 301 ? -18.346 17.979 -2.606 1.00 97.38 301 ALA A O 1
ATOM 2335 N N . MET A 1 302 ? -16.361 18.248 -3.591 1.00 97.38 302 MET A N 1
ATOM 2336 C CA . MET A 1 302 ? -16.812 17.792 -4.906 1.00 97.38 302 MET A CA 1
ATOM 2337 C C . MET A 1 302 ? -17.140 16.295 -4.916 1.00 97.38 302 MET A C 1
ATOM 2339 O O . MET A 1 302 ? -18.180 15.904 -5.446 1.00 97.38 302 MET A O 1
ATOM 2343 N N . LEU A 1 303 ? -16.332 15.446 -4.275 1.00 97.62 303 LEU A N 1
ATOM 2344 C CA . LEU A 1 303 ? -16.655 14.018 -4.128 1.00 97.62 303 LEU A CA 1
ATOM 2345 C C . LEU A 1 303 ? -17.954 13.807 -3.337 1.00 97.62 303 LEU A C 1
ATOM 2347 O O . LEU A 1 303 ? -18.779 12.975 -3.716 1.00 97.62 303 LEU A O 1
ATOM 2351 N N . LYS A 1 304 ? -18.175 14.610 -2.289 1.00 97.88 304 LYS A N 1
ATOM 2352 C CA . LYS A 1 304 ? -19.420 14.621 -1.509 1.00 97.88 304 LYS A CA 1
ATOM 2353 C C . LYS A 1 304 ? -20.625 15.029 -2.355 1.00 97.88 304 LYS A C 1
ATOM 2355 O O . LYS A 1 304 ? -21.632 14.330 -2.372 1.00 97.88 304 LYS A O 1
ATOM 2360 N N . THR A 1 305 ? -20.534 16.156 -3.061 1.00 98.00 305 THR A N 1
ATOM 2361 C CA . THR A 1 305 ? -21.646 16.696 -3.869 1.00 98.00 305 THR A CA 1
ATOM 2362 C C . THR A 1 305 ? -22.001 15.808 -5.058 1.00 98.00 305 THR A C 1
ATOM 2364 O O . THR A 1 305 ? -23.149 15.802 -5.495 1.00 98.00 305 THR A O 1
ATOM 2367 N N . THR A 1 306 ? -21.042 15.029 -5.558 1.00 97.56 306 THR A N 1
ATOM 2368 C CA . THR A 1 306 ? -21.237 14.093 -6.674 1.00 97.56 306 THR A CA 1
ATOM 2369 C C . THR A 1 306 ? -21.608 12.674 -6.234 1.00 97.56 306 THR A C 1
ATOM 2371 O O . THR A 1 306 ? -21.738 11.799 -7.088 1.00 97.56 306 THR A O 1
ATOM 2374 N N . ASP A 1 307 ? -21.813 12.454 -4.929 1.00 97.69 307 ASP A N 1
ATOM 2375 C CA . ASP A 1 307 ? -22.131 11.158 -4.304 1.00 97.69 307 ASP A CA 1
ATOM 2376 C C . ASP A 1 307 ? -21.153 10.034 -4.701 1.00 97.69 307 ASP A C 1
ATOM 2378 O O . ASP A 1 307 ? -21.524 8.867 -4.849 1.00 97.69 307 ASP A O 1
ATOM 2382 N N . VAL A 1 308 ? -19.871 10.371 -4.879 1.00 98.06 308 VAL A N 1
ATOM 2383 C CA . VAL A 1 308 ? -18.821 9.364 -5.063 1.00 98.06 308 VAL A CA 1
ATOM 2384 C C . VAL A 1 308 ? -18.510 8.767 -3.697 1.00 98.06 308 VAL A C 1
ATOM 2386 O O . VAL A 1 308 ? -18.007 9.460 -2.814 1.00 98.06 308 VAL A O 1
ATOM 2389 N N . ARG A 1 309 ? -18.792 7.475 -3.509 1.00 98.19 309 ARG A N 1
ATOM 2390 C CA . ARG A 1 309 ? -18.588 6.766 -2.235 1.00 98.19 309 ARG A CA 1
ATOM 2391 C C . ARG A 1 309 ? -17.381 5.850 -2.309 1.00 98.19 309 ARG A C 1
ATOM 2393 O O . ARG A 1 309 ? -17.415 4.810 -2.968 1.00 98.19 309 ARG A O 1
ATOM 2400 N N . LEU A 1 310 ? -16.320 6.230 -1.610 1.00 98.56 310 LEU A N 1
ATOM 2401 C CA . LEU A 1 310 ? -15.086 5.461 -1.573 1.00 98.56 310 LEU A CA 1
ATOM 2402 C C . LEU A 1 310 ? -15.178 4.318 -0.557 1.00 98.56 310 LEU A C 1
ATOM 2404 O O . LEU A 1 310 ? -15.733 4.440 0.528 1.00 98.56 310 LEU A O 1
ATOM 2408 N N . THR A 1 311 ? -14.603 3.177 -0.913 1.00 98.56 311 THR A N 1
ATOM 2409 C CA . THR A 1 311 ? -14.428 2.030 -0.008 1.00 98.56 311 THR A CA 1
ATOM 2410 C C . THR A 1 311 ? -13.034 1.996 0.613 1.00 98.56 311 THR A C 1
ATOM 2412 O O . THR A 1 311 ? -12.855 1.366 1.656 1.00 98.56 311 THR A O 1
ATOM 2415 N N . GLY A 1 312 ? -12.067 2.679 -0.007 1.00 98.56 312 GLY A N 1
ATOM 2416 C CA . GLY A 1 312 ? -10.704 2.845 0.478 1.00 98.56 312 GLY A CA 1
ATOM 2417 C C . GLY A 1 312 ? -10.244 4.297 0.376 1.00 98.56 312 GLY A C 1
ATOM 2418 O O . GLY A 1 312 ? -10.364 4.907 -0.686 1.00 98.56 312 GLY A O 1
ATOM 2419 N N . ILE A 1 313 ? -9.719 4.839 1.469 1.00 98.31 313 ILE A N 1
ATOM 2420 C CA . ILE A 1 313 ? -9.103 6.168 1.521 1.00 98.31 313 ILE A CA 1
ATOM 2421 C C . ILE A 1 313 ? -7.717 6.014 2.140 1.00 98.31 313 ILE A C 1
ATOM 2423 O O . ILE A 1 313 ? -7.589 5.400 3.199 1.00 98.31 313 ILE A O 1
ATOM 2427 N N . ASP A 1 314 ? -6.702 6.566 1.484 1.00 97.94 314 ASP A N 1
ATOM 2428 C CA . ASP A 1 314 ? -5.338 6.649 2.003 1.00 97.94 314 ASP A CA 1
ATOM 2429 C C . ASP A 1 314 ? -4.798 8.062 1.781 1.00 97.94 314 ASP A C 1
ATOM 2431 O O . ASP A 1 314 ? -4.570 8.482 0.649 1.00 97.94 314 ASP A O 1
ATOM 2435 N N . VAL A 1 315 ? -4.662 8.830 2.855 1.00 96.31 315 VAL A N 1
ATOM 2436 C CA . VAL A 1 315 ? -4.249 10.231 2.778 1.00 96.31 315 VAL A CA 1
ATOM 2437 C C . VAL A 1 315 ? -3.189 10.539 3.814 1.00 96.31 315 VAL A C 1
ATOM 2439 O O . VAL A 1 315 ? -3.176 9.956 4.901 1.00 96.31 315 VAL A O 1
ATOM 2442 N N . ASN A 1 316 ? -2.318 11.487 3.482 1.00 92.94 316 ASN A N 1
ATOM 2443 C CA . ASN A 1 316 ? -1.313 11.991 4.411 1.00 92.94 316 ASN A CA 1
ATOM 2444 C C . ASN A 1 316 ? -1.575 13.426 4.902 1.00 92.94 316 ASN A C 1
ATOM 2446 O O . ASN A 1 316 ? -0.684 14.051 5.449 1.00 92.94 316 ASN A O 1
ATOM 2450 N N . GLN A 1 317 ? -2.768 13.962 4.642 1.00 91.38 317 GLN A N 1
ATOM 2451 C CA . GLN A 1 317 ? -3.241 15.244 5.160 1.00 91.38 317 GLN A CA 1
ATOM 2452 C C . GLN A 1 317 ? -4.723 15.099 5.496 1.00 91.38 317 GLN A C 1
ATOM 2454 O O . GLN A 1 317 ? -5.470 14.447 4.759 1.00 91.38 317 GLN A O 1
ATOM 2459 N N . ILE A 1 318 ? -5.153 15.710 6.600 1.00 93.38 318 ILE A N 1
ATOM 2460 C CA . ILE A 1 318 ? -6.517 15.565 7.123 1.00 93.38 318 ILE A CA 1
ATOM 2461 C C . ILE A 1 318 ? -7.206 16.932 7.167 1.00 93.38 318 ILE A C 1
ATOM 2463 O O . ILE A 1 318 ? -7.303 17.546 8.230 1.00 93.38 318 ILE A O 1
ATOM 2467 N N . PRO A 1 319 ? -7.705 17.439 6.027 1.00 93.31 319 PRO A N 1
ATOM 2468 C CA . PRO A 1 319 ? -8.525 18.640 6.048 1.00 93.31 319 PRO A CA 1
ATOM 2469 C C . PRO A 1 319 ? -9.888 18.355 6.701 1.00 93.31 319 PRO A C 1
ATOM 2471 O O . PRO A 1 319 ? -10.406 17.237 6.647 1.00 93.31 319 PRO A O 1
ATOM 2474 N N . THR A 1 320 ? -10.529 19.372 7.277 1.00 93.62 320 THR A N 1
ATOM 2475 C CA . THR A 1 320 ? -11.864 19.234 7.899 1.00 93.62 320 THR A CA 1
ATOM 2476 C C . THR A 1 320 ? -12.925 18.763 6.899 1.00 93.62 320 THR A C 1
ATOM 2478 O O . THR A 1 320 ? -13.785 17.944 7.221 1.00 93.62 320 THR A O 1
ATOM 2481 N N . SER A 1 321 ? -12.806 19.192 5.644 1.00 96.06 321 SER A N 1
ATOM 2482 C CA . SER A 1 321 ? -13.627 18.749 4.513 1.00 96.06 321 SER A CA 1
ATOM 2483 C C . SER A 1 321 ? -13.559 17.235 4.245 1.00 96.06 321 SER A C 1
ATOM 2485 O O . SER A 1 321 ? -14.559 16.644 3.827 1.00 96.06 321 SER A O 1
ATOM 2487 N N . LEU A 1 322 ? -12.422 16.580 4.523 1.00 97.25 322 LEU A N 1
ATOM 2488 C CA . LEU A 1 322 ? -12.296 15.123 4.452 1.00 97.25 322 LEU A CA 1
ATOM 2489 C C . LEU A 1 322 ? -13.136 14.456 5.544 1.00 97.25 322 LEU A C 1
ATOM 2491 O O . LEU A 1 322 ? -13.849 13.495 5.259 1.00 97.25 322 LEU A O 1
ATOM 2495 N N . LEU A 1 323 ? -13.085 14.966 6.777 1.00 97.56 323 LEU A N 1
ATOM 2496 C CA . LEU A 1 323 ? -13.892 14.448 7.887 1.00 97.56 323 LEU A CA 1
ATOM 2497 C C . LEU A 1 323 ? -15.392 14.603 7.592 1.00 97.56 323 LEU A C 1
ATOM 2499 O O . LEU A 1 323 ? -16.173 13.667 7.784 1.00 97.56 323 LEU A O 1
ATOM 2503 N N . ASP A 1 324 ? -15.785 15.738 7.015 1.00 97.94 324 ASP A N 1
ATOM 2504 C CA . ASP A 1 324 ? -17.150 15.994 6.550 1.00 97.94 324 ASP A CA 1
ATOM 2505 C C . ASP A 1 324 ? -17.588 15.075 5.404 1.00 97.94 324 ASP A C 1
ATOM 2507 O O . ASP A 1 324 ? -18.781 14.761 5.277 1.00 97.94 324 ASP A O 1
ATOM 2511 N N . TYR A 1 325 ? -16.653 14.671 4.541 1.00 98.38 325 TYR A N 1
ATOM 2512 C CA . TYR A 1 325 ? -16.881 13.707 3.471 1.00 98.38 325 TYR A CA 1
ATOM 2513 C C . TYR A 1 325 ? -17.021 12.284 4.022 1.00 98.38 325 TYR A C 1
ATOM 2515 O O . TYR A 1 325 ? -18.023 11.630 3.733 1.00 98.38 325 TYR A O 1
ATOM 2523 N N . ILE A 1 326 ? -16.100 11.820 4.871 1.00 98.44 326 ILE A N 1
ATOM 2524 C CA . ILE A 1 326 ? -16.170 10.497 5.519 1.00 98.44 326 ILE A CA 1
ATOM 2525 C C . ILE A 1 326 ? -17.452 10.377 6.350 1.00 98.44 326 ILE A C 1
ATOM 2527 O O . ILE A 1 326 ? -18.107 9.336 6.332 1.00 98.44 326 ILE A O 1
ATOM 2531 N N . SER A 1 327 ? -17.858 11.458 7.016 1.00 98.19 327 SER A N 1
ATOM 2532 C CA . SER A 1 327 ? -19.112 11.529 7.766 1.00 98.19 327 SER A CA 1
ATOM 2533 C C . SER A 1 327 ? -20.358 11.558 6.877 1.00 98.19 327 SER A C 1
ATOM 2535 O O . SER A 1 327 ? -21.466 11.433 7.389 1.00 98.19 327 SER A O 1
ATOM 2537 N N . SER A 1 328 ? -20.255 11.755 5.563 1.00 98.25 328 SER A N 1
ATOM 2538 C CA . SER A 1 328 ? -21.438 11.889 4.699 1.00 98.25 328 SER A CA 1
ATOM 2539 C C . SER A 1 328 ? -22.056 10.556 4.264 1.00 98.25 328 SER A C 1
ATOM 2541 O O . SER A 1 328 ? -23.211 10.537 3.843 1.00 98.25 328 SER A O 1
ATOM 2543 N N . TYR A 1 329 ? -21.337 9.440 4.405 1.00 98.56 329 TYR A N 1
ATOM 2544 C CA . TYR A 1 329 ? -21.787 8.116 3.970 1.00 98.56 329 TYR A CA 1
ATOM 2545 C C . TYR A 1 329 ? -21.323 7.009 4.931 1.00 98.56 329 TYR A C 1
ATOM 2547 O O . TYR A 1 329 ? -20.633 7.271 5.912 1.00 98.56 329 TYR A O 1
ATOM 2555 N N . SER A 1 330 ? -21.726 5.767 4.656 1.00 98.38 330 SER A N 1
ATOM 2556 C CA . SER A 1 330 ? -21.273 4.551 5.343 1.00 98.38 330 SER A CA 1
ATOM 2557 C C . SER A 1 330 ? -20.777 3.517 4.329 1.00 98.38 330 SER A C 1
ATOM 2559 O O . SER A 1 330 ? -21.095 3.599 3.139 1.00 98.38 330 SER A O 1
ATOM 2561 N N . GLY A 1 331 ? -20.010 2.525 4.783 1.00 98.06 331 GLY A N 1
ATOM 2562 C CA . GLY A 1 331 ? -19.488 1.461 3.919 1.00 98.06 331 GLY A CA 1
ATOM 2563 C C . GLY A 1 331 ? -17.995 1.566 3.610 1.00 98.06 331 GLY A C 1
ATOM 2564 O O . GLY A 1 331 ? -17.496 0.775 2.805 1.00 98.06 331 GLY A O 1
ATOM 2565 N N . LEU A 1 332 ? -17.275 2.492 4.253 1.00 98.69 332 LEU A N 1
ATOM 2566 C CA . LEU A 1 332 ? -15.821 2.559 4.167 1.00 98.69 332 LEU A CA 1
ATOM 2567 C C . LEU A 1 332 ? -15.219 1.277 4.755 1.00 98.69 332 LEU A C 1
ATOM 2569 O O . LEU A 1 332 ? -15.597 0.843 5.847 1.00 98.69 332 LEU A O 1
ATOM 2573 N N . LYS A 1 333 ? -14.311 0.649 4.006 1.00 98.69 333 LYS A N 1
ATOM 2574 C CA . LYS A 1 333 ? -13.651 -0.606 4.391 1.00 98.69 333 LYS A CA 1
ATOM 2575 C C . LYS A 1 333 ? -12.206 -0.395 4.803 1.00 98.69 333 LYS A C 1
ATOM 2577 O O . LYS A 1 333 ? -11.742 -1.084 5.704 1.00 98.69 333 LYS A O 1
ATOM 2582 N N . LYS A 1 334 ? -11.506 0.523 4.138 1.00 98.69 334 LYS A N 1
ATOM 2583 C CA . LYS A 1 334 ? -10.101 0.829 4.402 1.00 98.69 334 LYS A CA 1
ATOM 2584 C C . LYS A 1 334 ? -9.933 2.317 4.618 1.00 98.69 334 LYS A C 1
ATOM 2586 O O . LYS A 1 334 ? -10.314 3.105 3.753 1.00 98.69 334 LYS A O 1
ATOM 2591 N N . LEU A 1 335 ? -9.348 2.683 5.744 1.00 98.44 335 LEU A N 1
ATOM 2592 C CA . LEU A 1 335 ? -9.001 4.059 6.037 1.00 98.44 335 LEU A CA 1
ATOM 2593 C C . LEU A 1 335 ? -7.567 4.122 6.537 1.00 98.44 335 LEU A C 1
ATOM 2595 O O . LEU A 1 335 ? -7.232 3.497 7.542 1.00 98.44 335 LEU A O 1
ATOM 2599 N N . ARG A 1 336 ? -6.738 4.881 5.827 1.00 98.19 336 ARG A N 1
ATOM 2600 C CA . ARG A 1 336 ? -5.358 5.157 6.196 1.00 98.19 336 ARG A CA 1
ATOM 2601 C C . ARG A 1 336 ? -5.156 6.661 6.271 1.00 98.19 336 ARG A C 1
ATOM 2603 O O . ARG A 1 336 ? -5.373 7.373 5.295 1.00 98.19 336 ARG A O 1
ATOM 2610 N N . LEU A 1 337 ? -4.785 7.117 7.454 1.00 97.00 337 LEU A N 1
ATOM 2611 C CA . LEU A 1 337 ? -4.497 8.499 7.789 1.00 97.00 337 LEU A CA 1
ATOM 2612 C C . LEU A 1 337 ? -3.050 8.533 8.278 1.00 97.00 337 LEU A C 1
ATOM 2614 O O . LEU A 1 337 ? -2.732 7.934 9.306 1.00 97.00 337 LEU A O 1
ATOM 2618 N N . ALA A 1 338 ? -2.161 9.160 7.518 1.00 92.00 338 ALA A N 1
ATOM 2619 C CA . ALA A 1 338 ? -0.754 9.322 7.878 1.00 92.00 338 ALA A CA 1
ATOM 2620 C C . ALA A 1 338 ? -0.386 10.807 8.012 1.00 92.00 338 ALA A C 1
ATOM 2622 O O . ALA A 1 338 ? -1.116 11.640 7.495 1.00 92.00 338 ALA A O 1
ATOM 2623 N N . ARG A 1 339 ? 0.738 11.114 8.681 1.00 82.56 339 ARG A N 1
ATOM 2624 C CA . ARG A 1 339 ? 1.343 12.465 8.783 1.00 82.56 339 ARG A CA 1
ATOM 2625 C C . ARG A 1 339 ? 0.335 13.558 9.106 1.00 82.56 339 ARG A C 1
ATOM 2627 O O . ARG A 1 339 ? -0.131 14.319 8.264 1.00 82.56 339 ARG A O 1
ATOM 2634 N N . ILE A 1 340 ? -0.097 13.528 10.353 1.00 79.12 340 ILE A N 1
ATOM 2635 C CA . ILE A 1 340 ? -1.188 14.364 10.819 1.00 79.12 340 ILE A CA 1
ATOM 2636 C C . ILE A 1 340 ? -0.630 15.747 11.179 1.00 79.12 340 ILE A C 1
ATOM 2638 O O . ILE A 1 340 ? -0.395 16.074 12.345 1.00 79.12 340 ILE A O 1
ATOM 2642 N N . ASP A 1 341 ? -0.400 16.534 10.130 1.00 78.06 341 ASP A N 1
ATOM 2643 C CA . ASP A 1 341 ? 0.316 17.806 10.185 1.00 78.06 341 ASP A CA 1
ATOM 2644 C C . ASP A 1 341 ? -0.672 18.955 10.406 1.00 78.06 341 ASP A C 1
ATOM 2646 O O . ASP A 1 341 ? -1.156 19.594 9.473 1.00 78.06 341 ASP A O 1
ATOM 2650 N N . PHE A 1 342 ? -1.005 19.201 11.671 1.00 88.44 342 PHE A N 1
ATOM 2651 C CA . PHE A 1 342 ? -1.703 20.417 12.092 1.00 88.44 342 PHE A CA 1
ATOM 2652 C C . PHE A 1 342 ? -0.706 21.453 12.605 1.00 88.44 342 PHE A C 1
ATOM 2654 O O . PHE A 1 342 ? 0.302 21.103 13.223 1.00 88.44 342 PHE A O 1
ATOM 2661 N N . GLU A 1 343 ? -1.022 22.734 12.411 1.00 89.44 343 GLU A N 1
ATOM 2662 C CA . GLU A 1 343 ? -0.202 23.840 12.918 1.00 89.44 343 GLU A CA 1
ATOM 2663 C C . GLU A 1 343 ? -0.166 23.864 14.451 1.00 89.44 343 GLU A C 1
ATOM 2665 O O . GLU A 1 343 ? 0.851 24.218 15.047 1.00 89.44 343 GLU A O 1
ATOM 2670 N N . THR A 1 344 ? -1.269 23.471 15.100 1.00 93.81 344 THR A N 1
ATOM 2671 C CA . THR A 1 344 ? -1.402 23.492 16.559 1.00 93.81 344 THR A CA 1
ATOM 2672 C C . THR A 1 344 ? -1.984 22.194 17.113 1.00 93.81 344 THR A C 1
ATOM 2674 O O . THR A 1 344 ? -2.790 21.517 16.465 1.00 93.81 344 THR A O 1
ATOM 2677 N N . GLN A 1 345 ? -1.618 21.881 18.361 1.00 94.75 345 GLN A N 1
ATOM 2678 C CA . GLN A 1 345 ? -2.177 20.757 19.112 1.00 94.75 345 GLN A CA 1
ATOM 2679 C C . GLN A 1 345 ? -3.707 20.833 19.212 1.00 94.75 345 GLN A C 1
ATOM 2681 O O . GLN A 1 345 ? -4.398 19.843 19.006 1.00 94.75 345 GLN A O 1
ATOM 2686 N N . GLU A 1 346 ? -4.251 22.018 19.496 1.00 96.38 346 GLU A N 1
ATOM 2687 C CA . GLU A 1 346 ? -5.687 22.203 19.724 1.00 96.38 346 GLU A CA 1
ATOM 2688 C C . GLU A 1 346 ? -6.512 21.891 18.466 1.00 96.38 346 GLU A C 1
ATOM 2690 O O . GLU A 1 346 ? -7.529 21.203 18.544 1.00 96.38 346 GLU A O 1
ATOM 2695 N N . GLN A 1 347 ? -6.046 22.323 17.288 1.00 95.19 347 GLN A N 1
ATOM 2696 C CA . GLN A 1 347 ? -6.677 21.968 16.012 1.00 95.19 347 GLN A CA 1
ATOM 2697 C C . GLN A 1 347 ? -6.604 20.461 15.752 1.00 95.19 347 GLN A C 1
ATOM 2699 O O . GLN A 1 347 ? -7.595 19.855 15.341 1.00 95.19 347 GLN A O 1
ATOM 2704 N N . SER A 1 348 ? -5.441 19.863 16.027 1.00 95.38 348 SER A N 1
ATOM 2705 C CA . SER A 1 348 ? -5.223 18.423 15.918 1.00 95.38 348 SER A CA 1
ATOM 2706 C C . SER A 1 348 ? -6.198 17.634 16.791 1.00 95.38 348 SER A C 1
ATOM 2708 O O . SER A 1 348 ? -6.869 16.726 16.297 1.00 95.38 348 SER A O 1
ATOM 2710 N N . ASP A 1 349 ? -6.329 18.007 18.062 1.00 96.62 349 ASP A N 1
ATOM 2711 C CA . ASP A 1 349 ? -7.176 17.314 19.030 1.00 96.62 349 ASP A CA 1
ATOM 2712 C C . ASP A 1 349 ? -8.667 17.472 18.694 1.00 96.62 349 ASP A C 1
ATOM 2714 O O . ASP A 1 349 ? -9.412 16.491 18.723 1.00 96.62 349 ASP A O 1
ATOM 2718 N N . LEU A 1 350 ? -9.109 18.664 18.275 1.00 96.62 350 LEU A N 1
ATOM 2719 C CA . LEU A 1 350 ? -10.485 18.880 17.808 1.00 96.62 350 LEU A CA 1
ATOM 2720 C C . LEU A 1 350 ? -10.820 18.022 16.580 1.00 96.62 350 LEU A C 1
ATOM 2722 O O . LEU A 1 350 ? -11.896 17.418 16.520 1.00 96.62 350 LEU A O 1
ATOM 2726 N N . ALA A 1 351 ? -9.897 17.928 15.620 1.00 96.56 351 ALA A N 1
ATOM 2727 C CA . ALA A 1 351 ? -10.071 17.090 14.439 1.00 96.56 351 ALA A CA 1
ATOM 2728 C C . ALA A 1 351 ? -10.112 15.594 14.800 1.00 96.56 351 ALA A C 1
ATOM 2730 O O . ALA A 1 351 ? -10.938 14.857 14.256 1.00 96.56 351 ALA A O 1
ATOM 2731 N N . ALA A 1 352 ? -9.289 15.150 15.756 1.00 97.56 352 ALA A N 1
ATOM 2732 C CA . ALA A 1 352 ? -9.312 13.777 16.253 1.00 97.56 352 ALA A CA 1
ATOM 2733 C C . ALA A 1 352 ? -10.645 13.434 16.936 1.00 97.56 352 ALA A C 1
ATOM 2735 O O . ALA A 1 352 ? -11.236 12.390 16.654 1.00 97.56 352 ALA A O 1
ATOM 2736 N N . ILE A 1 353 ? -11.164 14.334 17.777 1.00 97.25 353 ILE A N 1
ATOM 2737 C CA . ILE A 1 353 ? -12.470 14.180 18.435 1.00 97.25 353 ILE A CA 1
ATOM 2738 C C . ILE A 1 353 ? -13.580 14.063 17.385 1.00 97.25 353 ILE A C 1
ATOM 2740 O O . ILE A 1 353 ? -14.414 13.158 17.461 1.00 97.25 353 ILE A O 1
ATOM 2744 N N . GLN A 1 354 ? -13.588 14.937 16.372 1.00 97.38 354 GLN A N 1
ATOM 2745 C CA . GLN A 1 354 ? -14.547 14.856 15.267 1.00 97.38 354 GLN A CA 1
ATOM 2746 C C . GLN A 1 354 ? -14.414 13.526 14.510 1.00 97.38 354 GLN A C 1
ATOM 2748 O O . GLN A 1 354 ? -15.420 12.892 14.171 1.00 97.38 354 GLN A O 1
ATOM 2753 N N . PHE A 1 355 ? -13.185 13.077 14.262 1.00 98.00 355 PHE A N 1
ATOM 2754 C CA . PHE A 1 355 ? -12.916 11.820 13.583 1.00 98.00 355 PHE A CA 1
ATOM 2755 C C . PHE A 1 355 ? -13.464 10.613 14.356 1.00 98.00 355 PHE A C 1
ATOM 2757 O O . PHE A 1 355 ? -14.307 9.885 13.822 1.00 98.00 355 PHE A O 1
ATOM 2764 N N . TYR A 1 356 ? -13.047 10.414 15.607 1.00 98.00 356 TYR A N 1
ATOM 2765 C CA . TYR A 1 356 ? -13.451 9.245 16.389 1.00 98.00 356 TYR A CA 1
ATOM 2766 C C . TYR A 1 356 ? -14.945 9.268 16.729 1.00 98.00 356 TYR A C 1
ATOM 2768 O O . TYR A 1 356 ? -15.616 8.254 16.551 1.00 98.00 356 TYR A O 1
ATOM 2776 N N . ASN A 1 357 ? -15.501 10.418 17.120 1.00 96.38 357 ASN A N 1
ATOM 2777 C CA . ASN A 1 357 ? -16.886 10.476 17.600 1.00 96.38 357 ASN A CA 1
ATOM 2778 C C . ASN A 1 357 ? -17.930 10.607 16.486 1.00 96.38 357 ASN A C 1
ATOM 2780 O O . ASN A 1 357 ? -19.071 10.197 16.677 1.00 96.38 357 ASN A O 1
ATOM 2784 N N . THR A 1 358 ? -17.577 11.192 15.335 1.00 96.31 358 THR A N 1
ATOM 2785 C CA . THR A 1 358 ? -18.553 11.469 14.259 1.00 96.31 358 THR A CA 1
ATOM 2786 C C . THR A 1 358 ? -18.284 10.658 12.999 1.00 96.31 358 THR A C 1
ATOM 2788 O O . THR A 1 358 ? -19.218 10.121 12.399 1.00 96.31 358 THR A O 1
ATOM 2791 N N . CYS A 1 359 ? -17.020 10.564 12.578 1.00 97.62 359 CYS A N 1
ATOM 2792 C CA . CYS A 1 359 ? -16.676 9.905 11.320 1.00 97.62 359 CYS A CA 1
ATOM 2793 C C . CYS A 1 359 ? -16.679 8.384 11.484 1.00 97.62 359 CYS A C 1
ATOM 2795 O O . CYS A 1 359 ? -17.340 7.682 10.720 1.00 97.62 359 CYS A O 1
ATOM 2797 N N . LEU A 1 360 ? -15.942 7.874 12.475 1.00 97.81 360 LEU A N 1
ATOM 2798 C CA . LEU A 1 360 ? -15.681 6.444 12.627 1.00 97.81 360 LEU A CA 1
ATOM 2799 C C . LEU A 1 360 ? -16.945 5.646 12.983 1.00 97.81 360 LEU A C 1
ATOM 2801 O O . LEU A 1 360 ? -17.135 4.550 12.451 1.00 97.81 360 LEU A O 1
ATOM 2805 N N . ASP A 1 361 ? -17.838 6.222 13.794 1.00 96.94 361 ASP A N 1
ATOM 2806 C CA . ASP A 1 361 ? -19.110 5.609 14.207 1.00 96.94 361 ASP A CA 1
ATOM 2807 C C . ASP A 1 361 ? -19.937 5.090 13.010 1.00 96.94 361 ASP A C 1
ATOM 2809 O O . ASP A 1 361 ? -20.427 3.956 13.011 1.00 96.94 361 ASP A O 1
ATOM 2813 N N . LYS A 1 362 ? -19.975 5.854 11.906 1.00 98.12 362 LYS A N 1
ATOM 2814 C CA . LYS A 1 362 ? -20.718 5.497 10.680 1.00 98.12 362 LYS A CA 1
ATOM 2815 C C . LYS A 1 362 ? -20.168 4.280 9.940 1.00 98.12 362 LYS A C 1
ATOM 2817 O O . LYS A 1 362 ? -20.882 3.680 9.131 1.00 98.12 362 LYS A O 1
ATOM 2822 N N . HIS A 1 363 ? -18.916 3.911 10.202 1.00 98.38 363 HIS A N 1
ATOM 2823 C CA . HIS A 1 363 ? -18.197 2.852 9.487 1.00 98.38 363 HIS A CA 1
ATOM 2824 C C . HIS A 1 363 ? -17.905 1.627 10.357 1.00 98.38 363 HIS A C 1
ATOM 2826 O O . HIS A 1 363 ? -17.351 0.649 9.859 1.00 98.38 363 HIS A O 1
ATOM 2832 N N . THR A 1 364 ? -18.350 1.612 11.615 1.00 98.06 364 THR A N 1
ATOM 2833 C CA . THR A 1 364 ? -18.178 0.488 12.561 1.00 98.06 364 THR A CA 1
ATOM 2834 C C . THR A 1 364 ? -18.630 -0.866 11.994 1.00 98.06 364 THR A C 1
ATOM 2836 O O . THR A 1 364 ? -18.026 -1.909 12.248 1.00 98.06 364 THR A O 1
ATOM 2839 N N . SER A 1 365 ? -19.666 -0.877 11.152 1.00 98.12 365 SER A N 1
ATOM 2840 C CA . SER A 1 365 ? -20.198 -2.105 10.543 1.00 98.12 365 SER A CA 1
ATOM 2841 C C . SER A 1 365 ? -19.470 -2.574 9.273 1.00 98.12 365 SER A C 1
ATOM 2843 O O . SER A 1 365 ? -19.707 -3.703 8.817 1.00 98.12 365 SER A O 1
ATOM 2845 N N . SER A 1 366 ? -18.614 -1.743 8.672 1.00 98.50 366 SER A N 1
ATOM 2846 C CA . SER A 1 366 ? -17.969 -2.003 7.376 1.00 98.50 366 SER A CA 1
ATOM 2847 C C . SER A 1 366 ? -16.448 -1.999 7.416 1.00 98.50 366 SER A C 1
ATOM 2849 O O . SER A 1 366 ? -15.850 -2.649 6.560 1.00 98.50 366 SER A O 1
ATOM 2851 N N . LEU A 1 367 ? -15.842 -1.301 8.375 1.00 98.69 367 LEU A N 1
ATOM 2852 C CA . LEU A 1 367 ? -14.404 -1.085 8.422 1.00 98.69 367 LEU A CA 1
ATOM 2853 C C . LEU A 1 367 ? -13.655 -2.400 8.674 1.00 98.69 367 LEU A C 1
ATOM 2855 O O . LEU A 1 367 ? -13.916 -3.113 9.643 1.00 98.69 367 LEU A O 1
ATOM 2859 N N . GLU A 1 368 ? -12.737 -2.718 7.767 1.00 98.62 368 GLU A N 1
ATOM 2860 C CA . GLU A 1 368 ? -11.867 -3.896 7.812 1.00 98.62 368 GLU A CA 1
ATOM 2861 C C . GLU A 1 368 ? -10.419 -3.506 8.140 1.00 98.62 368 GLU A C 1
ATOM 2863 O O . GLU A 1 368 ? -9.682 -4.299 8.720 1.00 98.62 368 GLU A O 1
ATOM 2868 N N . GLU A 1 369 ? -10.009 -2.284 7.805 1.00 98.69 369 GLU A N 1
ATOM 2869 C CA . GLU A 1 369 ? -8.645 -1.797 7.983 1.00 98.69 369 GLU A CA 1
ATOM 2870 C C . GLU A 1 369 ? -8.650 -0.332 8.430 1.00 98.69 369 GLU A C 1
ATOM 2872 O O . GLU A 1 369 ? -9.217 0.526 7.746 1.00 98.69 369 GLU A O 1
ATOM 2877 N N . LEU A 1 370 ? -8.002 -0.066 9.566 1.00 98.56 370 LEU A N 1
ATOM 2878 C CA . LEU A 1 370 ? -7.812 1.268 10.126 1.00 98.56 370 LEU A CA 1
ATOM 2879 C C . LEU A 1 370 ? -6.328 1.497 10.417 1.00 98.56 370 LEU A C 1
ATOM 2881 O O . LEU A 1 370 ? -5.737 0.790 11.231 1.00 98.56 370 LEU A O 1
ATOM 2885 N N . VAL A 1 371 ? -5.745 2.499 9.767 1.00 98.19 371 VAL A N 1
ATOM 2886 C CA . VAL A 1 371 ? -4.368 2.948 9.989 1.00 98.19 371 VAL A CA 1
ATOM 2887 C C . VAL A 1 371 ? -4.403 4.430 10.345 1.00 98.19 371 VAL A C 1
ATOM 2889 O O . VAL A 1 371 ? -4.839 5.236 9.529 1.00 98.19 371 VAL A O 1
ATOM 2892 N N . VAL A 1 372 ? -3.947 4.794 11.542 1.00 97.62 372 VAL A N 1
ATOM 2893 C CA . VAL A 1 372 ? -3.874 6.185 12.019 1.00 97.62 372 VAL A CA 1
ATOM 2894 C C . VAL A 1 372 ? -2.470 6.455 12.554 1.00 97.62 372 VAL A C 1
ATOM 2896 O O . VAL A 1 372 ? -2.159 6.140 13.700 1.00 97.62 372 VAL A O 1
ATOM 2899 N N . LYS A 1 373 ? -1.597 7.024 11.721 1.00 95.94 373 LYS A N 1
ATOM 2900 C CA . LYS A 1 373 ? -0.221 7.369 12.101 1.00 95.94 373 LYS A CA 1
ATOM 2901 C C . LYS A 1 373 ? -0.149 8.822 12.540 1.00 95.94 373 LYS A C 1
ATOM 2903 O O . LYS A 1 373 ? 0.050 9.708 11.710 1.00 95.94 373 LYS A O 1
ATOM 2908 N N . ALA A 1 374 ? -0.315 9.040 13.839 1.00 95.25 374 ALA A N 1
ATOM 2909 C CA . ALA A 1 374 ? -0.051 10.328 14.461 1.00 95.25 374 ALA A CA 1
ATOM 2910 C C . ALA A 1 374 ? 1.462 10.576 14.508 1.00 95.25 374 ALA A C 1
ATOM 2912 O O . ALA A 1 374 ? 2.210 9.711 14.963 1.00 95.25 374 ALA A O 1
ATOM 2913 N N . GLU A 1 375 ? 1.901 11.739 14.031 1.00 93.12 375 GLU A N 1
ATOM 2914 C CA . GLU A 1 375 ? 3.303 12.155 14.143 1.00 93.12 375 GLU A CA 1
ATOM 2915 C C . GLU A 1 375 ? 3.627 12.541 15.588 1.00 93.12 375 GLU A C 1
ATOM 2917 O O . GLU A 1 375 ? 4.629 12.094 16.137 1.00 93.12 375 GLU A O 1
ATOM 2922 N N . TYR A 1 376 ? 2.702 13.253 16.235 1.00 95.44 376 TYR A N 1
ATOM 2923 C CA . TYR A 1 376 ? 2.839 13.734 17.604 1.00 95.44 376 TYR A CA 1
ATOM 2924 C C . TYR A 1 376 ? 1.803 13.117 18.549 1.00 95.44 376 TYR A C 1
ATOM 2926 O O . TYR A 1 376 ? 0.707 12.715 18.143 1.00 95.44 376 TYR A O 1
ATOM 2934 N N . GLU A 1 377 ? 2.160 13.036 19.827 1.00 96.31 377 GLU A N 1
ATOM 2935 C CA . GLU A 1 377 ? 1.276 12.618 20.908 1.00 96.31 377 GLU A CA 1
ATOM 2936 C C . GLU A 1 377 ? 0.082 13.573 21.040 1.00 96.31 377 GLU A C 1
ATOM 2938 O O . GLU A 1 377 ? 0.244 14.788 21.071 1.00 96.31 377 GLU A O 1
ATOM 2943 N N . GLY A 1 378 ? -1.127 13.023 21.159 1.00 96.00 378 GLY A N 1
ATOM 2944 C CA . GLY A 1 378 ? -2.352 13.817 21.254 1.00 96.00 378 GLY A CA 1
ATOM 2945 C C . GLY A 1 378 ? -3.598 12.996 20.945 1.00 96.00 378 GLY A C 1
ATOM 2946 O O . GLY A 1 378 ? -3.574 11.763 21.010 1.00 96.00 378 GLY A O 1
ATOM 2947 N N . GLY A 1 379 ? -4.680 13.676 20.567 1.00 96.69 379 GLY A N 1
ATOM 2948 C CA . GLY A 1 379 ? -5.992 13.075 20.330 1.00 96.69 379 GLY A CA 1
ATOM 2949 C C . GLY A 1 379 ? -6.018 12.008 19.233 1.00 96.69 379 GLY A C 1
ATOM 2950 O O . GLY A 1 379 ? -6.885 11.142 19.259 1.00 96.69 379 GLY A O 1
ATOM 2951 N N . TRP A 1 380 ? -5.068 12.019 18.290 1.00 97.25 380 TRP A N 1
ATOM 2952 C CA . TRP A 1 380 ? -4.984 11.018 17.215 1.00 97.25 380 TRP A CA 1
ATOM 2953 C C . TRP A 1 380 ? -4.393 9.672 17.647 1.00 97.25 380 TRP A C 1
ATOM 2955 O O . TRP A 1 380 ? -4.577 8.681 16.938 1.00 97.25 380 TRP A O 1
ATOM 2965 N N . CYS A 1 381 ? -3.705 9.610 18.789 1.00 97.50 381 CYS A N 1
ATOM 2966 C CA . CYS A 1 381 ? -3.189 8.355 19.333 1.00 97.50 381 CYS A CA 1
ATOM 2967 C C . CYS A 1 381 ? -4.329 7.423 19.786 1.00 97.50 381 CYS A C 1
ATOM 2969 O O . CYS A 1 381 ? -5.448 7.856 20.053 1.00 97.50 381 CYS A O 1
ATOM 2971 N N . LEU A 1 382 ? -4.038 6.126 19.917 1.00 97.19 382 LEU A N 1
ATOM 2972 C CA . LEU A 1 382 ? -4.990 5.108 20.377 1.00 97.19 382 LEU A CA 1
ATOM 2973 C C . LEU A 1 382 ? -5.191 5.184 21.904 1.00 97.19 382 LEU A C 1
ATOM 2975 O O . LEU A 1 382 ? -4.759 4.302 22.646 1.00 97.19 382 LEU A O 1
ATOM 2979 N N . GLY A 1 383 ? -5.814 6.269 22.368 1.00 96.12 383 GLY A N 1
ATOM 2980 C CA . GLY A 1 383 ? -6.244 6.456 23.756 1.00 96.12 383 GLY A CA 1
ATOM 2981 C C . GLY A 1 383 ? -7.600 5.809 24.055 1.00 96.12 383 GLY A C 1
ATOM 2982 O O . GLY A 1 383 ? -8.274 5.307 23.156 1.00 96.12 383 GLY A O 1
ATOM 2983 N N . ASP A 1 384 ? -8.025 5.856 25.319 1.00 96.00 384 ASP A N 1
ATOM 2984 C CA . ASP A 1 384 ? -9.245 5.184 25.792 1.00 96.00 384 ASP A CA 1
ATOM 2985 C C . ASP A 1 384 ? -10.498 5.565 24.983 1.00 96.00 384 ASP A C 1
ATOM 2987 O O . ASP A 1 384 ? -11.278 4.691 24.607 1.00 96.00 384 ASP A O 1
ATOM 2991 N N . GLU A 1 385 ? -10.666 6.846 24.642 1.00 95.38 385 GLU A N 1
ATOM 2992 C CA . GLU A 1 385 ? -11.802 7.324 23.839 1.00 95.38 385 GLU A CA 1
ATOM 2993 C C . GLU A 1 385 ? -11.822 6.706 22.431 1.00 95.38 385 GLU A C 1
ATOM 2995 O O . GLU A 1 385 ? -12.851 6.192 21.984 1.00 95.38 385 GLU A O 1
ATOM 3000 N N . ALA A 1 386 ? -10.671 6.680 21.752 1.00 97.19 386 ALA A N 1
ATOM 3001 C CA . ALA A 1 386 ? -10.530 6.057 20.439 1.00 97.19 386 ALA A CA 1
ATOM 3002 C C . ALA A 1 386 ? -10.803 4.547 20.511 1.00 97.19 386 ALA A C 1
ATOM 3004 O O . ALA A 1 386 ? -11.519 3.994 19.671 1.00 97.19 386 ALA A O 1
ATOM 3005 N N . LEU A 1 387 ? -10.276 3.878 21.543 1.00 97.50 387 LEU A N 1
ATOM 3006 C CA . LEU A 1 387 ? -10.472 2.448 21.768 1.00 97.50 387 LEU A CA 1
ATOM 3007 C C . LEU A 1 387 ? -11.954 2.101 21.964 1.00 97.50 387 LEU A C 1
ATOM 3009 O O . LEU A 1 387 ? -12.423 1.121 21.384 1.00 97.50 387 LEU A O 1
ATOM 3013 N N . VAL A 1 388 ? -12.733 2.914 22.685 1.00 97.50 388 VAL A N 1
ATOM 3014 C CA . VAL A 1 388 ? -14.181 2.679 22.842 1.00 97.50 388 VAL A CA 1
ATOM 3015 C C . VAL A 1 388 ? -14.874 2.580 21.483 1.00 97.50 388 VAL A C 1
ATOM 3017 O O . VAL A 1 388 ? -15.596 1.611 21.241 1.00 97.50 388 VAL A O 1
ATOM 3020 N N . VAL A 1 389 ? -14.611 3.511 20.564 1.00 97.50 389 VAL A N 1
ATOM 3021 C CA . VAL A 1 389 ? -15.236 3.494 19.231 1.00 97.50 389 VAL A CA 1
ATOM 3022 C C . VAL A 1 389 ? -14.691 2.350 18.371 1.00 97.50 389 VAL A C 1
ATOM 3024 O O . VAL A 1 389 ? -15.463 1.628 17.739 1.00 97.50 389 VAL A O 1
ATOM 3027 N N . ILE A 1 390 ? -13.375 2.114 18.387 1.00 98.25 390 ILE A N 1
ATOM 3028 C CA . ILE A 1 390 ? -12.738 1.024 17.624 1.00 98.25 390 ILE A CA 1
ATOM 3029 C C . ILE A 1 390 ? -13.275 -0.348 18.059 1.00 98.25 390 ILE A C 1
ATOM 3031 O O . ILE A 1 390 ? -13.435 -1.239 17.223 1.00 98.25 390 ILE A O 1
ATOM 3035 N N . SER A 1 391 ? -13.635 -0.525 19.334 1.00 97.88 391 SER A N 1
ATOM 3036 C CA . SER A 1 391 ? -14.218 -1.775 19.845 1.00 97.88 391 SER A CA 1
ATOM 3037 C C . SER A 1 391 ? -15.540 -2.160 19.156 1.00 97.88 391 SER A C 1
ATOM 3039 O O . SER A 1 391 ? -15.929 -3.339 19.138 1.00 97.88 391 SER A O 1
ATOM 3041 N N . LEU A 1 392 ? -16.230 -1.186 18.551 1.00 97.94 392 LEU A N 1
ATOM 3042 C CA . LEU A 1 392 ? -17.470 -1.380 17.802 1.00 97.94 392 LEU A CA 1
ATOM 3043 C C . LEU A 1 392 ? -17.215 -1.904 16.378 1.00 97.94 392 LEU A C 1
ATOM 3045 O O . LEU A 1 392 ? -18.122 -2.470 15.763 1.00 97.94 392 LEU A O 1
ATOM 3049 N N . CYS A 1 393 ? -15.984 -1.802 15.868 1.00 98.19 393 CYS A N 1
ATOM 3050 C CA . CYS A 1 393 ? -15.593 -2.216 14.521 1.00 98.19 393 CYS A CA 1
ATOM 3051 C C . CYS A 1 393 ? -15.440 -3.743 14.390 1.00 98.19 393 CYS A C 1
ATOM 3053 O O . CYS A 1 393 ? -14.345 -4.270 14.210 1.00 98.19 393 CYS A O 1
ATOM 3055 N N . LYS A 1 394 ? -16.542 -4.502 14.447 1.00 97.88 394 LYS A N 1
ATOM 3056 C CA . LYS A 1 394 ? -16.509 -5.984 14.497 1.00 97.88 394 LYS A CA 1
ATOM 3057 C C . LYS A 1 394 ? -15.920 -6.675 13.259 1.00 97.88 394 LYS A C 1
ATOM 3059 O O . LYS A 1 394 ? -15.661 -7.878 13.303 1.00 97.88 394 LYS A O 1
ATOM 3064 N N . LYS A 1 395 ? -15.741 -5.951 12.149 1.00 98.44 395 LYS A N 1
ATOM 3065 C CA . LYS A 1 395 ? -15.109 -6.466 10.923 1.00 98.44 395 LYS A CA 1
ATOM 3066 C C . LYS A 1 395 ? -13.625 -6.123 10.800 1.00 98.44 395 LYS A C 1
ATOM 3068 O O . LYS A 1 395 ? -13.020 -6.562 9.823 1.00 98.44 395 LYS A O 1
ATOM 3073 N N . LEU A 1 396 ? -13.063 -5.393 11.762 1.00 98.62 396 LEU A N 1
ATOM 3074 C CA . LEU A 1 396 ? -11.681 -4.943 11.724 1.00 98.62 396 LEU A CA 1
ATOM 3075 C C . LEU A 1 396 ? -10.721 -6.139 11.753 1.00 98.62 396 LEU A C 1
ATOM 3077 O O . LEU A 1 396 ? -10.829 -7.016 12.610 1.00 98.62 396 LEU A O 1
ATOM 3081 N N . LYS A 1 397 ? -9.806 -6.155 10.785 1.00 98.38 397 LYS A N 1
ATOM 3082 C CA . LYS A 1 397 ? -8.744 -7.152 10.605 1.00 98.38 397 LYS A CA 1
ATOM 3083 C C . LYS A 1 397 ? -7.370 -6.568 10.874 1.00 98.38 397 LYS A C 1
ATOM 3085 O O . LYS A 1 397 ? -6.506 -7.245 11.424 1.00 98.38 397 LYS A O 1
ATOM 3090 N N . ILE A 1 398 ? -7.169 -5.320 10.461 1.00 98.50 398 ILE A N 1
ATOM 3091 C CA . ILE A 1 398 ? -5.894 -4.624 10.574 1.00 98.50 398 ILE A CA 1
ATOM 3092 C C . ILE A 1 398 ? -6.128 -3.327 11.340 1.00 98.50 398 ILE A C 1
ATOM 3094 O O . ILE A 1 398 ? -6.944 -2.500 10.927 1.00 98.50 398 ILE A O 1
ATOM 3098 N N . LEU A 1 399 ? -5.393 -3.165 12.437 1.00 98.25 399 LEU A N 1
ATOM 3099 C CA . LEU A 1 399 ? -5.315 -1.929 13.206 1.00 98.25 399 LEU A CA 1
ATOM 3100 C C . LEU A 1 399 ? -3.856 -1.498 13.268 1.00 98.25 399 LEU A C 1
ATOM 3102 O O . LEU A 1 399 ? -2.994 -2.262 13.704 1.00 98.25 399 LEU A O 1
ATOM 3106 N N . GLU A 1 400 ? -3.585 -0.273 12.848 1.00 98.06 400 GLU A N 1
ATOM 3107 C CA . GLU A 1 400 ? -2.275 0.349 12.974 1.00 98.06 400 GLU A CA 1
ATOM 3108 C C . GLU A 1 400 ? -2.433 1.740 13.578 1.00 98.06 400 GLU A C 1
ATOM 3110 O O . GLU A 1 400 ? -3.245 2.531 13.099 1.00 98.06 400 GLU A O 1
ATOM 3115 N N . GLY A 1 401 ? -1.673 2.048 14.625 1.00 97.25 401 GLY A N 1
ATOM 3116 C CA . GLY A 1 401 ? -1.702 3.387 15.199 1.00 97.25 401 GLY A CA 1
ATOM 3117 C C . GLY A 1 401 ? -0.615 3.670 16.219 1.00 97.25 401 GLY A C 1
ATOM 3118 O O . GLY A 1 401 ? 0.238 2.821 16.484 1.00 97.25 401 GLY A O 1
ATOM 3119 N N . CYS A 1 402 ? -0.636 4.885 16.762 1.00 97.06 402 CYS A N 1
ATOM 3120 C CA . CYS A 1 402 ? 0.380 5.366 17.696 1.00 97.06 402 CYS A CA 1
ATOM 3121 C C . CYS A 1 402 ? -0.124 5.377 19.146 1.00 97.06 402 CYS A C 1
ATOM 3123 O O . CYS A 1 402 ? -1.326 5.501 19.388 1.00 97.06 402 CYS A O 1
ATOM 3125 N N . LEU A 1 403 ? 0.792 5.268 20.112 1.00 96.75 403 LEU A N 1
ATOM 3126 C CA . LEU A 1 403 ? 0.493 5.362 21.546 1.00 96.75 403 LEU A CA 1
ATOM 3127 C C . LEU A 1 403 ? 1.237 6.522 22.212 1.00 96.75 403 LEU A C 1
ATOM 3129 O O . LEU A 1 403 ? 2.358 6.852 21.835 1.00 96.75 403 LEU A O 1
ATOM 3133 N N . VAL A 1 404 ? 0.620 7.078 23.257 1.00 96.62 404 VAL A N 1
ATOM 3134 C CA . VAL A 1 404 ? 1.202 8.130 24.101 1.00 96.62 404 VAL A CA 1
ATOM 3135 C C . VAL A 1 404 ? 2.203 7.519 25.087 1.00 96.62 404 VAL A C 1
ATOM 3137 O O . VAL A 1 404 ? 1.878 6.593 25.838 1.00 96.62 404 VAL A O 1
ATOM 3140 N N . SER A 1 405 ? 3.425 8.050 25.133 1.00 96.25 405 SER A N 1
ATOM 3141 C CA . SER A 1 405 ? 4.531 7.500 25.929 1.00 96.25 405 SER A CA 1
ATOM 3142 C C . SER A 1 405 ? 4.320 7.586 27.446 1.00 96.25 405 SER A C 1
ATOM 3144 O O . SER A 1 405 ? 4.855 6.753 28.193 1.00 96.25 405 SER A O 1
ATOM 3146 N N . ALA A 1 406 ? 3.539 8.563 27.917 1.00 95.00 406 ALA A N 1
ATOM 3147 C CA . ALA A 1 406 ? 3.281 8.794 29.338 1.00 95.00 406 ALA A CA 1
ATOM 3148 C C . ALA A 1 406 ? 2.487 7.653 30.006 1.00 95.00 406 ALA A C 1
ATOM 3150 O O . ALA A 1 406 ? 2.746 7.332 31.165 1.00 95.00 406 ALA A O 1
ATOM 3151 N N . ALA A 1 407 ? 1.578 7.003 29.269 1.00 93.12 407 ALA A N 1
ATOM 3152 C CA . ALA A 1 407 ? 0.665 5.966 29.773 1.00 93.12 407 ALA A CA 1
ATOM 3153 C C . ALA A 1 407 ? 0.872 4.600 29.090 1.00 93.12 407 ALA A C 1
ATOM 3155 O O . ALA A 1 407 ? -0.032 3.773 29.022 1.00 93.12 407 ALA A O 1
ATOM 3156 N N . LEU A 1 408 ? 2.077 4.359 28.569 1.00 94.69 408 LEU A N 1
ATOM 3157 C CA . LEU A 1 408 ? 2.349 3.268 27.633 1.00 94.69 408 LEU A CA 1
ATOM 3158 C C . LEU A 1 408 ? 1.959 1.872 28.141 1.00 94.69 408 LEU A C 1
ATOM 3160 O O . LEU A 1 408 ? 1.425 1.078 27.377 1.00 94.69 408 LEU A O 1
ATOM 3164 N N . ALA A 1 409 ? 2.236 1.554 29.410 1.00 95.19 409 ALA A N 1
ATOM 3165 C CA . ALA A 1 409 ? 1.984 0.217 29.950 1.00 95.19 409 ALA A CA 1
ATOM 3166 C C . ALA A 1 409 ? 0.482 -0.105 29.996 1.00 95.19 409 ALA A C 1
ATOM 3168 O O . ALA A 1 409 ? 0.063 -1.159 29.516 1.00 95.19 409 ALA A O 1
ATOM 3169 N N . ASP A 1 410 ? -0.317 0.829 30.514 1.00 95.81 410 ASP A N 1
ATOM 3170 C CA . ASP A 1 410 ? -1.770 0.686 30.587 1.00 95.81 410 ASP A CA 1
ATOM 3171 C C . ASP A 1 410 ? -2.392 0.745 29.186 1.00 95.81 410 ASP A C 1
ATOM 3173 O O . ASP A 1 410 ? -3.227 -0.091 28.852 1.00 95.81 410 ASP A O 1
ATOM 3177 N N . ALA A 1 411 ? -1.912 1.645 28.321 1.00 96.19 411 ALA A N 1
ATOM 3178 C CA . ALA A 1 411 ? -2.410 1.786 26.955 1.00 96.19 411 ALA A CA 1
ATOM 3179 C C . ALA A 1 411 ? -2.138 0.541 26.091 1.00 96.19 411 ALA A C 1
ATOM 3181 O O . ALA A 1 411 ? -3.028 0.081 25.377 1.00 96.19 411 ALA A O 1
ATOM 3182 N N . VAL A 1 412 ? -0.940 -0.055 26.183 1.00 97.31 412 VAL A N 1
ATOM 3183 C CA . VAL A 1 412 ? -0.617 -1.323 25.503 1.00 97.31 412 VAL A CA 1
ATOM 3184 C C . VAL A 1 412 ? -1.538 -2.434 25.987 1.00 97.31 412 VAL A C 1
ATOM 3186 O O . VAL A 1 412 ? -2.071 -3.182 25.169 1.00 97.31 412 VAL A O 1
ATOM 3189 N N . LYS A 1 413 ? -1.751 -2.536 27.302 1.00 96.81 413 LYS A N 1
ATOM 3190 C CA . LYS A 1 413 ? -2.639 -3.546 27.874 1.00 96.81 413 LYS A CA 1
ATOM 3191 C C . LYS A 1 413 ? -4.070 -3.377 27.355 1.00 96.81 413 LYS A C 1
ATOM 3193 O O . LYS A 1 413 ? -4.612 -4.330 26.805 1.00 96.81 413 LYS A O 1
ATOM 3198 N N . SER A 1 414 ? -4.639 -2.175 27.453 1.00 97.19 414 SER A N 1
ATOM 3199 C CA . SER A 1 414 ? -5.985 -1.861 26.957 1.00 97.19 414 SER A CA 1
ATOM 3200 C C . SER A 1 414 ? -6.133 -2.138 25.458 1.00 97.19 414 SER A C 1
ATOM 3202 O O . SER A 1 414 ? -7.142 -2.694 25.025 1.00 97.19 414 SER A O 1
ATOM 3204 N N . LEU A 1 415 ? -5.117 -1.801 24.658 1.00 97.50 415 LEU A N 1
ATOM 3205 C CA . LEU A 1 415 ? -5.101 -2.057 23.219 1.00 97.50 415 LEU A CA 1
ATOM 3206 C C . LEU A 1 415 ? -5.091 -3.561 22.901 1.00 97.50 415 LEU A C 1
ATOM 3208 O O . LEU A 1 415 ? -5.855 -4.017 22.045 1.00 97.50 415 LEU A O 1
ATOM 3212 N N . ILE A 1 416 ? -4.260 -4.354 23.585 1.00 97.12 416 ILE A N 1
ATOM 3213 C CA . ILE A 1 416 ? -4.232 -5.810 23.386 1.00 97.12 416 ILE A CA 1
ATOM 3214 C C . ILE A 1 416 ? -5.550 -6.434 23.866 1.00 97.12 416 ILE A C 1
ATOM 3216 O O . ILE A 1 416 ? -6.160 -7.204 23.125 1.00 97.12 416 ILE A O 1
ATOM 3220 N N . ASP A 1 417 ? -6.046 -6.044 25.043 1.00 96.38 417 ASP A N 1
ATOM 3221 C CA . ASP A 1 417 ? -7.325 -6.516 25.585 1.00 96.38 417 ASP A CA 1
ATOM 3222 C C . ASP A 1 417 ? -8.469 -6.261 24.593 1.00 96.38 417 ASP A C 1
ATOM 3224 O O . ASP A 1 417 ? -9.227 -7.179 24.271 1.00 96.38 417 ASP A O 1
ATOM 3228 N N . LEU A 1 418 ? -8.562 -5.048 24.040 1.00 96.56 418 LEU A N 1
ATOM 3229 C CA . LEU A 1 418 ? -9.553 -4.701 23.021 1.00 96.56 418 LEU A CA 1
ATOM 3230 C C . LEU A 1 418 ? -9.407 -5.555 21.764 1.00 96.56 418 LEU A C 1
ATOM 3232 O O . LEU A 1 418 ? -10.397 -6.073 21.246 1.00 96.56 418 LEU A O 1
ATOM 3236 N N . THR A 1 419 ? -8.188 -5.698 21.247 1.00 96.56 419 THR A N 1
ATOM 3237 C CA . THR A 1 419 ? -7.968 -6.424 19.989 1.00 96.56 419 THR A CA 1
ATOM 3238 C C . THR A 1 419 ? -8.277 -7.910 20.118 1.00 96.56 419 THR A C 1
ATOM 3240 O O . THR A 1 419 ? -8.751 -8.503 19.152 1.00 96.56 419 THR A O 1
ATOM 3243 N N . THR A 1 420 ? -8.155 -8.490 21.316 1.00 95.12 420 THR A N 1
ATOM 3244 C CA . THR A 1 420 ? -8.609 -9.867 21.574 1.00 95.12 420 THR A CA 1
ATOM 3245 C C . THR A 1 420 ? -10.137 -10.034 21.569 1.00 95.12 420 THR A C 1
ATOM 3247 O O . THR A 1 420 ? -10.645 -11.146 21.407 1.00 95.12 420 THR A O 1
ATOM 3250 N N . GLN A 1 421 ? -10.890 -8.937 21.709 1.00 95.62 421 GLN A N 1
ATOM 3251 C CA . GLN A 1 421 ? -12.356 -8.914 21.611 1.00 95.62 421 GLN A CA 1
ATOM 3252 C C . GLN A 1 421 ? -12.850 -8.682 20.175 1.00 95.62 421 GLN A C 1
ATOM 3254 O O . GLN A 1 421 ? -14.054 -8.783 19.905 1.00 95.62 421 GLN A O 1
ATOM 3259 N N . LEU A 1 422 ? -11.949 -8.356 19.242 1.00 96.88 422 LEU A N 1
ATOM 3260 C CA . LEU A 1 422 ? -12.274 -8.172 17.834 1.00 96.88 422 LEU A CA 1
ATOM 3261 C C . LEU A 1 422 ? -12.168 -9.522 17.105 1.00 96.88 422 LEU A C 1
ATOM 3263 O O . LEU A 1 422 ? -11.074 -10.046 16.912 1.00 96.88 422 LEU A O 1
ATOM 3267 N N . PRO A 1 423 ? -13.293 -10.103 16.647 1.00 96.62 423 PRO A N 1
ATOM 3268 C CA . PRO A 1 423 ? -13.343 -11.507 16.226 1.00 96.62 423 PRO A CA 1
ATOM 3269 C C . PRO A 1 423 ? -12.604 -11.804 14.916 1.00 96.62 423 PRO A C 1
ATOM 3271 O O . PRO A 1 423 ? -12.488 -12.964 14.532 1.00 96.62 423 PRO A O 1
ATOM 3274 N N . ARG A 1 424 ? -12.176 -10.771 14.185 1.00 97.44 424 ARG A N 1
ATOM 3275 C CA . ARG A 1 424 ? -11.509 -10.891 12.882 1.00 97.44 424 ARG A CA 1
ATOM 3276 C C . ARG A 1 424 ? -10.112 -10.295 12.877 1.00 97.44 424 ARG A C 1
ATOM 3278 O O . ARG A 1 424 ? -9.553 -10.117 11.804 1.00 97.44 424 ARG A O 1
ATOM 3285 N N . MET A 1 425 ? -9.576 -9.963 14.045 1.00 97.94 425 MET A N 1
ATOM 3286 C CA . MET A 1 425 ? -8.294 -9.293 14.137 1.00 97.94 425 MET A CA 1
ATOM 3287 C C . MET A 1 425 ? -7.165 -10.214 13.659 1.00 97.94 425 MET A C 1
ATOM 3289 O O . MET A 1 425 ? -6.956 -11.296 14.201 1.00 97.94 425 MET A O 1
ATOM 3293 N N . GLU A 1 426 ? -6.435 -9.776 12.638 1.00 97.25 426 GLU A N 1
ATOM 3294 C CA . GLU A 1 426 ? -5.340 -10.520 12.005 1.00 97.25 426 GLU A CA 1
ATOM 3295 C C . GLU A 1 426 ? -3.983 -9.890 12.337 1.00 97.25 426 GLU A C 1
ATOM 3297 O O . GLU A 1 426 ? -3.004 -10.600 12.576 1.00 97.25 426 GLU A O 1
ATOM 3302 N N . LYS A 1 427 ? -3.916 -8.552 12.365 1.00 97.50 427 LYS A N 1
ATOM 3303 C CA . LYS A 1 427 ? -2.662 -7.809 12.515 1.00 97.50 427 LYS A CA 1
ATOM 3304 C C . LYS A 1 427 ? -2.850 -6.520 13.306 1.00 97.50 427 LYS A C 1
ATOM 3306 O O . LYS A 1 427 ? -3.620 -5.653 12.899 1.00 97.50 427 LYS A O 1
ATOM 3311 N N . LEU A 1 428 ? -2.066 -6.361 14.368 1.00 97.88 428 LEU A N 1
ATOM 3312 C CA . LEU A 1 428 ? -1.903 -5.107 15.103 1.00 97.88 428 LEU A CA 1
ATOM 3313 C C . LEU A 1 428 ? -0.520 -4.518 14.802 1.00 97.88 428 LEU A C 1
ATOM 3315 O O . LEU A 1 428 ? 0.477 -5.236 14.793 1.00 97.88 428 LEU A O 1
ATOM 3319 N N . THR A 1 429 ? -0.427 -3.222 14.537 1.00 97.75 429 THR A N 1
ATOM 3320 C CA . THR A 1 429 ? 0.854 -2.515 14.399 1.00 97.75 429 THR A CA 1
ATOM 3321 C C . THR A 1 429 ? 0.845 -1.272 15.273 1.00 97.75 429 THR A C 1
ATOM 3323 O O . THR A 1 429 ? -0.076 -0.465 15.198 1.00 97.75 429 THR A O 1
ATOM 3326 N N . VAL A 1 430 ? 1.851 -1.138 16.129 1.00 97.38 430 VAL A N 1
ATOM 3327 C CA . VAL A 1 430 ? 1.943 -0.047 17.099 1.00 97.38 430 VAL A CA 1
ATOM 3328 C C . VAL A 1 430 ? 3.215 0.741 16.847 1.00 97.38 430 VAL A C 1
ATOM 3330 O O . VAL A 1 430 ? 4.301 0.165 16.783 1.00 97.38 430 VAL A O 1
ATOM 3333 N N . HIS A 1 431 ? 3.065 2.056 16.733 1.00 96.12 431 HIS A N 1
ATOM 3334 C CA . HIS A 1 431 ? 4.167 2.993 16.537 1.00 96.12 431 HIS A CA 1
ATOM 3335 C C . HIS A 1 431 ? 4.331 3.911 17.754 1.00 96.12 431 HIS A C 1
ATOM 3337 O O . HIS A 1 431 ? 3.344 4.217 18.435 1.00 96.12 431 HIS A O 1
ATOM 3343 N N . PRO A 1 432 ? 5.557 4.364 18.056 1.00 95.06 432 PRO A N 1
ATOM 3344 C CA . PRO A 1 432 ? 5.737 5.513 18.930 1.00 95.06 432 PRO A CA 1
ATOM 3345 C C . PRO A 1 432 ? 5.235 6.784 18.224 1.00 95.06 432 PRO A C 1
ATOM 3347 O O . PRO A 1 432 ? 5.465 6.955 17.029 1.00 95.06 432 PRO A O 1
ATOM 3350 N N . ALA A 1 433 ? 4.563 7.667 18.962 1.00 94.88 433 ALA A N 1
ATOM 3351 C CA . ALA A 1 433 ? 4.387 9.058 18.548 1.00 94.88 433 ALA A CA 1
ATOM 3352 C C . ALA A 1 433 ? 5.504 9.918 19.156 1.00 94.88 433 ALA A C 1
ATOM 3354 O O . ALA A 1 433 ? 5.983 9.636 20.264 1.00 94.88 433 ALA A O 1
ATOM 3355 N N . ASP A 1 434 ? 5.906 10.970 18.449 1.00 94.75 434 ASP A N 1
ATOM 3356 C CA . ASP A 1 434 ? 6.825 11.962 18.989 1.00 94.75 434 ASP A CA 1
ATOM 3357 C C . ASP A 1 434 ? 6.132 12.841 20.029 1.00 94.75 434 ASP A C 1
ATOM 3359 O O . ASP A 1 434 ? 4.920 13.038 20.015 1.00 94.75 434 ASP A O 1
ATOM 3363 N N . LEU A 1 435 ? 6.904 13.387 20.969 1.00 95.62 435 LEU A N 1
ATOM 3364 C CA . LEU A 1 435 ? 6.353 14.336 21.931 1.00 95.62 435 LEU A CA 1
ATOM 3365 C C . LEU A 1 435 ? 5.793 15.554 21.193 1.00 95.62 435 LEU A C 1
ATOM 3367 O O . LEU A 1 435 ? 6.434 16.077 20.289 1.00 95.62 435 LEU A O 1
ATOM 3371 N N . GLU A 1 436 ? 4.661 16.082 21.649 1.00 95.12 436 GLU A N 1
ATOM 3372 C CA . GLU A 1 436 ? 4.066 17.301 21.082 1.00 95.12 436 GLU A CA 1
ATOM 3373 C C . GLU A 1 436 ? 5.031 18.502 21.109 1.00 95.12 436 GLU A C 1
ATOM 3375 O O . GLU A 1 436 ? 5.051 19.331 20.202 1.00 95.12 436 GLU A O 1
ATOM 3380 N N . ALA A 1 437 ? 5.924 18.551 22.104 1.00 94.44 437 ALA A N 1
ATOM 3381 C CA . ALA A 1 437 ? 6.993 19.545 22.185 1.00 94.44 437 ALA A CA 1
ATOM 3382 C C . ALA A 1 437 ? 7.980 19.493 20.998 1.00 94.44 437 ALA A C 1
ATOM 3384 O O . ALA A 1 437 ? 8.762 20.426 20.821 1.00 94.44 437 ALA A O 1
ATOM 3385 N N . PHE A 1 438 ? 7.962 18.422 20.199 1.00 93.31 438 PHE A N 1
ATOM 3386 C CA . PHE A 1 438 ? 8.781 18.252 19.004 1.00 93.31 438 PHE A CA 1
ATOM 3387 C C . PHE A 1 438 ? 8.113 18.758 17.718 1.00 93.31 438 PHE A C 1
ATOM 3389 O O . PHE A 1 438 ? 8.802 18.815 16.707 1.00 93.31 438 PHE A O 1
ATOM 3396 N N . ARG A 1 439 ? 6.850 19.223 17.741 1.00 88.88 439 ARG A N 1
ATOM 3397 C CA . ARG A 1 439 ? 6.110 19.665 16.536 1.00 88.88 439 ARG A CA 1
ATOM 3398 C C . ARG A 1 439 ? 6.826 20.704 15.675 1.00 88.88 439 ARG A C 1
ATOM 3400 O O . ARG A 1 439 ? 6.708 20.699 14.458 1.00 88.88 439 ARG A O 1
ATOM 3407 N N . SER A 1 440 ? 7.585 21.604 16.292 1.00 86.19 440 SER A N 1
ATOM 3408 C CA . SER A 1 440 ? 8.343 22.637 15.569 1.00 86.19 440 SER A CA 1
ATOM 3409 C C . SER A 1 440 ? 9.784 22.234 15.243 1.00 86.19 440 SER A C 1
ATOM 3411 O O . SER A 1 440 ? 10.528 23.023 14.662 1.00 86.19 440 SER A O 1
ATOM 3413 N N . TYR A 1 441 ? 10.205 21.035 15.640 1.00 84.62 441 TYR A N 1
ATOM 3414 C CA . TYR A 1 441 ? 11.556 20.538 15.435 1.00 84.62 441 TYR A CA 1
ATOM 3415 C C . TYR A 1 441 ? 11.548 19.554 14.271 1.00 84.62 441 TYR A C 1
ATOM 3417 O O . TYR A 1 441 ? 11.265 18.371 14.432 1.00 84.62 441 TYR A O 1
ATOM 3425 N N . MET A 1 442 ? 11.902 20.061 13.091 1.00 67.56 442 MET A N 1
ATOM 3426 C CA . MET A 1 442 ? 12.143 19.245 11.905 1.00 67.56 442 MET A CA 1
ATOM 3427 C C . MET A 1 442 ? 13.352 18.350 12.166 1.00 67.56 442 MET A C 1
ATOM 3429 O O . MET A 1 442 ? 14.479 18.780 11.947 1.00 67.56 442 MET A O 1
ATOM 3433 N N . CYS A 1 443 ? 13.092 17.136 12.655 1.00 67.94 443 CYS A N 1
ATOM 3434 C CA . CYS A 1 443 ? 14.045 16.076 12.977 1.00 67.94 443 CYS A CA 1
ATOM 3435 C C . CYS A 1 443 ? 15.158 16.447 13.981 1.00 67.94 443 CYS A C 1
ATOM 3437 O O . CYS A 1 443 ? 15.648 17.568 14.093 1.00 67.94 443 CYS A O 1
ATOM 3439 N N . GLY A 1 444 ? 15.598 15.469 14.767 1.00 81.44 444 GLY A N 1
ATOM 3440 C CA . GLY A 1 444 ? 16.708 15.689 15.681 1.00 81.44 444 GLY A CA 1
ATOM 3441 C C . GLY A 1 444 ? 17.047 14.456 16.488 1.00 81.44 444 GLY A C 1
ATOM 3442 O O . GLY A 1 444 ? 16.233 13.548 16.649 1.00 81.44 444 GLY A O 1
ATOM 3443 N N . TYR A 1 445 ? 18.257 14.457 17.045 1.00 86.62 445 TYR A N 1
ATOM 3444 C CA . TYR A 1 445 ? 18.728 13.408 17.949 1.00 86.62 445 TYR A CA 1
ATOM 3445 C C . TYR A 1 445 ? 17.721 13.104 19.075 1.00 86.62 445 TYR A C 1
ATOM 3447 O O . TYR A 1 445 ? 17.576 11.954 19.470 1.00 86.62 445 TYR A O 1
ATOM 3455 N N . LEU A 1 446 ? 16.985 14.117 19.552 1.00 89.88 446 LEU A N 1
ATOM 3456 C CA . LEU A 1 446 ? 15.986 13.964 20.612 1.00 89.88 446 LEU A CA 1
ATOM 3457 C C . LEU A 1 446 ? 14.740 13.171 20.185 1.00 89.88 446 LEU A C 1
ATOM 3459 O O . LEU A 1 446 ? 14.332 12.294 20.939 1.00 89.88 446 LEU A O 1
ATOM 3463 N N . SER A 1 447 ? 14.166 13.435 19.004 1.00 88.31 447 SER A N 1
ATOM 3464 C CA . SER A 1 447 ? 13.014 12.672 18.481 1.00 88.31 447 SER A CA 1
ATOM 3465 C C . SER A 1 447 ? 13.416 11.215 18.223 1.00 88.31 447 SER A C 1
ATOM 3467 O O . SER A 1 447 ? 12.766 10.296 18.716 1.00 88.31 447 SER A O 1
ATOM 3469 N N . MET A 1 448 ? 14.584 10.981 17.609 1.00 90.12 448 MET A N 1
ATOM 3470 C CA . MET A 1 448 ? 15.095 9.618 17.399 1.00 90.12 448 MET A CA 1
ATOM 3471 C C . MET A 1 448 ? 15.326 8.865 18.718 1.00 90.12 448 MET A C 1
ATOM 3473 O O . MET A 1 448 ? 14.893 7.722 18.857 1.00 90.12 448 MET A O 1
ATOM 3477 N N . ALA A 1 449 ? 15.968 9.504 19.703 1.00 92.44 449 ALA A N 1
ATOM 3478 C CA . ALA A 1 449 ? 16.210 8.894 21.010 1.00 92.44 449 ALA A CA 1
ATOM 3479 C C . ALA A 1 449 ? 14.904 8.607 21.773 1.00 92.44 449 ALA A C 1
ATOM 3481 O O . ALA A 1 449 ? 14.796 7.584 22.450 1.00 92.44 449 ALA A O 1
ATOM 3482 N N . HIS A 1 450 ? 13.910 9.493 21.660 1.00 94.38 450 HIS A N 1
ATOM 3483 C CA . HIS A 1 450 ? 12.573 9.283 22.219 1.00 94.38 450 HIS A CA 1
ATOM 3484 C C . HIS A 1 450 ? 11.870 8.099 21.550 1.00 94.38 450 HIS A C 1
ATOM 3486 O O . HIS A 1 450 ? 11.433 7.181 22.242 1.00 94.38 450 HIS A O 1
ATOM 3492 N N . SER A 1 451 ? 11.834 8.066 20.218 1.00 92.69 451 SER A N 1
ATOM 3493 C CA . SER A 1 451 ? 11.242 6.973 19.443 1.00 92.69 451 SER A CA 1
ATOM 3494 C C . SER A 1 451 ? 11.874 5.614 19.781 1.00 92.69 451 SER A C 1
ATOM 3496 O O . SER A 1 451 ? 11.157 4.631 19.995 1.00 92.69 451 SER A O 1
ATOM 3498 N N . GLU A 1 452 ? 13.201 5.549 19.941 1.00 93.81 452 GLU A N 1
ATOM 3499 C CA . GLU A 1 452 ? 13.908 4.327 20.349 1.00 93.81 452 GLU A CA 1
ATOM 3500 C C . GLU A 1 452 ? 13.569 3.894 21.792 1.00 93.81 452 GLU A C 1
ATOM 3502 O O . GLU A 1 452 ? 13.315 2.705 22.038 1.00 93.81 452 GLU A O 1
ATOM 3507 N N . ASP A 1 453 ? 13.511 4.835 22.747 1.00 95.81 453 ASP A N 1
ATOM 3508 C CA . ASP A 1 453 ? 13.102 4.558 24.134 1.00 95.81 453 ASP A CA 1
ATOM 3509 C C . ASP A 1 453 ? 11.668 4.014 24.188 1.00 95.81 453 ASP A C 1
ATOM 3511 O O . ASP A 1 453 ? 11.419 2.953 24.773 1.00 95.81 453 ASP A O 1
ATOM 3515 N N . VAL A 1 454 ? 10.726 4.688 23.522 1.00 96.12 454 VAL A N 1
ATOM 3516 C CA . VAL A 1 454 ? 9.316 4.281 23.484 1.00 96.12 454 VAL A CA 1
ATOM 3517 C C . VAL A 1 454 ? 9.162 2.933 22.785 1.00 96.12 454 VAL A C 1
ATOM 3519 O O . VAL A 1 454 ? 8.493 2.054 23.324 1.00 96.12 454 VAL A O 1
ATOM 3522 N N . THR A 1 455 ? 9.838 2.702 21.659 1.00 96.12 455 THR A N 1
ATOM 3523 C CA . THR A 1 455 ? 9.839 1.408 20.950 1.00 96.12 455 THR A CA 1
ATOM 3524 C C . THR A 1 455 ? 10.368 0.275 21.828 1.00 96.12 455 THR A C 1
ATOM 3526 O O . THR A 1 455 ? 9.825 -0.838 21.837 1.00 96.12 455 THR A O 1
ATOM 3529 N N . THR A 1 456 ? 11.416 0.541 22.610 1.00 96.06 456 THR A N 1
ATOM 3530 C CA . THR A 1 456 ? 11.978 -0.423 23.564 1.00 96.06 456 THR A CA 1
ATOM 3531 C C . THR A 1 456 ? 10.986 -0.738 24.680 1.00 96.06 456 THR A C 1
ATOM 3533 O O . THR A 1 456 ? 10.778 -1.909 25.014 1.00 96.06 456 THR A O 1
ATOM 3536 N N . ARG A 1 457 ? 10.319 0.283 25.226 1.00 97.25 457 ARG A N 1
ATOM 3537 C CA . ARG A 1 457 ? 9.288 0.116 26.257 1.00 97.25 457 ARG A CA 1
ATOM 3538 C C . ARG A 1 457 ? 8.049 -0.609 25.717 1.00 97.25 457 ARG A C 1
ATOM 3540 O O . ARG A 1 457 ? 7.584 -1.528 26.380 1.00 97.25 457 ARG A O 1
ATOM 3547 N N . LEU A 1 458 ? 7.584 -0.286 24.507 1.00 96.94 458 LEU A N 1
ATOM 3548 C CA . LEU A 1 458 ? 6.497 -0.984 23.802 1.00 96.94 458 LEU A CA 1
ATOM 3549 C C . LEU A 1 458 ? 6.810 -2.472 23.650 1.00 96.94 458 LEU A C 1
ATOM 3551 O O . LEU A 1 458 ? 6.024 -3.326 24.056 1.00 96.94 458 LEU A O 1
ATOM 3555 N N . SER A 1 459 ? 8.001 -2.773 23.123 1.00 96.75 459 SER A N 1
ATOM 3556 C CA . SER A 1 459 ? 8.484 -4.144 22.935 1.00 96.75 459 SER A CA 1
ATOM 3557 C C . SER A 1 459 ? 8.476 -4.931 24.247 1.00 96.75 459 SER A C 1
ATOM 3559 O O . SER A 1 459 ? 8.083 -6.097 24.277 1.00 96.75 459 SER A O 1
ATOM 3561 N N . LYS A 1 460 ? 8.904 -4.285 25.339 1.00 96.62 460 LYS A N 1
ATOM 3562 C CA . LYS A 1 460 ? 8.903 -4.874 26.677 1.00 96.62 460 LYS A CA 1
ATOM 3563 C C . LYS A 1 460 ? 7.477 -5.133 27.175 1.00 96.62 460 LYS A C 1
ATOM 3565 O O . LYS A 1 460 ? 7.190 -6.257 27.568 1.00 96.62 460 LYS A O 1
ATOM 3570 N N . CYS A 1 461 ? 6.591 -4.137 27.115 1.00 97.25 461 CYS A N 1
ATOM 3571 C CA . CYS A 1 461 ? 5.201 -4.266 27.562 1.00 97.25 461 CYS A CA 1
ATOM 3572 C C . CYS A 1 461 ? 4.449 -5.377 26.813 1.00 97.25 461 CYS A C 1
ATOM 3574 O O . CYS A 1 461 ? 3.736 -6.152 27.441 1.00 97.25 461 CYS A O 1
ATOM 3576 N N . ILE A 1 462 ? 4.648 -5.504 25.496 1.00 96.81 462 ILE A N 1
ATOM 3577 C CA . ILE A 1 462 ? 4.027 -6.569 24.691 1.00 96.81 462 ILE A CA 1
ATOM 3578 C C . ILE A 1 462 ? 4.571 -7.950 25.074 1.00 96.81 462 ILE A C 1
ATOM 3580 O O . ILE A 1 462 ? 3.798 -8.895 25.197 1.00 96.81 462 ILE A O 1
ATOM 3584 N N . GLY A 1 463 ? 5.882 -8.080 25.302 1.00 95.62 463 GLY A N 1
ATOM 3585 C CA . GLY A 1 463 ? 6.486 -9.351 25.720 1.00 95.62 463 GLY A CA 1
ATOM 3586 C C . GLY A 1 463 ? 6.108 -9.795 27.140 1.00 95.62 463 GLY A C 1
ATOM 3587 O O . GLY A 1 463 ? 6.129 -10.989 27.440 1.00 95.62 463 GLY A O 1
ATOM 3588 N N . GLU A 1 464 ? 5.768 -8.845 28.014 1.00 95.69 464 GLU A N 1
ATOM 3589 C CA . GLU A 1 464 ? 5.321 -9.098 29.391 1.00 95.69 464 GLU A CA 1
ATOM 3590 C C . GLU A 1 464 ? 3.805 -9.337 29.500 1.00 95.69 464 GLU A C 1
ATOM 3592 O O . GLU A 1 464 ? 3.342 -9.792 30.544 1.00 95.69 464 GLU A O 1
ATOM 3597 N N . TYR A 1 465 ? 3.034 -9.070 28.442 1.00 96.19 465 TYR A N 1
ATOM 3598 C CA . TYR A 1 465 ? 1.588 -9.269 28.441 1.00 96.19 465 TYR A CA 1
ATOM 3599 C C . TYR A 1 465 ? 1.225 -10.764 28.453 1.00 96.19 465 TYR A C 1
ATOM 3601 O O . TYR A 1 465 ? 1.675 -11.547 27.609 1.00 96.19 465 TYR A O 1
ATOM 3609 N N . GLU A 1 466 ? 0.373 -11.152 29.403 1.00 94.50 466 GLU A N 1
ATOM 3610 C CA . GLU A 1 466 ? -0.172 -12.504 29.532 1.00 94.50 466 GLU A CA 1
ATOM 3611 C C . GLU A 1 466 ? -1.604 -12.543 29.006 1.00 94.50 466 GLU A C 1
ATOM 3613 O O . GLU A 1 466 ? -2.480 -11.828 29.493 1.00 94.50 466 GLU A O 1
ATOM 3618 N N . VAL A 1 467 ? -1.839 -13.390 28.004 1.00 92.88 467 VAL A N 1
ATOM 3619 C CA . VAL A 1 467 ? -3.166 -13.554 27.407 1.00 92.88 467 VAL A CA 1
ATOM 3620 C C . VAL A 1 467 ? -4.051 -14.365 28.353 1.00 92.88 467 VAL A C 1
ATOM 3622 O O . VAL A 1 467 ? -3.655 -15.431 28.824 1.00 92.88 467 VAL A O 1
ATOM 3625 N N . ASN A 1 468 ? -5.266 -13.877 28.607 1.00 90.62 468 ASN A N 1
ATOM 3626 C CA . ASN A 1 468 ? -6.280 -14.621 29.350 1.00 90.62 468 ASN A CA 1
ATOM 3627 C C . ASN A 1 468 ? -6.754 -15.839 28.534 1.00 90.62 468 ASN A C 1
ATOM 3629 O O . ASN A 1 468 ? -7.006 -15.715 27.339 1.00 90.62 468 ASN A O 1
ATOM 3633 N N . GLU A 1 469 ? -6.938 -16.999 29.167 1.00 86.44 469 GLU A N 1
ATOM 3634 C CA . GLU A 1 469 ? -7.230 -18.284 28.497 1.00 86.44 469 GLU A CA 1
ATOM 3635 C C . GLU A 1 469 ? -8.485 -18.271 27.602 1.00 86.44 469 GLU A C 1
ATOM 3637 O O . GLU A 1 469 ? -8.635 -19.115 26.722 1.00 86.44 469 GLU A O 1
ATOM 3642 N N . PHE A 1 470 ? -9.388 -17.311 27.809 1.00 86.75 470 PHE A N 1
ATOM 3643 C CA . PHE A 1 470 ? -10.657 -17.200 27.087 1.00 86.75 470 PHE A CA 1
ATOM 3644 C C . PHE A 1 470 ? -10.630 -16.254 25.884 1.00 86.75 470 PHE A C 1
ATOM 3646 O O . PHE A 1 470 ? -11.650 -16.124 25.203 1.00 86.75 470 PHE A O 1
ATOM 3653 N N . SER A 1 471 ? -9.525 -15.549 25.639 1.00 89.56 471 SER A N 1
ATOM 3654 C CA . SER A 1 471 ? -9.453 -14.563 24.564 1.00 89.56 471 SER A CA 1
ATOM 3655 C C . SER A 1 471 ? -8.768 -15.130 23.318 1.00 89.56 471 SER A C 1
ATOM 3657 O O . SER A 1 471 ? -7.912 -16.007 23.402 1.00 89.56 471 SER A O 1
ATOM 3659 N N . ASN A 1 472 ? -9.174 -14.652 22.137 1.00 92.38 472 ASN A N 1
ATOM 3660 C CA . ASN A 1 472 ? -8.511 -14.997 20.881 1.00 92.38 472 ASN A CA 1
ATOM 3661 C C . ASN A 1 472 ? -7.359 -14.006 20.679 1.00 92.38 472 ASN A C 1
ATOM 3663 O O . ASN A 1 472 ? -7.628 -12.850 20.343 1.00 92.38 472 ASN A O 1
ATOM 3667 N N . PRO A 1 473 ? -6.093 -14.393 20.914 1.00 93.88 473 PRO A N 1
ATOM 3668 C CA . PRO A 1 473 ? -4.987 -13.461 20.771 1.00 93.88 473 PRO A CA 1
ATOM 3669 C C . PRO A 1 473 ? -4.806 -13.047 19.311 1.00 93.88 473 PRO A C 1
ATOM 3671 O O . PRO A 1 473 ? -5.094 -13.810 18.386 1.00 93.88 473 PRO A O 1
ATOM 3674 N N . VAL A 1 474 ? -4.273 -11.843 19.108 1.00 94.75 474 VAL A N 1
ATOM 3675 C CA . VAL A 1 474 ? -3.931 -11.353 17.774 1.00 94.75 474 VAL A CA 1
ATOM 3676 C C . VAL A 1 474 ? -2.780 -12.205 17.228 1.00 94.75 474 VAL A C 1
ATOM 3678 O O . VAL A 1 474 ? -1.755 -12.330 17.898 1.00 94.75 474 VAL A O 1
ATOM 3681 N N . PRO A 1 475 ? -2.890 -12.779 16.017 1.00 94.62 475 PRO A N 1
ATOM 3682 C CA . PRO A 1 475 ? -1.838 -13.642 15.480 1.00 94.62 475 PRO A CA 1
ATOM 3683 C C . PRO A 1 475 ? -0.484 -12.939 15.324 1.00 94.62 475 PRO A C 1
ATOM 3685 O O . PRO A 1 475 ? 0.560 -13.567 15.500 1.00 94.62 475 PRO A O 1
ATOM 3688 N N . LEU A 1 476 ? -0.509 -11.646 14.983 1.00 96.38 476 LEU A N 1
ATOM 3689 C CA . LEU A 1 476 ? 0.665 -10.847 14.659 1.00 96.38 476 LEU A CA 1
ATOM 3690 C C . LEU A 1 476 ? 0.578 -9.448 15.278 1.00 96.38 476 LEU A C 1
ATOM 3692 O O . LEU A 1 476 ? -0.280 -8.650 14.892 1.00 96.38 476 LEU A O 1
ATOM 3696 N N . ILE A 1 477 ? 1.522 -9.126 16.164 1.00 97.12 477 ILE A N 1
ATOM 3697 C CA . ILE A 1 477 ? 1.757 -7.755 16.630 1.00 97.12 477 ILE A CA 1
ATOM 3698 C C . ILE A 1 477 ? 3.091 -7.269 16.061 1.00 97.12 477 ILE A C 1
ATOM 3700 O O . ILE A 1 477 ? 4.112 -7.947 16.179 1.00 97.12 477 ILE A O 1
ATOM 3704 N N . LEU A 1 478 ? 3.089 -6.099 15.430 1.00 97.06 478 LEU A N 1
ATOM 3705 C CA . LEU A 1 478 ? 4.297 -5.408 14.989 1.00 97.06 478 LEU A CA 1
ATOM 3706 C C . LEU A 1 478 ? 4.533 -4.172 15.855 1.00 97.06 478 LEU A C 1
ATOM 3708 O O . LEU A 1 478 ? 3.606 -3.399 16.092 1.00 97.06 478 LEU A O 1
ATOM 3712 N N . VAL A 1 479 ? 5.773 -3.983 16.292 1.00 96.38 479 VAL A N 1
ATOM 3713 C CA . VAL A 1 479 ? 6.244 -2.740 16.914 1.00 96.38 479 VAL A CA 1
ATOM 3714 C C . VAL A 1 479 ? 7.384 -2.241 16.055 1.00 96.38 479 VAL A C 1
ATOM 3716 O O . VAL A 1 479 ? 8.472 -2.821 16.101 1.00 96.38 479 VAL A O 1
ATOM 3719 N N . ASP A 1 480 ? 7.117 -1.220 15.245 1.00 90.25 480 ASP A N 1
ATOM 3720 C CA . ASP A 1 480 ? 8.041 -0.800 14.192 1.00 90.25 480 ASP A CA 1
ATOM 3721 C C . ASP A 1 480 ? 8.464 -2.014 13.316 1.00 90.25 480 ASP A C 1
ATOM 3723 O O . ASP A 1 480 ? 7.604 -2.698 12.749 1.00 90.25 480 ASP A O 1
ATOM 3727 N N . SER A 1 481 ? 9.754 -2.353 13.247 1.00 88.62 481 SER A N 1
ATOM 3728 C CA . SER A 1 481 ? 10.287 -3.501 12.501 1.00 88.62 481 SER A CA 1
ATOM 3729 C C . SER A 1 481 ? 10.236 -4.836 13.264 1.00 88.62 481 SER A C 1
ATOM 3731 O O . SER A 1 481 ? 10.507 -5.897 12.691 1.00 88.62 481 SER A O 1
ATOM 3733 N N . LYS A 1 482 ? 9.881 -4.832 14.558 1.00 94.81 482 LYS A N 1
ATOM 3734 C CA . LYS A 1 482 ? 9.890 -6.029 15.415 1.00 94.81 482 LYS A CA 1
ATOM 3735 C C . LYS A 1 482 ? 8.579 -6.795 15.321 1.00 94.81 482 LYS A C 1
ATOM 3737 O O . LYS A 1 482 ? 7.499 -6.253 15.550 1.00 94.81 482 LYS A O 1
ATOM 3742 N N . LYS A 1 483 ? 8.691 -8.096 15.055 1.00 96.06 483 LYS A N 1
ATOM 3743 C CA . LYS A 1 483 ? 7.568 -9.026 14.938 1.00 96.06 483 LYS A CA 1
ATOM 3744 C C . LYS A 1 483 ? 7.364 -9.823 16.221 1.00 96.06 483 LYS A C 1
ATOM 3746 O O . LYS A 1 483 ? 8.274 -10.521 16.663 1.00 96.06 483 LYS A O 1
ATOM 3751 N N . PHE A 1 484 ? 6.153 -9.775 16.759 1.00 96.69 484 PHE A N 1
ATOM 3752 C CA . PHE A 1 484 ? 5.717 -10.541 17.918 1.00 96.69 484 PHE A CA 1
ATOM 3753 C C . PHE A 1 484 ? 4.659 -11.559 17.495 1.00 96.69 484 PHE A C 1
ATOM 3755 O O . PHE A 1 484 ? 3.625 -11.202 16.929 1.00 96.69 484 PHE A O 1
ATOM 3762 N N . MET A 1 485 ? 4.936 -12.829 17.779 1.00 95.62 485 MET A N 1
ATOM 3763 C CA . MET A 1 485 ? 4.033 -13.954 17.529 1.00 95.62 485 MET A CA 1
ATOM 3764 C C . MET A 1 485 ? 3.679 -14.623 18.854 1.00 95.62 485 MET A C 1
ATOM 3766 O O . MET A 1 485 ? 4.492 -14.646 19.782 1.00 95.62 485 MET A O 1
ATOM 3770 N N . MET A 1 486 ? 2.485 -15.201 18.938 1.00 94.00 486 MET A N 1
ATOM 3771 C CA . MET A 1 486 ? 2.087 -15.983 20.104 1.00 94.00 486 MET A CA 1
ATOM 3772 C C . MET A 1 486 ? 2.873 -17.288 20.187 1.00 94.00 486 MET A C 1
ATOM 3774 O O . MET A 1 486 ? 2.913 -18.064 19.233 1.00 94.00 486 MET A O 1
ATOM 3778 N N . THR A 1 487 ? 3.459 -17.552 21.353 1.00 91.56 487 THR A N 1
ATOM 3779 C CA . THR A 1 487 ? 4.114 -18.829 21.657 1.00 91.56 487 THR A CA 1
ATOM 3780 C C . THR A 1 487 ? 3.659 -19.345 23.023 1.00 91.56 487 THR A C 1
ATOM 3782 O O . THR A 1 487 ? 3.459 -18.533 23.933 1.00 91.56 487 THR A O 1
ATOM 3785 N N . PRO A 1 488 ? 3.506 -20.669 23.205 1.00 89.00 488 PRO A N 1
ATOM 3786 C CA . PRO A 1 488 ? 3.301 -21.246 24.530 1.00 89.00 488 PRO A CA 1
ATOM 3787 C C . PRO A 1 488 ? 4.466 -20.882 25.455 1.00 89.00 488 PRO A C 1
ATOM 3789 O O . PRO A 1 488 ? 5.627 -21.018 25.064 1.00 89.00 488 PRO A O 1
ATOM 3792 N N . SER A 1 489 ? 4.174 -20.410 26.669 1.00 85.31 489 SER A N 1
ATOM 3793 C CA . SER A 1 489 ? 5.209 -20.198 27.684 1.00 85.31 489 SER A CA 1
ATOM 3794 C C . SER A 1 489 ? 5.787 -21.544 28.126 1.00 85.31 489 SER A C 1
ATOM 3796 O O . SER A 1 489 ? 5.048 -22.493 28.366 1.00 85.31 489 SER A O 1
ATOM 3798 N N . GLU A 1 490 ? 7.111 -21.622 28.281 1.00 86.06 490 GLU A N 1
ATOM 3799 C CA . GLU A 1 490 ? 7.823 -22.823 28.755 1.00 86.06 490 GLU A CA 1
ATOM 3800 C C . GLU A 1 490 ? 7.543 -23.143 30.243 1.00 86.06 490 GLU A C 1
ATOM 3802 O O . GLU A 1 490 ? 8.009 -24.152 30.771 1.00 86.06 490 GLU A O 1
ATOM 3807 N N . GLY A 1 491 ? 6.780 -22.295 30.942 1.00 84.00 491 GLY A N 1
ATOM 3808 C CA . GLY A 1 491 ? 6.369 -22.521 32.327 1.00 84.00 491 GLY A CA 1
ATOM 3809 C C . GLY A 1 491 ? 5.232 -23.540 32.469 1.00 84.00 491 GLY A C 1
ATOM 3810 O O . GLY A 1 491 ? 4.369 -23.664 31.603 1.00 84.00 491 GLY A O 1
ATOM 3811 N N . ALA A 1 492 ? 5.172 -24.203 33.629 1.00 74.81 492 ALA A N 1
ATOM 3812 C CA . ALA A 1 492 ? 4.187 -25.241 33.972 1.00 74.81 492 ALA A CA 1
ATOM 3813 C C . ALA A 1 492 ? 2.701 -24.800 33.931 1.00 74.81 492 ALA A C 1
ATOM 3815 O O . ALA A 1 492 ? 1.822 -25.617 34.181 1.00 74.81 492 ALA A O 1
ATOM 3816 N N . GLY A 1 493 ? 2.417 -23.529 33.627 1.00 80.12 493 GLY A N 1
ATOM 3817 C CA . GLY A 1 493 ? 1.071 -22.959 33.576 1.00 80.12 493 GLY A CA 1
ATOM 3818 C C . GLY A 1 493 ? 0.477 -22.785 32.178 1.00 80.12 493 GLY A C 1
ATOM 3819 O O . GLY A 1 493 ? -0.621 -22.260 32.086 1.00 80.12 493 GLY A O 1
ATOM 3820 N N . GLY A 1 494 ? 1.174 -23.145 31.091 1.00 85.44 494 GLY A N 1
ATOM 3821 C CA . GLY A 1 494 ? 0.613 -23.093 29.727 1.00 85.44 494 GLY A CA 1
ATOM 3822 C C . GLY A 1 494 ? 0.197 -21.703 29.212 1.00 85.44 494 GLY A C 1
ATOM 3823 O O . GLY A 1 494 ? -0.313 -21.606 28.098 1.00 85.44 494 GLY A O 1
ATOM 3824 N N . ALA A 1 495 ? 0.429 -20.635 29.983 1.00 91.44 495 ALA A N 1
ATOM 3825 C CA . ALA A 1 495 ? 0.055 -19.274 29.619 1.00 91.44 495 ALA A CA 1
ATOM 3826 C C . ALA A 1 495 ? 0.681 -18.883 28.275 1.00 91.44 495 ALA A C 1
ATOM 3828 O O . ALA A 1 495 ? 1.871 -19.108 28.032 1.00 91.44 495 ALA A O 1
ATOM 3829 N N . LEU A 1 496 ? -0.113 -18.290 27.390 1.00 93.56 496 LEU A N 1
ATOM 3830 C CA . LEU A 1 496 ? 0.378 -17.834 26.100 1.00 93.56 496 LEU A CA 1
ATOM 3831 C C . LEU A 1 496 ? 0.974 -16.426 26.253 1.00 93.56 496 LEU A C 1
ATOM 3833 O O . LEU A 1 496 ? 0.345 -15.536 26.829 1.00 93.56 496 LEU A O 1
ATOM 3837 N N . ARG A 1 497 ? 2.184 -16.216 25.722 1.00 94.94 497 ARG A N 1
ATOM 3838 C CA . ARG A 1 497 ? 2.857 -14.906 25.701 1.00 94.94 497 ARG A CA 1
ATOM 3839 C C . ARG A 1 497 ? 3.330 -14.559 24.293 1.00 94.94 497 ARG A C 1
ATOM 3841 O O . ARG A 1 497 ? 3.661 -15.446 23.498 1.00 94.94 497 ARG A O 1
ATOM 3848 N N . TYR A 1 498 ? 3.399 -13.265 24.003 1.00 95.94 498 TYR A N 1
ATOM 3849 C CA . TYR A 1 498 ? 3.982 -12.764 22.762 1.00 95.94 498 TYR A CA 1
ATOM 3850 C C . TYR A 1 498 ? 5.510 -12.837 22.826 1.00 95.94 498 TYR A C 1
ATOM 3852 O O . TYR A 1 498 ? 6.135 -12.299 23.740 1.00 95.94 498 TYR A O 1
ATOM 3860 N N . ARG A 1 499 ? 6.135 -13.477 21.834 1.00 95.38 499 ARG A N 1
ATOM 3861 C CA . ARG A 1 499 ? 7.595 -13.572 21.714 1.00 95.38 499 ARG A CA 1
ATOM 3862 C C . ARG A 1 499 ? 8.070 -12.823 20.479 1.00 95.38 499 ARG A C 1
ATOM 3864 O O . ARG A 1 499 ? 7.526 -12.995 19.390 1.00 95.38 499 ARG A O 1
ATOM 3871 N N . CYS A 1 500 ? 9.096 -11.999 20.665 1.00 95.31 500 CYS A N 1
ATOM 3872 C CA . CYS A 1 500 ? 9.740 -11.278 19.576 1.00 95.31 500 CYS A CA 1
ATOM 3873 C C . CYS A 1 500 ? 10.635 -12.223 18.758 1.00 95.31 500 CYS A C 1
ATOM 3875 O O . CYS A 1 500 ? 11.512 -12.878 19.327 1.00 95.31 500 CYS A O 1
ATOM 3877 N N . ASP A 1 501 ? 10.447 -12.262 17.438 1.00 90.75 501 ASP A N 1
ATOM 3878 C CA . ASP A 1 501 ? 11.209 -13.112 16.508 1.00 90.75 501 ASP A CA 1
ATOM 3879 C C . ASP A 1 501 ? 12.706 -12.736 16.490 1.00 90.75 501 ASP A C 1
ATOM 3881 O O . AS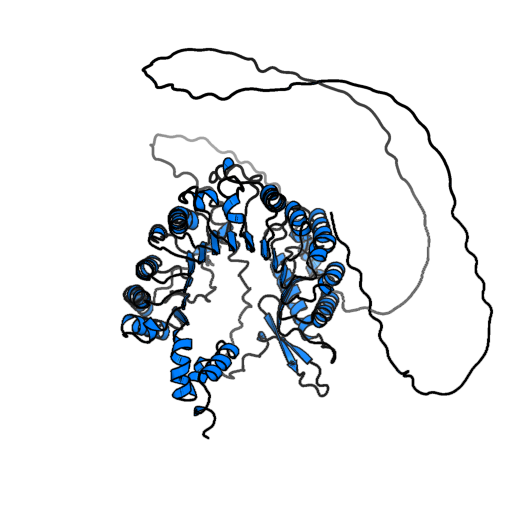P A 1 501 ? 13.592 -13.590 16.505 1.00 90.75 501 ASP A O 1
ATOM 3885 N N . SER A 1 502 ? 13.015 -11.440 16.617 1.00 82.12 502 SER A N 1
ATOM 3886 C CA . SER A 1 502 ? 14.397 -10.937 16.618 1.00 82.12 502 SER A CA 1
ATOM 3887 C C . SER A 1 502 ? 15.200 -11.306 17.874 1.00 82.12 502 SER A C 1
ATOM 3889 O O . SER A 1 502 ? 16.410 -11.101 17.912 1.00 82.12 502 SER A O 1
ATOM 3891 N N . MET A 1 503 ? 14.544 -11.826 18.919 1.00 62.78 503 MET A N 1
ATOM 3892 C CA . MET A 1 503 ? 15.189 -12.258 20.167 1.00 62.78 503 MET A CA 1
ATOM 3893 C C . MET A 1 503 ? 15.561 -13.743 20.150 1.00 62.78 503 MET A C 1
ATOM 3895 O O . MET A 1 503 ? 16.077 -14.251 21.151 1.00 62.78 503 MET A O 1
ATOM 3899 N N . ALA A 1 504 ? 15.329 -14.455 19.041 1.00 60.06 504 ALA A N 1
ATOM 3900 C CA . ALA A 1 504 ? 15.978 -15.734 18.805 1.00 60.06 504 ALA A CA 1
ATOM 3901 C C . ALA A 1 504 ? 17.488 -15.479 18.764 1.00 60.06 504 ALA A C 1
ATOM 3903 O O . ALA A 1 504 ? 18.044 -15.070 17.746 1.00 60.06 504 ALA A O 1
ATOM 3904 N N . SER A 1 505 ? 18.129 -15.645 19.927 1.00 47.41 505 SER A N 1
ATOM 3905 C CA . SER A 1 505 ? 19.549 -15.400 20.133 1.00 47.41 505 SER A CA 1
ATOM 3906 C C . SER A 1 505 ? 20.315 -15.984 18.953 1.00 47.41 505 SER A C 1
ATOM 3908 O O . SER A 1 505 ? 20.093 -17.172 18.674 1.00 47.41 505 SER A O 1
ATOM 3910 N N . PRO A 1 506 ? 21.187 -15.216 18.270 1.00 49.88 506 PRO A N 1
ATOM 3911 C CA . PRO A 1 506 ? 22.022 -15.779 17.224 1.00 49.88 506 PRO A CA 1
ATOM 3912 C C . PRO A 1 506 ? 22.683 -17.005 17.836 1.00 49.88 506 PRO A C 1
ATOM 3914 O O . PRO A 1 506 ? 23.342 -16.888 18.876 1.00 49.88 506 PRO A O 1
ATOM 3917 N N . LYS A 1 507 ? 22.386 -18.195 17.290 1.00 44.38 507 LYS A N 1
ATOM 3918 C CA . LYS A 1 507 ? 22.929 -19.458 17.795 1.00 44.38 507 LYS A CA 1
ATOM 3919 C C . LYS A 1 507 ? 24.422 -19.222 17.947 1.00 44.38 507 LYS A C 1
ATOM 3921 O O . LYS A 1 507 ? 25.091 -18.974 16.949 1.00 44.38 507 LYS A O 1
ATOM 3926 N N . LYS A 1 508 ? 24.911 -19.189 19.194 1.00 42.34 508 LYS A N 1
ATOM 3927 C CA . LYS A 1 508 ? 26.320 -18.933 19.499 1.00 42.34 508 LYS A CA 1
ATOM 3928 C C . LYS A 1 508 ? 27.135 -20.005 18.785 1.00 42.34 508 LYS A C 1
ATOM 3930 O O . LYS A 1 508 ? 27.361 -21.078 19.339 1.00 42.34 508 LYS A O 1
ATOM 3935 N N . HIS A 1 509 ? 27.603 -19.710 17.578 1.00 35.94 509 HIS A N 1
ATOM 3936 C CA . HIS A 1 509 ? 28.770 -20.361 17.025 1.00 35.94 509 HIS A CA 1
ATOM 3937 C C . HIS A 1 509 ? 29.922 -19.945 17.941 1.00 35.94 509 HIS A C 1
ATOM 3939 O O . HIS A 1 509 ? 30.457 -18.843 17.852 1.00 35.94 509 HIS A O 1
ATOM 3945 N N . ARG A 1 510 ? 30.226 -20.794 18.933 1.00 36.56 510 ARG A N 1
ATOM 3946 C CA . ARG A 1 510 ? 31.443 -20.673 19.738 1.00 36.56 510 ARG A CA 1
ATOM 3947 C C . ARG A 1 510 ? 32.622 -20.846 18.784 1.00 36.56 510 ARG A C 1
ATOM 3949 O O . ARG A 1 510 ? 32.968 -21.969 18.441 1.00 36.56 510 ARG A O 1
ATOM 3956 N N . GLY A 1 511 ? 33.207 -19.732 18.365 1.00 34.94 511 GLY A N 1
ATOM 3957 C CA . GLY A 1 511 ? 34.391 -19.706 17.519 1.00 34.94 511 GLY A CA 1
ATOM 3958 C C . GLY A 1 511 ? 34.930 -18.290 17.328 1.00 34.94 511 GLY A C 1
ATOM 3959 O O . GLY A 1 511 ? 34.654 -17.677 16.314 1.00 34.94 511 GLY A O 1
ATOM 3960 N N . VAL A 1 512 ? 35.718 -17.836 18.311 1.00 33.91 512 VAL A N 1
ATOM 3961 C CA . VAL A 1 512 ? 36.828 -16.859 18.211 1.00 33.91 512 VAL A CA 1
ATOM 3962 C C . VAL A 1 512 ? 36.510 -15.363 17.934 1.00 33.91 512 VAL A C 1
ATOM 3964 O O . VAL A 1 512 ? 35.996 -14.979 16.897 1.00 33.91 512 VAL A O 1
ATOM 3967 N N . HIS A 1 513 ? 36.911 -14.540 18.919 1.00 30.30 513 HIS A N 1
ATOM 3968 C CA . HIS A 1 513 ? 37.209 -13.090 18.969 1.00 30.30 513 HIS A CA 1
ATOM 3969 C C . HIS A 1 513 ? 36.306 -12.029 18.292 1.00 30.30 513 HIS A C 1
ATOM 3971 O O . HIS A 1 513 ? 36.503 -11.632 17.154 1.00 30.30 513 HIS A O 1
ATOM 3977 N N . GLY A 1 514 ? 35.432 -11.428 19.111 1.00 31.52 514 GLY A N 1
ATOM 3978 C CA . GLY A 1 514 ? 35.584 -10.063 19.651 1.00 31.52 514 GLY A CA 1
ATOM 3979 C C . GLY A 1 514 ? 35.803 -8.872 18.709 1.00 31.52 514 GLY A C 1
ATOM 3980 O O . GLY A 1 514 ? 36.929 -8.400 18.607 1.00 31.52 514 GLY A O 1
ATOM 3981 N N . ILE A 1 515 ? 34.711 -8.277 18.211 1.00 27.59 515 ILE A N 1
ATOM 3982 C CA . ILE A 1 515 ? 34.599 -6.835 17.914 1.00 27.59 515 ILE A CA 1
ATOM 3983 C C . ILE A 1 515 ? 33.208 -6.366 18.380 1.00 27.59 515 ILE A C 1
ATOM 3985 O O . ILE A 1 515 ? 32.198 -6.983 18.043 1.00 27.59 515 ILE A O 1
ATOM 3989 N N . MET A 1 516 ? 33.158 -5.308 19.197 1.00 24.72 516 MET A N 1
ATOM 3990 C CA . MET A 1 516 ? 31.919 -4.626 19.598 1.00 24.72 516 MET A CA 1
ATOM 3991 C C . MET A 1 516 ? 31.284 -3.959 18.369 1.00 24.72 516 MET A C 1
ATOM 3993 O O . MET A 1 516 ? 31.864 -3.033 17.811 1.00 24.72 516 MET A O 1
ATOM 3997 N N . GLN A 1 517 ? 30.097 -4.413 17.962 1.00 24.97 517 GLN A N 1
ATOM 3998 C CA . GLN A 1 517 ? 29.249 -3.703 17.004 1.00 24.97 517 GLN A CA 1
ATOM 3999 C C . GLN A 1 517 ? 28.411 -2.659 17.749 1.00 24.97 517 GLN A C 1
ATOM 4001 O O . GLN A 1 517 ? 27.630 -2.988 18.642 1.00 24.97 517 GLN A O 1
ATOM 4006 N N . THR A 1 518 ? 28.602 -1.395 17.384 1.00 25.59 518 THR A N 1
ATOM 4007 C CA . THR A 1 518 ? 27.697 -0.284 17.679 1.00 25.59 518 THR A CA 1
ATOM 4008 C C . THR A 1 518 ? 26.350 -0.521 16.993 1.00 25.59 518 THR A C 1
ATOM 4010 O O . THR A 1 518 ? 26.298 -0.972 15.849 1.00 25.59 518 THR A O 1
ATOM 4013 N N . ALA A 1 519 ? 25.258 -0.246 17.708 1.00 25.09 519 ALA A N 1
ATOM 4014 C CA . ALA A 1 519 ? 23.899 -0.370 17.193 1.00 25.09 519 ALA A CA 1
ATOM 4015 C C . ALA A 1 519 ? 23.698 0.565 15.987 1.00 25.09 519 ALA A C 1
ATOM 4017 O O . ALA A 1 519 ? 23.981 1.759 16.065 1.00 25.09 519 ALA A O 1
ATOM 4018 N N . VAL A 1 520 ? 23.246 0.003 14.866 1.00 30.08 520 VAL A N 1
ATOM 4019 C CA . VAL A 1 520 ? 22.922 0.736 13.638 1.00 30.08 520 VAL A CA 1
ATOM 4020 C C . VAL A 1 520 ? 21.440 1.113 13.694 1.00 30.08 520 VAL A C 1
ATOM 4022 O O . VAL A 1 520 ? 20.587 0.232 13.769 1.00 30.08 520 VAL A O 1
ATOM 4025 N N . LEU A 1 521 ? 21.161 2.419 13.689 1.00 34.88 521 LEU A N 1
ATOM 4026 C CA . LEU A 1 521 ? 19.822 3.019 13.718 1.00 34.88 521 LEU A CA 1
ATOM 4027 C C . LEU A 1 521 ? 19.016 2.672 12.454 1.00 34.88 521 LEU A C 1
ATOM 4029 O O . LEU A 1 521 ? 19.553 2.655 11.337 1.00 34.88 521 LEU A O 1
ATOM 4033 N N . ASP A 1 522 ? 17.713 2.429 12.613 1.00 32.56 522 ASP A N 1
ATOM 4034 C CA . ASP A 1 522 ? 16.816 2.214 11.480 1.00 32.56 522 ASP A CA 1
ATOM 4035 C C . ASP A 1 522 ? 16.557 3.544 10.752 1.00 32.56 522 ASP A C 1
ATOM 4037 O O . ASP A 1 522 ? 16.101 4.521 11.336 1.00 32.56 522 ASP A O 1
ATOM 4041 N N . SER A 1 523 ? 16.957 3.607 9.481 1.00 39.03 523 SER A N 1
ATOM 4042 C CA . SER A 1 523 ? 17.195 4.854 8.734 1.00 39.03 523 SER A CA 1
ATOM 4043 C C . SER A 1 523 ? 16.183 5.085 7.605 1.00 39.03 523 SER A C 1
ATOM 4045 O O . SER A 1 523 ? 16.395 5.934 6.741 1.00 39.03 523 SER A O 1
ATOM 4047 N N . THR A 1 524 ? 15.057 4.370 7.607 1.00 34.00 524 THR A N 1
ATOM 4048 C CA . THR A 1 524 ? 13.928 4.626 6.694 1.00 34.00 524 THR A CA 1
ATOM 4049 C C . THR A 1 524 ? 13.367 6.046 6.850 1.00 34.00 524 THR A C 1
ATOM 4051 O O . THR A 1 524 ? 12.913 6.611 5.861 1.00 34.00 524 THR A O 1
ATOM 4054 N N . MET A 1 525 ? 13.505 6.682 8.024 1.00 38.22 525 MET A N 1
ATOM 4055 C CA . MET A 1 525 ? 13.279 8.131 8.188 1.00 38.22 525 MET A CA 1
ATOM 4056 C C . MET A 1 525 ? 14.477 9.006 7.777 1.00 38.22 525 MET A C 1
ATOM 4058 O O . MET A 1 525 ? 14.289 10.162 7.424 1.00 38.22 525 MET A O 1
ATOM 4062 N N . PHE A 1 526 ? 15.708 8.491 7.779 1.00 34.09 526 PHE A N 1
ATOM 4063 C CA . PHE A 1 526 ? 16.914 9.273 7.465 1.00 34.09 526 PHE A CA 1
ATOM 4064 C C . PHE A 1 526 ? 17.061 9.539 5.954 1.00 34.09 526 PHE A C 1
ATOM 4066 O O . PHE A 1 526 ? 17.431 10.638 5.543 1.00 34.09 526 PHE A O 1
ATOM 4073 N N . LEU A 1 527 ? 16.679 8.570 5.108 1.00 37.72 527 LEU A N 1
ATOM 4074 C CA . LEU A 1 527 ? 16.573 8.772 3.653 1.00 37.72 527 LEU A CA 1
ATOM 4075 C C . LEU A 1 527 ? 15.409 9.700 3.264 1.00 37.72 527 LEU A C 1
ATOM 4077 O O . LEU A 1 527 ? 15.462 10.306 2.198 1.00 37.72 527 LEU A O 1
ATOM 4081 N N . GLN A 1 528 ? 14.407 9.874 4.140 1.00 39.31 528 GLN A N 1
ATOM 4082 C CA . GLN A 1 528 ? 13.332 10.852 3.946 1.00 39.31 528 GLN A CA 1
ATOM 4083 C C . GLN A 1 528 ? 13.858 12.296 3.899 1.00 39.31 528 GLN A C 1
ATOM 4085 O O . GLN A 1 528 ? 13.195 13.133 3.304 1.00 39.31 528 GLN A O 1
ATOM 4090 N N . LEU A 1 529 ? 15.019 12.578 4.502 1.00 41.34 529 LEU A N 1
ATOM 4091 C CA . LEU A 1 529 ? 15.490 13.944 4.757 1.00 41.34 529 LEU A CA 1
ATOM 4092 C C . LEU A 1 529 ? 16.828 14.290 4.090 1.00 41.34 529 LEU A C 1
ATOM 4094 O O . LEU A 1 529 ? 17.057 15.459 3.789 1.00 41.34 529 LEU A O 1
ATOM 4098 N N . LEU A 1 530 ? 17.699 13.316 3.790 1.00 35.91 530 LEU A N 1
ATOM 4099 C CA . LEU A 1 530 ? 18.935 13.603 3.039 1.00 35.91 530 LEU A CA 1
ATOM 4100 C C . LEU A 1 530 ? 18.655 14.179 1.637 1.00 35.91 530 LEU A C 1
ATOM 4102 O O . LEU A 1 530 ? 19.437 14.985 1.148 1.00 35.91 530 LEU A O 1
ATOM 4106 N N . LEU A 1 531 ? 17.517 13.837 1.023 1.00 41.19 531 LEU A N 1
ATOM 4107 C CA . LEU A 1 531 ? 17.105 14.396 -0.270 1.00 41.19 531 LEU A CA 1
ATOM 4108 C C . LEU A 1 531 ? 16.464 15.795 -0.169 1.00 41.19 531 LEU A C 1
ATOM 4110 O O . LEU A 1 531 ? 16.441 16.508 -1.170 1.00 41.19 531 LEU A O 1
ATOM 4114 N N . ASP A 1 532 ? 16.000 16.225 1.012 1.00 35.44 532 ASP A N 1
ATOM 4115 C CA . ASP A 1 532 ? 15.404 17.559 1.207 1.00 35.44 532 ASP A CA 1
ATOM 4116 C C . ASP A 1 532 ? 16.463 18.673 1.358 1.00 35.44 532 ASP A C 1
ATOM 4118 O O . ASP A 1 532 ? 16.149 19.853 1.187 1.00 35.44 532 ASP A O 1
ATOM 4122 N N . HIS A 1 533 ? 17.732 18.329 1.625 1.00 33.03 533 HIS A N 1
ATOM 4123 C CA . HIS A 1 533 ? 18.761 19.308 2.001 1.00 33.03 533 HIS A CA 1
ATOM 4124 C C . HIS A 1 533 ? 19.862 19.601 0.966 1.00 33.03 533 HIS A C 1
ATOM 4126 O O . HIS A 1 533 ? 20.587 20.583 1.146 1.00 33.03 533 HIS A O 1
ATOM 4132 N N . ASP A 1 534 ? 19.966 18.868 -0.147 1.00 31.91 534 ASP A N 1
ATOM 4133 C CA . ASP A 1 534 ? 21.108 19.026 -1.070 1.00 31.91 534 ASP A CA 1
ATOM 4134 C C . ASP A 1 534 ? 21.079 20.280 -1.976 1.00 31.91 534 ASP A C 1
ATOM 4136 O O . ASP A 1 534 ? 22.027 20.521 -2.728 1.00 31.91 534 ASP A O 1
ATOM 4140 N N . HIS A 1 535 ? 20.063 21.152 -1.890 1.00 34.44 535 HIS A N 1
ATOM 4141 C CA . HIS A 1 535 ? 19.975 22.355 -2.743 1.00 34.44 535 HIS A CA 1
ATOM 4142 C C . HIS A 1 535 ? 19.715 23.699 -2.042 1.00 34.44 535 HIS A C 1
ATOM 4144 O O . HIS A 1 535 ? 19.448 24.691 -2.720 1.00 34.44 535 HIS A O 1
ATOM 4150 N N . VAL A 1 536 ? 19.904 23.812 -0.722 1.00 32.06 536 VAL A N 1
ATOM 4151 C CA . VAL A 1 536 ? 19.862 25.123 -0.031 1.00 32.06 536 VAL A CA 1
ATOM 4152 C C . VAL A 1 536 ? 21.273 25.647 0.259 1.00 32.06 536 VAL A C 1
ATOM 4154 O O . VAL A 1 536 ? 21.658 25.893 1.394 1.00 32.06 536 VAL A O 1
ATOM 4157 N N . TYR A 1 537 ? 22.052 25.860 -0.800 1.00 27.03 537 TYR A N 1
ATOM 4158 C CA . TYR A 1 537 ? 23.112 26.868 -0.799 1.00 27.03 537 TYR A CA 1
ATOM 4159 C C . TYR A 1 537 ? 23.036 27.639 -2.120 1.00 27.03 537 TYR A C 1
ATOM 4161 O O . TYR A 1 537 ? 23.112 27.018 -3.184 1.00 27.03 537 TYR A O 1
ATOM 4169 N N . PRO A 1 538 ? 22.896 28.978 -2.106 1.00 28.33 538 PRO A N 1
ATOM 4170 C CA . PRO A 1 538 ? 22.957 29.751 -3.334 1.00 28.33 538 PRO A CA 1
ATOM 4171 C C . PRO A 1 538 ? 24.348 29.574 -3.952 1.00 28.33 538 PRO A C 1
ATOM 4173 O O . PRO A 1 538 ? 25.362 29.968 -3.371 1.00 28.33 538 PRO A O 1
ATOM 4176 N N . ARG A 1 539 ? 24.405 28.973 -5.147 1.00 27.75 539 ARG A N 1
ATOM 4177 C CA . ARG A 1 539 ? 25.594 29.046 -6.000 1.00 27.75 539 ARG A CA 1
ATOM 4178 C C . ARG A 1 539 ? 25.858 30.525 -6.280 1.00 27.75 539 ARG A C 1
ATOM 4180 O O . ARG A 1 539 ? 25.096 31.167 -6.999 1.00 27.75 539 ARG A O 1
ATOM 4187 N N . PHE A 1 540 ? 26.933 31.062 -5.706 1.00 29.78 540 PHE A N 1
ATOM 4188 C CA . PHE A 1 540 ? 27.473 32.358 -6.102 1.00 29.78 540 PHE A CA 1
ATOM 4189 C C . PHE A 1 540 ? 27.742 32.348 -7.617 1.00 29.78 540 PHE A C 1
ATOM 4191 O O . PHE A 1 540 ? 28.311 31.372 -8.118 1.00 29.78 540 PHE A O 1
ATOM 4198 N N . PRO A 1 541 ? 27.359 33.397 -8.365 1.00 31.05 541 PRO A N 1
ATOM 4199 C CA . PRO A 1 541 ? 27.654 33.459 -9.785 1.00 31.05 541 PRO A CA 1
ATOM 4200 C C . PRO A 1 541 ? 29.170 33.528 -9.992 1.00 31.05 541 PRO A C 1
ATOM 4202 O O . PRO A 1 541 ? 29.866 34.375 -9.430 1.00 31.05 541 PRO A O 1
ATOM 4205 N N . SER A 1 542 ? 29.671 32.610 -10.814 1.00 28.30 542 SER A N 1
ATOM 4206 C CA . SER A 1 542 ? 31.036 32.589 -11.327 1.00 28.30 542 SER A CA 1
ATOM 4207 C C . SER A 1 542 ? 31.372 33.926 -11.988 1.00 28.30 542 SER A C 1
ATOM 4209 O O . SER A 1 542 ? 30.702 34.339 -12.937 1.00 28.30 542 SER A O 1
ATOM 4211 N N . ALA A 1 543 ? 32.408 34.592 -11.480 1.00 30.53 543 ALA A N 1
ATOM 4212 C CA . ALA A 1 543 ? 32.896 35.864 -11.989 1.00 30.53 543 ALA A CA 1
ATOM 4213 C C . ALA A 1 543 ? 33.363 35.734 -13.447 1.00 30.53 543 ALA A C 1
ATOM 4215 O O . ALA A 1 543 ? 34.293 34.989 -13.759 1.00 30.53 543 ALA A O 1
ATOM 4216 N N . GLY A 1 544 ? 32.708 36.490 -14.328 1.00 27.41 544 GLY A N 1
ATOM 4217 C CA . GLY A 1 544 ? 33.158 36.7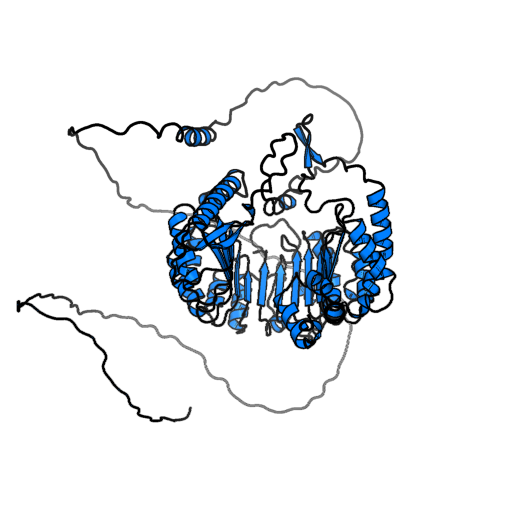42 -15.688 1.00 27.41 544 GLY A CA 1
ATOM 4218 C C . GLY A 1 544 ? 34.383 37.658 -15.709 1.00 27.41 544 GLY A C 1
ATOM 4219 O O . GLY A 1 544 ? 34.490 38.627 -14.961 1.00 27.41 544 GLY A O 1
ATOM 4220 N N . THR A 1 545 ? 35.304 37.315 -16.597 1.00 39.97 545 THR A N 1
ATOM 4221 C CA . THR A 1 545 ? 36.506 38.041 -17.017 1.00 39.97 545 THR A CA 1
ATOM 4222 C C . THR A 1 545 ? 36.234 39.476 -17.478 1.00 39.97 545 THR A C 1
ATOM 4224 O O . THR A 1 545 ? 35.357 39.642 -18.317 1.00 39.97 545 THR A O 1
ATOM 4227 N N . TYR A 1 546 ? 37.028 40.461 -17.020 1.00 29.23 546 TYR A N 1
ATOM 4228 C CA . TYR A 1 546 ? 37.577 41.620 -17.775 1.00 29.23 546 TYR A CA 1
ATOM 4229 C C . TYR A 1 546 ? 38.503 42.485 -16.865 1.00 29.23 546 TYR A C 1
ATOM 4231 O O . TYR A 1 546 ? 38.565 42.219 -15.667 1.00 29.23 546 TYR A O 1
ATOM 4239 N N . PRO A 1 547 ? 39.358 43.394 -17.396 1.00 36.00 547 PRO A N 1
ATOM 4240 C CA . PRO A 1 547 ? 40.807 43.280 -17.237 1.00 36.00 547 PRO A CA 1
ATOM 4241 C C . PRO A 1 547 ? 41.450 44.292 -16.271 1.00 36.00 547 PRO A C 1
ATOM 4243 O O . PRO A 1 547 ? 40.856 45.270 -15.827 1.00 36.00 547 PRO A O 1
ATOM 4246 N N . ALA A 1 548 ? 42.729 44.031 -15.999 1.00 33.75 548 ALA A N 1
ATOM 4247 C CA . ALA A 1 548 ? 43.644 44.801 -15.169 1.00 33.75 548 ALA A CA 1
ATOM 4248 C C . ALA A 1 548 ? 43.760 46.290 -15.546 1.00 33.75 548 ALA A C 1
ATOM 4250 O O . ALA A 1 548 ? 43.972 46.613 -16.713 1.00 33.75 548 ALA A O 1
ATOM 4251 N N . ASN A 1 549 ? 43.771 47.172 -14.532 1.00 27.12 549 ASN A N 1
ATOM 4252 C CA . ASN A 1 549 ? 44.648 48.349 -14.485 1.00 27.12 549 ASN A CA 1
ATOM 4253 C C . ASN A 1 549 ? 44.757 48.989 -13.076 1.00 27.12 549 ASN A C 1
ATOM 4255 O O . ASN A 1 549 ? 43.770 49.424 -12.501 1.00 27.12 549 ASN A O 1
ATOM 4259 N N . ARG A 1 550 ? 46.017 49.076 -12.610 1.00 27.06 550 ARG A N 1
ATOM 4260 C CA . ARG A 1 550 ? 46.697 50.069 -11.736 1.00 27.06 550 ARG A CA 1
ATOM 4261 C C . ARG A 1 550 ? 46.139 50.494 -10.355 1.00 27.06 550 ARG A C 1
ATOM 4263 O O . ARG A 1 550 ? 45.139 51.184 -10.263 1.00 27.06 550 ARG A O 1
ATOM 4270 N N . CYS A 1 551 ? 46.985 50.217 -9.341 1.00 24.94 551 CYS A N 1
ATOM 4271 C CA . CYS A 1 551 ? 47.533 51.076 -8.256 1.00 24.94 551 CYS A CA 1
ATOM 4272 C C . CYS A 1 551 ? 46.622 52.160 -7.631 1.00 24.94 551 CYS A C 1
ATOM 4274 O O . CYS A 1 551 ? 46.105 53.003 -8.343 1.00 24.94 551 CYS A O 1
ATOM 4276 N N . ARG A 1 552 ? 46.528 52.359 -6.306 1.00 26.14 552 ARG A N 1
ATOM 4277 C CA . ARG A 1 552 ? 47.594 52.507 -5.290 1.00 26.14 552 ARG A CA 1
ATOM 4278 C C . ARG A 1 552 ? 46.949 52.595 -3.884 1.00 26.14 552 ARG A C 1
ATOM 4280 O O . ARG A 1 552 ? 45.774 52.910 -3.759 1.00 26.14 552 ARG A O 1
ATOM 4287 N N . ALA A 1 553 ? 47.772 52.341 -2.869 1.00 28.86 553 ALA A N 1
ATOM 4288 C CA . ALA A 1 553 ? 47.517 52.298 -1.426 1.00 28.86 553 ALA A CA 1
ATOM 4289 C C . ALA A 1 553 ? 46.639 53.405 -0.803 1.00 28.86 553 ALA A C 1
ATOM 4291 O O . ALA A 1 553 ? 46.784 54.563 -1.174 1.00 28.86 553 ALA A O 1
ATOM 4292 N N . TYR A 1 554 ? 45.894 53.054 0.258 1.00 24.28 554 TYR A N 1
ATOM 4293 C CA . TYR A 1 554 ? 45.800 53.841 1.498 1.00 24.28 554 TYR A CA 1
ATOM 4294 C C . TYR A 1 554 ? 45.479 52.947 2.714 1.00 24.28 554 TYR A C 1
ATOM 4296 O O . TYR A 1 554 ? 44.960 51.842 2.600 1.00 24.28 554 TYR A O 1
ATOM 4304 N N . SER A 1 555 ? 45.905 53.454 3.863 1.00 26.78 555 SER A N 1
ATOM 4305 C CA . SER A 1 555 ? 46.245 52.848 5.152 1.00 26.78 555 SER A CA 1
ATOM 4306 C C . SER A 1 555 ? 45.118 52.311 6.048 1.00 26.78 555 SER A C 1
ATOM 4308 O O . SER A 1 555 ? 44.015 52.845 6.051 1.00 26.78 555 SER A O 1
ATOM 4310 N N . ASN A 1 556 ? 45.513 51.379 6.929 1.00 26.62 556 ASN A N 1
ATOM 4311 C CA . ASN A 1 556 ? 45.132 51.196 8.342 1.00 26.62 556 ASN A CA 1
ATOM 4312 C C . ASN A 1 556 ? 43.819 51.824 8.840 1.00 26.62 556 ASN A C 1
ATOM 4314 O O . ASN A 1 556 ? 43.740 53.040 9.001 1.00 26.62 556 ASN A O 1
ATOM 4318 N N . ARG A 1 557 ? 42.905 50.970 9.321 1.00 25.56 557 ARG A N 1
ATOM 4319 C CA . ARG A 1 557 ? 42.103 51.224 10.531 1.00 25.56 557 ARG A CA 1
ATOM 4320 C C . ARG A 1 557 ? 41.688 49.904 11.184 1.00 25.56 557 ARG A C 1
ATOM 4322 O O . ARG A 1 557 ? 40.929 49.123 10.627 1.00 25.56 557 ARG A O 1
ATOM 4329 N N . THR A 1 558 ? 42.223 49.689 12.377 1.00 32.03 558 THR A N 1
ATOM 4330 C CA . THR A 1 558 ? 41.747 48.763 13.406 1.00 32.03 558 THR A CA 1
ATOM 4331 C C . THR A 1 558 ? 40.349 49.162 13.876 1.00 32.03 558 THR A C 1
ATOM 4333 O O . THR A 1 558 ? 40.148 50.334 14.193 1.00 32.03 558 THR A O 1
ATOM 4336 N N . PHE A 1 559 ? 39.428 48.205 14.002 1.00 25.38 559 PHE A N 1
ATOM 4337 C CA . PHE A 1 559 ? 38.265 48.331 14.882 1.00 25.38 559 PHE A CA 1
ATOM 4338 C C . PHE A 1 559 ? 37.966 46.983 15.549 1.00 25.38 559 PHE A C 1
ATOM 4340 O O . PHE A 1 559 ? 37.676 45.984 14.894 1.00 25.38 559 PHE A O 1
ATOM 4347 N N . SER A 1 560 ? 38.131 46.997 16.870 1.00 26.73 560 SER A N 1
ATOM 4348 C CA . SER A 1 560 ? 37.564 46.067 17.840 1.00 26.73 560 SER A CA 1
ATOM 4349 C C . SER A 1 560 ? 36.046 46.245 17.857 1.00 26.73 560 SER A C 1
ATOM 4351 O O . SER A 1 560 ? 35.586 47.374 17.730 1.00 26.73 560 SER A O 1
ATOM 4353 N N . ASP A 1 561 ? 35.291 45.151 17.970 1.00 25.00 561 ASP A N 1
ATOM 4354 C CA . ASP A 1 561 ? 34.300 44.947 19.041 1.00 25.00 561 ASP A CA 1
ATOM 4355 C C . ASP A 1 561 ? 33.460 43.692 18.756 1.00 25.00 561 ASP A C 1
ATOM 4357 O O . ASP A 1 561 ? 32.623 43.637 17.856 1.00 25.00 561 ASP A O 1
ATOM 4361 N N . ARG A 1 562 ? 33.725 42.647 19.550 1.00 28.28 562 ARG A N 1
ATOM 4362 C CA . ARG A 1 562 ? 32.882 41.458 19.704 1.00 28.28 562 ARG A CA 1
ATOM 4363 C C . ARG A 1 562 ? 32.009 41.659 20.943 1.00 28.28 562 ARG A C 1
ATOM 4365 O O . ARG A 1 562 ? 32.547 41.853 22.029 1.00 28.28 562 ARG A O 1
ATOM 4372 N N . LEU A 1 563 ? 30.694 41.516 20.797 1.00 27.58 563 LEU A N 1
ATOM 4373 C CA . LEU A 1 563 ? 29.783 41.178 21.897 1.00 27.58 563 LEU A CA 1
ATOM 4374 C C . LEU A 1 563 ? 29.503 39.662 21.864 1.00 27.58 563 LEU A C 1
ATOM 4376 O O . LEU A 1 563 ? 29.348 39.114 20.769 1.00 27.58 563 LEU A O 1
ATOM 4380 N N . PRO A 1 564 ? 29.461 38.964 23.016 1.00 35.25 564 PRO A N 1
ATOM 4381 C CA . PRO A 1 564 ? 29.266 37.521 23.063 1.00 35.25 564 PRO A CA 1
ATOM 4382 C C . PRO A 1 564 ? 27.780 37.140 23.144 1.00 35.25 564 PRO A C 1
ATOM 4384 O O . PRO A 1 564 ? 27.005 37.732 23.893 1.00 35.25 564 PRO A O 1
ATOM 4387 N N . LEU A 1 565 ? 27.414 36.096 22.397 1.00 29.31 565 LEU A N 1
ATOM 4388 C CA . LEU A 1 565 ? 26.166 35.351 22.555 1.00 29.31 565 LEU A CA 1
ATOM 4389 C C . LEU A 1 565 ? 26.184 34.604 23.897 1.00 29.31 565 LEU A C 1
ATOM 4391 O O . LEU A 1 565 ? 27.165 33.947 24.247 1.00 29.31 565 LEU A O 1
ATOM 4395 N N . THR A 1 566 ? 25.102 34.732 24.657 1.00 34.72 566 THR A N 1
ATOM 4396 C CA . THR A 1 566 ? 24.930 34.183 26.001 1.00 34.72 566 THR A CA 1
ATOM 4397 C C . THR A 1 566 ? 24.636 32.678 25.990 1.00 34.72 566 THR A C 1
ATOM 4399 O O . THR A 1 566 ? 23.727 32.188 25.324 1.00 34.72 566 THR A O 1
ATOM 4402 N N . LEU A 1 567 ? 25.407 31.951 26.801 1.00 34.62 567 LEU A N 1
ATOM 4403 C CA . LEU A 1 567 ? 25.192 30.574 27.250 1.00 34.62 567 LEU A CA 1
ATOM 4404 C C . LEU A 1 567 ? 23.915 30.481 28.106 1.00 34.62 567 LEU A C 1
ATOM 4406 O O . LEU A 1 567 ? 23.980 30.619 29.321 1.00 34.62 567 LEU A O 1
ATOM 4410 N N . GLN A 1 568 ? 22.752 30.253 27.491 1.00 37.38 568 GLN A N 1
ATOM 4411 C CA . GLN A 1 568 ? 21.526 29.897 28.233 1.00 37.38 568 GLN A CA 1
ATOM 4412 C C . GLN A 1 568 ? 20.848 28.608 27.745 1.00 37.38 568 GLN A C 1
ATOM 4414 O O . GLN A 1 568 ? 19.980 28.073 28.427 1.00 37.38 568 GLN A O 1
ATOM 4419 N N . SER A 1 569 ? 21.294 28.032 26.626 1.00 35.47 569 SER A N 1
ATOM 4420 C CA . SER A 1 569 ? 20.731 26.781 26.087 1.00 35.47 569 SER A CA 1
ATOM 4421 C C . SER A 1 569 ? 21.470 25.513 26.551 1.00 35.47 569 SER A C 1
ATOM 4423 O O . SER A 1 569 ? 20.957 24.410 26.388 1.00 35.47 569 SER A O 1
ATOM 4425 N N . LEU A 1 570 ? 22.653 25.648 27.163 1.00 37.88 570 LEU A N 1
ATOM 4426 C CA . LEU A 1 570 ? 23.460 24.518 27.656 1.00 37.88 570 LEU A CA 1
ATOM 4427 C C . LEU A 1 570 ? 23.116 24.094 29.097 1.00 37.88 570 LEU A C 1
ATOM 4429 O O . LEU A 1 570 ? 23.279 22.922 29.440 1.00 37.88 570 LEU A O 1
ATOM 4433 N N . ASP A 1 571 ? 22.552 24.990 29.912 1.00 34.56 571 ASP A N 1
ATOM 4434 C CA . ASP A 1 571 ? 22.202 24.681 31.308 1.00 34.56 571 ASP A CA 1
ATOM 4435 C C . ASP A 1 571 ? 20.955 23.789 31.434 1.00 34.56 571 ASP A C 1
ATOM 4437 O O . ASP A 1 571 ? 20.863 22.970 32.351 1.00 34.56 571 ASP A O 1
ATOM 4441 N N . LEU A 1 572 ? 20.040 23.837 30.458 1.00 41.56 572 LEU A N 1
ATOM 4442 C CA . LEU A 1 572 ? 18.898 22.915 30.379 1.00 41.56 572 LEU A CA 1
ATOM 4443 C C . LEU A 1 572 ? 19.323 21.480 30.012 1.00 41.56 572 LEU A C 1
ATOM 4445 O O . LEU A 1 572 ? 18.739 20.521 30.521 1.00 41.56 572 LEU A O 1
ATOM 4449 N N . MET A 1 573 ? 20.391 21.313 29.221 1.00 34.12 573 MET A N 1
ATOM 4450 C CA . MET A 1 573 ? 20.935 19.989 28.883 1.00 34.12 573 MET A CA 1
ATOM 4451 C C . MET A 1 573 ? 21.686 19.335 30.055 1.00 34.12 573 MET A C 1
ATOM 4453 O O . MET A 1 573 ? 21.609 18.117 30.234 1.00 34.12 573 MET A O 1
ATOM 4457 N N . LEU A 1 574 ? 22.357 20.118 30.907 1.00 39.34 574 LEU A N 1
ATOM 4458 C CA . LEU A 1 574 ? 23.065 19.598 32.087 1.00 39.34 574 LEU A CA 1
ATOM 4459 C C . LEU A 1 574 ? 22.143 19.369 33.300 1.00 39.34 574 LEU A C 1
ATOM 4461 O O . LEU A 1 574 ? 22.379 18.439 34.080 1.00 39.34 574 LEU A O 1
ATOM 4465 N N . ALA A 1 575 ? 21.063 20.145 33.447 1.00 39.41 575 ALA A N 1
ATOM 4466 C CA . ALA A 1 575 ? 20.092 19.966 34.531 1.00 39.41 575 ALA A CA 1
ATOM 4467 C C . ALA A 1 575 ? 19.301 18.647 34.411 1.00 39.41 575 ALA A C 1
ATOM 4469 O O . ALA A 1 575 ? 19.066 17.965 35.415 1.00 39.41 575 ALA A O 1
ATOM 4470 N N . TYR A 1 576 ? 18.959 18.220 33.190 1.00 37.34 576 TYR A N 1
ATOM 4471 C CA . TYR A 1 576 ? 18.256 16.952 32.973 1.00 37.34 576 TYR A CA 1
ATOM 4472 C C . TYR A 1 576 ? 19.160 15.737 33.253 1.00 37.34 576 TYR A C 1
ATOM 4474 O O . TYR A 1 576 ? 18.739 14.781 33.914 1.00 37.34 576 TYR A O 1
ATOM 4482 N N . HIS A 1 577 ? 20.439 15.812 32.865 1.00 38.16 577 HIS A N 1
ATOM 4483 C CA . HIS A 1 577 ? 21.395 14.710 33.005 1.00 38.16 577 HIS A CA 1
ATOM 4484 C C . HIS A 1 577 ? 21.867 14.471 34.455 1.00 38.16 577 HIS A C 1
ATOM 4486 O O . HIS A 1 577 ? 22.191 13.335 34.821 1.00 38.16 577 HIS A O 1
ATOM 4492 N N . ASN A 1 578 ? 21.847 15.503 35.308 1.00 36.59 578 ASN A N 1
ATOM 4493 C CA . ASN A 1 578 ? 22.253 15.409 36.718 1.00 36.59 578 ASN A CA 1
ATOM 4494 C C . ASN A 1 578 ? 21.117 15.013 37.684 1.00 36.59 578 ASN A C 1
ATOM 4496 O O . ASN A 1 578 ? 21.390 14.544 38.792 1.00 36.59 578 ASN A O 1
ATOM 4500 N N . SER A 1 579 ? 19.849 15.087 37.264 1.00 34.41 579 SER A N 1
ATOM 4501 C CA . SER A 1 579 ? 18.696 14.719 38.108 1.00 34.41 579 SER A CA 1
ATOM 4502 C C . SER A 1 579 ? 18.509 13.200 38.301 1.00 34.41 579 SER A C 1
ATOM 4504 O O . SER A 1 579 ? 17.934 12.761 39.301 1.00 34.41 579 SER A O 1
ATOM 4506 N N . ARG A 1 580 ? 19.057 12.361 37.404 1.00 37.25 580 ARG A N 1
ATOM 4507 C CA . ARG A 1 580 ? 18.934 10.888 37.476 1.00 37.25 580 ARG A CA 1
ATOM 4508 C C . ARG A 1 580 ? 19.955 10.198 38.393 1.00 37.25 580 ARG A C 1
ATOM 4510 O O . ARG A 1 580 ? 19.795 9.014 38.678 1.00 37.25 580 ARG A O 1
ATOM 4517 N N . ARG A 1 581 ? 20.964 10.910 38.916 1.00 35.97 581 ARG A N 1
ATOM 4518 C CA . ARG A 1 581 ? 22.013 10.319 39.778 1.00 35.97 581 ARG A CA 1
ATOM 4519 C C . ARG A 1 581 ? 21.761 10.415 41.290 1.00 3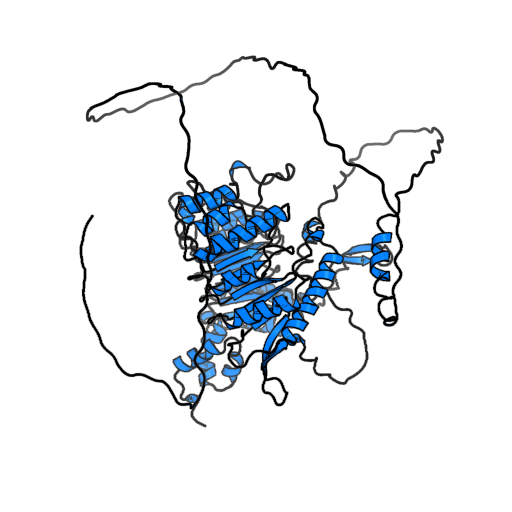5.97 581 ARG A C 1
ATOM 4521 O O . ARG A 1 581 ? 22.504 9.797 42.042 1.00 35.97 581 ARG A O 1
ATOM 4528 N N . TRP A 1 582 ? 20.699 11.095 41.738 1.00 30.75 582 TRP A N 1
ATOM 4529 C CA . TRP A 1 582 ? 20.445 11.352 43.171 1.00 30.75 582 TRP A CA 1
ATOM 4530 C C . TRP A 1 582 ? 19.111 10.823 43.736 1.00 30.75 582 TRP A C 1
ATOM 4532 O O . TRP A 1 582 ? 18.735 11.172 44.849 1.00 30.75 582 TRP A O 1
ATOM 4542 N N . ARG A 1 583 ? 18.409 9.907 43.051 1.00 34.28 583 ARG A N 1
ATOM 4543 C CA . ARG A 1 583 ? 17.207 9.229 43.601 1.00 34.28 583 ARG A CA 1
ATOM 4544 C C . ARG A 1 583 ? 17.405 7.735 43.874 1.00 34.28 583 ARG A C 1
ATOM 4546 O O . ARG A 1 583 ? 16.616 6.905 43.442 1.00 34.28 583 ARG A O 1
ATOM 4553 N N . ARG A 1 584 ? 18.446 7.392 44.639 1.00 34.34 584 ARG A N 1
ATOM 4554 C CA . ARG A 1 584 ? 18.519 6.150 45.438 1.00 34.34 584 ARG A CA 1
ATOM 4555 C C . ARG A 1 584 ? 19.360 6.388 46.693 1.00 34.34 584 ARG A C 1
ATOM 4557 O O . ARG A 1 584 ? 20.513 5.980 46.734 1.00 34.34 584 ARG A O 1
ATOM 4564 N N . ARG A 1 585 ? 18.781 7.073 47.685 1.00 30.72 585 ARG A N 1
ATOM 4565 C CA . ARG A 1 585 ? 19.054 6.956 49.136 1.00 30.72 585 ARG A CA 1
ATOM 4566 C C . ARG A 1 585 ? 18.322 8.083 49.869 1.00 30.72 585 ARG A C 1
ATOM 4568 O O . ARG A 1 585 ? 18.774 9.216 49.816 1.00 30.72 585 ARG A O 1
ATOM 4575 N N . ALA A 1 586 ? 17.200 7.744 50.503 1.00 26.56 586 ALA A N 1
ATOM 4576 C CA . ALA A 1 586 ? 16.732 8.241 51.806 1.00 26.56 586 ALA A CA 1
ATOM 4577 C C . ALA A 1 586 ? 15.213 8.019 51.918 1.00 26.56 586 ALA A C 1
ATOM 4579 O O . ALA A 1 586 ? 14.411 8.783 51.392 1.00 26.56 586 ALA A O 1
ATOM 4580 N N . ILE A 1 587 ? 14.837 6.944 52.608 1.00 31.12 587 ILE A N 1
ATOM 4581 C CA . ILE A 1 587 ? 13.554 6.809 53.307 1.00 31.12 587 ILE A CA 1
ATOM 4582 C C . ILE A 1 587 ? 13.904 6.734 54.801 1.00 31.12 587 ILE A C 1
ATOM 4584 O O . ILE A 1 587 ? 14.971 6.220 55.138 1.00 31.12 587 ILE A O 1
ATOM 4588 N N . THR A 1 588 ? 12.985 7.220 55.648 1.00 30.19 588 THR A N 1
ATOM 4589 C CA . THR A 1 588 ? 13.001 7.424 57.121 1.00 30.19 588 THR A CA 1
ATOM 4590 C C . THR A 1 588 ? 13.824 8.637 57.594 1.00 30.19 588 THR A C 1
ATOM 4592 O O . THR A 1 588 ? 14.983 8.750 57.238 1.00 30.19 588 THR A O 1
ATOM 4595 N N . GLN A 1 589 ? 13.310 9.605 58.372 1.00 27.58 589 GLN A N 1
ATOM 4596 C CA . GLN A 1 589 ? 12.313 9.547 59.456 1.00 27.58 589 GLN A CA 1
ATOM 4597 C C . GLN A 1 589 ? 11.845 10.978 59.868 1.00 27.58 589 GLN A C 1
ATOM 4599 O O . GLN A 1 589 ? 12.704 11.845 59.944 1.00 27.58 589 GLN A O 1
ATOM 4604 N N . ARG A 1 590 ? 10.547 11.147 60.238 1.00 29.38 590 ARG A N 1
ATOM 4605 C CA . ARG A 1 590 ? 9.944 12.092 61.245 1.00 29.38 590 ARG A CA 1
ATOM 4606 C C . ARG A 1 590 ? 10.161 13.623 61.095 1.00 29.38 590 ARG A C 1
ATOM 4608 O O . ARG A 1 590 ? 11.180 14.052 60.599 1.00 29.38 590 ARG A O 1
ATOM 4615 N N . GLN A 1 591 ? 9.339 14.561 61.581 1.00 28.81 591 GLN A N 1
ATOM 4616 C CA . GLN A 1 591 ? 7.970 14.713 62.114 1.00 28.81 591 GLN A CA 1
ATOM 4617 C C . GLN A 1 591 ? 7.769 16.253 62.258 1.00 28.81 591 GLN A C 1
ATOM 4619 O O . GLN A 1 591 ? 8.733 16.946 62.558 1.00 28.81 591 GLN A O 1
ATOM 4624 N N . THR A 1 592 ? 6.548 16.755 62.041 1.00 30.16 592 THR A N 1
ATOM 4625 C CA . THR A 1 592 ? 5.905 17.969 62.624 1.00 30.16 592 THR A CA 1
ATOM 4626 C C . THR A 1 592 ? 6.741 19.177 63.107 1.00 30.16 592 THR A C 1
ATOM 4628 O O . THR A 1 592 ? 7.443 19.067 64.106 1.00 30.16 592 THR A O 1
ATOM 4631 N N . HIS A 1 593 ? 6.465 20.371 62.555 1.00 26.06 593 HIS A N 1
ATOM 4632 C CA . HIS A 1 593 ? 6.186 21.588 63.345 1.00 26.06 593 HIS A CA 1
ATOM 4633 C C . HIS A 1 593 ? 5.496 22.690 62.513 1.00 26.06 593 HIS A C 1
ATOM 4635 O O . HIS A 1 593 ? 5.967 23.058 61.440 1.00 26.06 593 HIS A O 1
ATOM 4641 N N . ASP A 1 594 ? 4.387 23.207 63.051 1.00 27.22 594 ASP A N 1
ATOM 4642 C CA . ASP A 1 594 ? 3.716 24.464 62.690 1.00 27.22 594 ASP A CA 1
ATOM 4643 C C . ASP A 1 594 ? 4.586 25.697 62.991 1.00 27.22 594 ASP A C 1
ATOM 4645 O O . ASP A 1 594 ? 5.250 25.718 64.029 1.00 27.22 594 ASP A O 1
ATOM 4649 N N . LEU A 1 595 ? 4.473 26.760 62.174 1.00 25.94 595 LEU A N 1
ATOM 4650 C CA . LEU A 1 595 ? 4.186 28.137 62.631 1.00 25.94 595 LEU A CA 1
ATOM 4651 C C . LEU A 1 595 ? 3.994 29.142 61.470 1.00 25.94 595 LEU A C 1
ATOM 4653 O O . LEU A 1 595 ? 4.692 29.120 60.462 1.00 25.94 595 LEU A O 1
ATOM 4657 N N . HIS A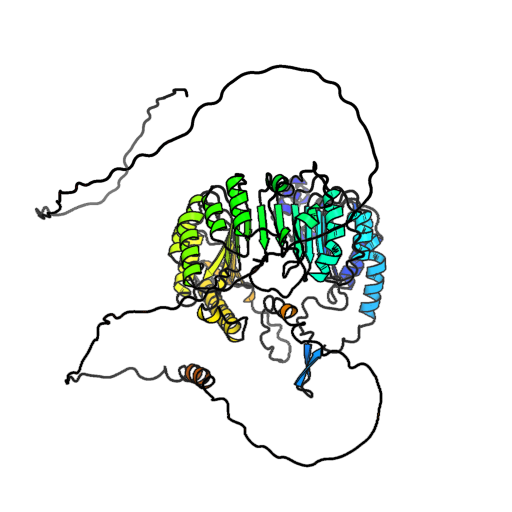 1 596 ? 3.009 30.026 61.684 1.00 27.98 596 HIS A N 1
ATOM 4658 C CA . HIS A 1 596 ? 2.583 31.239 60.961 1.00 27.98 596 HIS A CA 1
ATOM 4659 C C . HIS A 1 596 ? 3.718 32.132 60.391 1.00 27.98 596 HIS A C 1
ATOM 4661 O O . HIS A 1 596 ? 4.811 32.156 60.939 1.00 27.98 596 HIS A O 1
ATOM 4667 N N . ILE A 1 597 ? 3.513 32.956 59.343 1.00 24.98 597 ILE A N 1
ATOM 4668 C CA . ILE A 1 597 ? 2.860 34.290 59.403 1.00 24.98 597 ILE A CA 1
ATOM 4669 C C . ILE A 1 597 ? 2.530 34.855 57.988 1.00 24.98 597 ILE A C 1
ATOM 4671 O O . ILE A 1 597 ? 3.380 34.915 57.111 1.00 24.98 597 ILE A O 1
ATOM 4675 N N . ARG A 1 598 ? 1.264 35.290 57.853 1.00 26.59 598 ARG A N 1
ATOM 4676 C CA . ARG A 1 598 ? 0.612 36.443 57.165 1.00 26.59 598 ARG A CA 1
ATOM 4677 C C . ARG A 1 598 ? 1.255 37.259 56.007 1.00 26.59 598 ARG A C 1
ATOM 4679 O O . ARG A 1 598 ? 2.292 37.880 56.174 1.00 26.59 598 ARG A O 1
ATOM 4686 N N . ASN A 1 599 ? 0.377 37.470 55.006 1.00 27.88 599 ASN A N 1
ATOM 4687 C CA . ASN A 1 599 ? -0.080 38.712 54.327 1.00 27.88 599 ASN A CA 1
ATOM 4688 C C . ASN A 1 599 ? 0.876 39.580 53.478 1.00 27.88 599 ASN A C 1
ATOM 4690 O O . ASN A 1 599 ? 1.803 40.171 54.015 1.00 27.88 599 ASN A O 1
ATOM 4694 N N . LEU A 1 600 ? 0.485 39.842 52.212 1.00 27.14 600 LEU A N 1
ATOM 4695 C CA . LEU A 1 600 ? -0.032 41.142 51.701 1.00 27.14 600 LEU A CA 1
ATOM 4696 C C . LEU A 1 600 ? -0.300 41.103 50.163 1.00 27.14 600 LEU A C 1
ATOM 4698 O O . LEU A 1 600 ? 0.631 40.916 49.397 1.00 27.14 600 LEU A O 1
ATOM 4702 N N . CYS A 1 601 ? -1.583 41.264 49.779 1.00 30.70 601 CYS A N 1
ATOM 4703 C CA . CYS A 1 601 ? -2.236 42.001 48.655 1.00 30.70 601 CYS A CA 1
ATOM 4704 C C . CYS A 1 601 ? -1.519 42.360 47.313 1.00 30.70 601 CYS A C 1
ATOM 4706 O O . CYS A 1 601 ? -0.304 42.494 47.288 1.00 30.70 601 CYS A O 1
ATOM 4708 N N . PRO A 1 602 ? -2.251 42.830 46.261 1.00 46.84 602 PRO A N 1
ATOM 4709 C CA . PRO A 1 602 ? -3.645 42.568 45.845 1.00 46.84 602 PRO A CA 1
ATOM 4710 C C . PRO A 1 602 ? -3.861 42.443 44.307 1.00 46.84 602 PRO A C 1
ATOM 4712 O O . PRO A 1 602 ? -2.979 42.685 43.486 1.00 46.84 602 PRO A O 1
ATOM 4715 N N . SER A 1 603 ? -5.114 42.141 43.947 1.00 31.86 603 SER A N 1
ATOM 4716 C CA . SER A 1 603 ? -5.736 42.266 42.624 1.00 31.86 603 SER A CA 1
ATOM 4717 C C . SER A 1 603 ? -5.821 43.710 42.103 1.00 31.86 603 SER A C 1
ATOM 4719 O O . SER A 1 603 ? -5.967 44.651 42.887 1.00 31.86 603 SER A O 1
ATOM 4721 N N . LYS A 1 604 ? -5.874 43.872 40.774 1.00 31.45 604 LYS A N 1
ATOM 4722 C CA . LYS A 1 604 ? -6.458 45.045 40.103 1.00 31.45 604 LYS A CA 1
ATOM 4723 C C . LYS A 1 604 ? -7.250 44.631 38.859 1.00 31.45 604 LYS A C 1
ATOM 4725 O O . LYS A 1 604 ? -6.729 43.910 38.012 1.00 31.45 604 LYS A O 1
ATOM 4730 N N . ASP A 1 605 ? -8.477 45.140 38.786 1.00 29.72 605 ASP A N 1
ATOM 4731 C CA . ASP A 1 605 ? -9.352 45.192 37.611 1.00 29.72 605 ASP A CA 1
ATOM 4732 C C . ASP A 1 605 ? -8.780 46.089 36.496 1.00 29.72 605 ASP A C 1
ATOM 4734 O O . ASP A 1 605 ? -8.037 47.034 36.795 1.00 29.72 605 ASP A O 1
ATOM 4738 N N . PRO A 1 606 ? -9.191 45.898 35.228 1.00 45.34 606 PRO A N 1
ATOM 4739 C CA . PRO A 1 606 ? -9.003 46.879 34.172 1.00 45.34 606 PRO A CA 1
ATOM 4740 C C . PRO A 1 606 ? -10.266 47.735 33.970 1.00 45.34 606 PRO A C 1
ATOM 4742 O O . PRO A 1 606 ? -11.381 47.226 33.868 1.00 45.34 606 PRO A O 1
ATOM 4745 N N . SER A 1 607 ? -10.070 49.050 33.857 1.00 32.12 607 SER A N 1
ATOM 4746 C CA . SER A 1 607 ? -11.081 50.007 33.397 1.00 32.12 607 SER A CA 1
ATOM 4747 C C . SER A 1 607 ? -10.589 50.770 32.163 1.00 32.12 607 SER A C 1
ATOM 4749 O O . SER A 1 607 ? -9.391 50.896 31.916 1.00 32.12 607 SER A O 1
ATOM 4751 N N . GLU A 1 608 ? -11.583 51.199 31.390 1.00 35.59 608 GLU A N 1
ATOM 4752 C CA . GLU A 1 608 ? -11.614 51.922 30.116 1.00 35.59 608 GLU A CA 1
ATOM 4753 C C . GLU A 1 608 ? -10.613 53.083 29.950 1.00 35.59 608 GLU A C 1
ATOM 4755 O O . GLU A 1 608 ? -10.306 53.774 30.913 1.00 35.59 608 GLU A O 1
ATOM 4760 N N . TYR A 1 609 ? -10.232 53.401 28.699 1.00 28.77 609 TYR A N 1
ATOM 4761 C CA . TYR A 1 609 ? -10.569 54.690 28.057 1.00 28.77 609 TYR A CA 1
ATOM 4762 C C . TYR A 1 609 ? -10.222 54.737 26.546 1.00 28.77 609 TYR A C 1
ATOM 4764 O O . TYR A 1 609 ? -9.258 54.139 26.077 1.00 28.77 609 TYR A O 1
ATOM 4772 N N . ARG A 1 610 ? -11.063 55.497 25.822 1.00 32.12 610 ARG A N 1
ATOM 4773 C CA . ARG A 1 610 ? -11.013 56.038 24.435 1.00 32.12 610 ARG A CA 1
ATOM 4774 C C . ARG A 1 610 ? -9.615 56.518 23.990 1.00 32.12 610 ARG A C 1
ATOM 4776 O O . ARG A 1 610 ? -8.840 56.935 24.833 1.00 32.12 610 ARG A O 1
ATOM 4783 N N . GLY A 1 611 ? -9.240 56.662 22.713 1.00 29.83 611 GLY A N 1
ATOM 4784 C CA . GLY A 1 611 ? -9.923 56.700 21.411 1.00 29.83 611 GLY A CA 1
ATOM 4785 C C . GLY A 1 611 ? -9.145 57.640 20.448 1.00 29.83 611 GLY A C 1
ATOM 4786 O O . GLY A 1 611 ? -8.178 58.269 20.868 1.00 29.83 611 GLY A O 1
ATOM 4787 N N . THR A 1 612 ? -9.624 57.790 19.200 1.00 30.78 612 THR A N 1
ATOM 4788 C CA . THR A 1 612 ? -9.107 58.613 18.059 1.00 30.78 612 THR A CA 1
ATOM 4789 C C . THR A 1 612 ? -7.940 57.989 17.272 1.00 30.78 612 THR A C 1
ATOM 4791 O O . THR A 1 612 ? -7.009 57.465 17.855 1.00 30.78 612 THR A O 1
ATOM 4794 N N . GLY A 1 613 ? -7.908 57.928 15.936 1.00 29.47 613 GLY A N 1
ATOM 4795 C CA . GLY A 1 613 ? -8.651 58.638 14.896 1.00 29.47 613 GLY A CA 1
ATOM 4796 C C . GLY A 1 613 ? -7.656 59.218 13.882 1.00 29.47 613 GLY A C 1
ATOM 4797 O O . GLY A 1 613 ? -7.036 60.231 14.182 1.00 29.47 613 GLY A O 1
ATOM 4798 N N . ARG A 1 614 ? -7.498 58.616 12.690 1.00 28.95 614 ARG A N 1
ATOM 4799 C CA . ARG A 1 614 ? -6.979 59.309 11.491 1.00 28.95 614 ARG A CA 1
ATOM 4800 C C . ARG A 1 614 ? -7.226 58.515 10.209 1.00 28.95 614 ARG A C 1
ATOM 4802 O O . ARG A 1 614 ? -6.740 57.404 10.042 1.00 28.95 614 ARG A O 1
ATOM 4809 N N . ALA A 1 615 ? -7.974 59.145 9.311 1.00 33.00 615 ALA A N 1
ATOM 4810 C CA . ALA A 1 615 ? -8.132 58.776 7.917 1.00 33.00 615 ALA A CA 1
ATOM 4811 C C . ALA A 1 615 ? -6.995 59.381 7.078 1.00 33.00 615 ALA A C 1
ATOM 4813 O O . ALA A 1 615 ? -6.602 60.526 7.305 1.00 33.00 615 ALA A O 1
ATOM 4814 N N . THR A 1 616 ? -6.547 58.656 6.055 1.00 32.16 616 THR A N 1
ATOM 4815 C CA . THR A 1 616 ? -5.836 59.222 4.901 1.00 32.16 616 THR A CA 1
ATOM 4816 C C . THR A 1 616 ? -6.325 58.540 3.633 1.00 32.16 616 THR A C 1
ATOM 4818 O O . THR A 1 616 ? -6.102 57.352 3.426 1.00 32.16 616 THR A O 1
ATOM 4821 N N . ALA A 1 617 ? -6.998 59.327 2.798 1.00 30.97 617 ALA A N 1
ATOM 4822 C CA . ALA A 1 617 ? -7.289 59.041 1.404 1.00 30.97 617 ALA A CA 1
ATOM 4823 C C . ALA A 1 617 ? -6.063 59.352 0.527 1.00 30.97 617 ALA A C 1
ATOM 4825 O O . ALA A 1 617 ? -5.354 60.316 0.813 1.00 30.97 617 ALA A O 1
ATOM 4826 N N . ARG A 1 618 ? -5.865 58.589 -0.558 1.00 28.19 618 ARG A N 1
ATOM 4827 C CA . ARG A 1 618 ? -5.205 58.974 -1.830 1.00 28.19 618 ARG A CA 1
ATOM 4828 C C . ARG A 1 618 ? -5.584 57.915 -2.880 1.00 28.19 618 ARG A C 1
ATOM 4830 O O . ARG A 1 618 ? -5.397 56.733 -2.636 1.00 28.19 618 ARG A O 1
ATOM 4837 N N . PHE A 1 619 ? -6.390 58.275 -3.879 1.00 29.12 619 PHE A N 1
ATOM 4838 C CA . PHE A 1 619 ? -5.980 58.715 -5.226 1.00 29.12 619 PHE A CA 1
ATOM 4839 C C . PHE A 1 619 ? -5.283 57.622 -6.057 1.00 29.12 619 PHE A C 1
ATOM 4841 O O . PHE A 1 619 ? -4.095 57.377 -5.884 1.00 29.12 619 PHE A O 1
ATOM 4848 N N . ILE A 1 620 ? -6.014 57.058 -7.026 1.00 32.75 620 ILE A N 1
ATOM 4849 C CA . ILE A 1 620 ? -5.469 56.488 -8.269 1.00 32.75 620 ILE A CA 1
ATOM 4850 C C . ILE A 1 620 ? -6.296 57.092 -9.417 1.00 32.75 620 ILE A C 1
ATOM 4852 O O . ILE A 1 620 ? -7.525 57.010 -9.357 1.00 32.75 620 ILE A O 1
ATOM 4856 N N . PRO A 1 621 ? -5.674 57.736 -10.420 1.00 46.94 621 PRO A N 1
ATOM 4857 C CA . PRO A 1 621 ? -6.387 58.299 -11.552 1.00 46.94 621 PRO A CA 1
ATOM 4858 C C . PRO A 1 621 ? -6.560 57.284 -12.687 1.00 46.94 621 PRO A C 1
ATOM 4860 O O . PRO A 1 621 ? -5.733 56.407 -12.924 1.00 46.94 621 PRO A O 1
ATOM 4863 N N . SER A 1 622 ? -7.653 57.489 -13.407 1.00 38.16 622 SER A N 1
ATOM 4864 C CA . SER A 1 622 ? -7.951 57.029 -14.758 1.00 38.16 622 SER A CA 1
ATOM 4865 C C . SER A 1 622 ? -7.160 57.798 -15.828 1.00 38.16 622 SER A C 1
ATOM 4867 O O . SER A 1 622 ? -6.963 59.004 -15.691 1.00 38.16 622 SER A O 1
ATOM 4869 N N . GLY A 1 623 ? -6.841 57.123 -16.934 1.00 28.58 623 GLY A N 1
ATOM 4870 C CA . GLY A 1 623 ? -6.480 57.696 -18.242 1.00 28.58 623 GLY A CA 1
ATOM 4871 C C . GLY A 1 623 ? -5.963 56.565 -19.143 1.00 28.58 623 GLY A C 1
ATOM 4872 O O . GLY A 1 623 ? -4.956 55.958 -18.801 1.00 28.58 623 GLY A O 1
ATOM 4873 N N . SER A 1 624 ? -6.741 55.999 -20.071 1.00 28.95 624 SER A N 1
ATOM 4874 C CA . SER A 1 624 ? -7.284 56.519 -21.344 1.00 28.95 624 SER A CA 1
ATOM 4875 C C . SER A 1 624 ? -6.269 56.519 -22.493 1.00 28.95 624 SER A C 1
ATOM 4877 O O . SER A 1 624 ? -5.249 57.192 -22.397 1.00 28.95 624 SER A O 1
ATOM 4879 N N . GLU A 1 625 ? -6.691 55.876 -23.594 1.00 32.62 625 GLU A N 1
ATOM 4880 C CA . GLU A 1 625 ? -6.430 56.266 -24.994 1.00 32.62 625 GLU A CA 1
ATOM 4881 C C . GLU A 1 625 ? -5.013 55.995 -25.561 1.00 32.62 625 GLU A C 1
ATOM 4883 O O . GLU A 1 625 ? -4.008 56.216 -24.907 1.00 32.62 625 GLU A O 1
ATOM 4888 N N . ASP A 1 626 ? -4.805 55.524 -26.795 1.00 32.78 626 ASP A N 1
ATOM 4889 C CA . ASP A 1 626 ? -5.701 55.142 -27.885 1.00 32.78 626 ASP A CA 1
ATOM 4890 C C . ASP A 1 626 ? -4.883 54.488 -29.026 1.00 32.78 626 ASP A C 1
ATOM 4892 O O . ASP A 1 626 ? -3.667 54.656 -29.121 1.00 32.78 626 ASP A O 1
ATOM 4896 N N . CYS A 1 627 ? -5.623 53.916 -29.978 1.00 29.25 627 CYS A N 1
ATOM 4897 C CA . CYS A 1 627 ? -5.386 53.990 -31.424 1.00 29.25 627 CYS A CA 1
ATOM 4898 C C . CYS A 1 627 ? -4.470 52.998 -32.191 1.00 29.25 627 CYS A C 1
ATOM 4900 O O . CYS A 1 627 ? -3.247 53.099 -32.213 1.00 29.25 627 CYS A O 1
ATOM 4902 N N . ARG A 1 628 ? -5.184 52.294 -33.096 1.00 29.98 628 ARG A N 1
ATOM 4903 C CA . ARG A 1 628 ? -4.870 51.885 -34.490 1.00 29.98 628 ARG A CA 1
ATOM 4904 C C . ARG A 1 628 ? -4.078 50.585 -34.671 1.00 29.98 628 ARG A C 1
ATOM 4906 O O . ARG A 1 628 ? -2.973 50.452 -34.183 1.00 29.98 628 ARG A O 1
ATOM 4913 N N . GLY A 1 629 ? -4.533 49.619 -35.466 1.00 28.33 629 GLY A N 1
ATOM 4914 C CA . GLY A 1 629 ? -5.693 49.538 -36.356 1.00 28.33 629 GLY A CA 1
ATOM 4915 C C . GLY A 1 629 ? -5.384 48.606 -37.535 1.00 28.33 629 GLY A C 1
ATOM 4916 O O . GLY A 1 629 ? -4.213 48.465 -37.873 1.00 28.33 629 GLY A O 1
ATOM 4917 N N . LYS A 1 630 ? -6.456 48.108 -38.182 1.00 32.62 630 LYS A N 1
ATOM 4918 C CA . LYS A 1 630 ? -6.520 47.590 -39.573 1.00 32.62 630 LYS A CA 1
ATOM 4919 C C . LYS A 1 630 ? -5.853 46.219 -39.815 1.00 32.62 630 LYS A C 1
ATOM 4921 O O . LYS A 1 630 ? -4.788 45.961 -39.285 1.00 32.62 630 LYS A O 1
ATOM 4926 N N . ASP A 1 631 ? -6.397 45.246 -40.549 1.00 31.66 631 ASP A N 1
ATOM 4927 C CA . ASP A 1 631 ? -7.474 45.129 -41.553 1.00 31.66 631 ASP A CA 1
ATOM 4928 C C . ASP A 1 631 ? -8.023 43.676 -41.472 1.00 31.66 631 ASP A C 1
ATOM 4930 O O . ASP A 1 631 ? -7.278 42.759 -41.143 1.00 31.66 631 ASP A O 1
ATOM 4934 N N . ALA A 1 632 ? -9.332 43.399 -41.496 1.00 32.34 632 ALA A N 1
ATOM 4935 C CA . ALA A 1 632 ? -10.294 43.416 -42.611 1.00 32.34 632 ALA A CA 1
ATOM 4936 C C . ALA A 1 632 ? -10.159 42.245 -43.616 1.00 32.34 632 ALA A C 1
ATOM 4938 O O . ALA A 1 632 ? -9.103 42.017 -44.194 1.00 32.34 632 ALA A O 1
ATOM 4939 N N . GLY A 1 633 ? -11.290 41.565 -43.868 1.00 28.44 633 GLY A N 1
ATOM 4940 C CA . GLY A 1 633 ? -11.517 40.664 -45.011 1.00 28.44 633 GLY A CA 1
ATOM 4941 C C . GLY A 1 633 ? -12.186 39.341 -44.619 1.00 28.44 633 GLY A C 1
ATOM 4942 O O . GLY A 1 633 ? -11.499 38.410 -44.233 1.00 28.44 633 GLY A O 1
ATOM 4943 N N . HIS A 1 634 ? -13.525 39.289 -44.532 1.00 32.44 634 HIS A N 1
ATOM 4944 C CA . HIS A 1 634 ? -14.444 38.786 -45.585 1.00 32.44 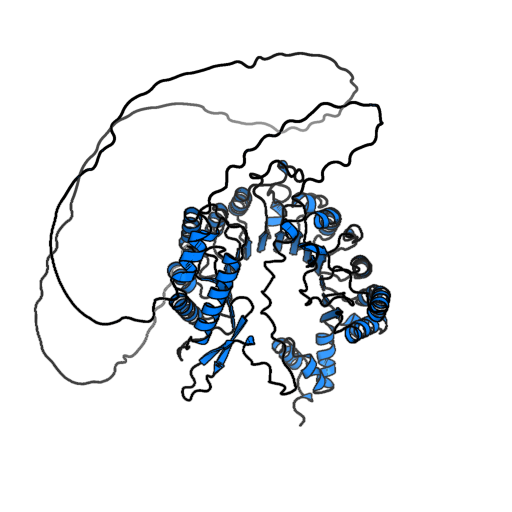634 HIS A CA 1
ATOM 4945 C C . HIS A 1 634 ? -14.484 37.243 -45.688 1.00 32.44 634 HIS A C 1
ATOM 4947 O O . HIS A 1 634 ? -13.452 36.600 -45.688 1.00 32.44 634 HIS A O 1
ATOM 4953 N N . ALA A 1 635 ? -15.612 36.550 -45.850 1.00 32.09 635 ALA A N 1
ATOM 4954 C CA . ALA A 1 635 ? -17.026 36.895 -45.956 1.00 32.09 635 ALA A CA 1
ATOM 4955 C C . ALA A 1 635 ? -17.849 35.588 -45.890 1.00 32.09 635 ALA A C 1
ATOM 4957 O O . ALA A 1 635 ? -17.327 34.534 -46.230 1.00 32.09 635 ALA A O 1
ATOM 4958 N N . SER A 1 636 ? -19.138 35.725 -45.539 1.00 31.05 636 SER A N 1
ATOM 4959 C CA . SER A 1 636 ? -20.324 35.016 -46.081 1.00 31.05 636 SER A CA 1
ATOM 4960 C C . SER A 1 636 ? -20.300 33.482 -46.219 1.00 31.05 636 SER A C 1
ATOM 4962 O O . SER A 1 636 ? -19.431 32.913 -46.854 1.00 31.05 636 SER A O 1
ATOM 4964 N N . GLY A 1 637 ? -21.317 32.730 -45.817 1.00 27.30 637 GLY A N 1
ATOM 4965 C CA . GLY A 1 637 ? -22.709 33.052 -45.521 1.00 27.30 637 GLY A CA 1
ATOM 4966 C C . GLY A 1 637 ? -23.535 31.760 -45.618 1.00 27.30 637 GLY A C 1
ATOM 4967 O O . GLY A 1 637 ? -23.025 30.734 -46.059 1.00 27.30 637 GLY A O 1
ATOM 4968 N N . GLY A 1 638 ? -24.812 31.804 -45.230 1.00 27.48 638 GLY A N 1
ATOM 4969 C CA . GLY A 1 638 ? -25.745 30.709 -45.526 1.00 27.48 638 GLY A CA 1
ATOM 4970 C C . GLY A 1 638 ? -26.831 30.476 -44.481 1.00 27.48 638 GLY A C 1
ATOM 4971 O O . GLY A 1 638 ? -26.781 29.514 -43.728 1.00 27.48 638 GLY A O 1
ATOM 4972 N N . HIS A 1 639 ? -27.840 31.345 -44.473 1.00 30.48 639 HIS A N 1
ATOM 4973 C CA . HIS A 1 639 ? -29.124 31.144 -43.797 1.00 30.48 639 HIS A CA 1
ATOM 4974 C C . HIS A 1 639 ? -30.031 30.171 -44.579 1.00 30.48 639 HIS A C 1
ATOM 4976 O O . HIS A 1 639 ? -30.163 30.324 -45.791 1.00 30.48 639 HIS A O 1
ATOM 4982 N N . ARG A 1 640 ? -30.750 29.284 -43.866 1.00 29.77 640 ARG A N 1
ATOM 4983 C CA . ARG A 1 640 ? -32.170 28.863 -44.061 1.00 29.77 640 ARG A CA 1
ATOM 4984 C C . ARG A 1 640 ? -32.547 27.912 -42.903 1.00 29.77 640 ARG A C 1
ATOM 4986 O O . ARG A 1 640 ? -31.961 26.851 -42.781 1.00 29.77 640 ARG A O 1
ATOM 4993 N N . LEU A 1 641 ? -33.268 28.372 -41.873 1.00 32.16 641 LEU A N 1
ATOM 4994 C CA . LEU A 1 641 ? -34.738 28.405 -41.699 1.00 32.16 641 LEU A CA 1
ATOM 4995 C C . LEU A 1 641 ? -35.429 27.028 -41.636 1.00 32.16 641 LEU A C 1
ATOM 4997 O O . LEU A 1 641 ? -35.606 26.404 -42.672 1.00 32.16 641 LEU A O 1
ATOM 5001 N N . PHE A 1 642 ? -35.975 26.676 -40.460 1.00 26.23 642 PHE A N 1
ATOM 5002 C CA . PHE A 1 642 ? -37.382 26.262 -40.307 1.00 26.23 642 PHE A CA 1
ATOM 5003 C C . PHE A 1 642 ? -37.908 26.561 -38.883 1.00 26.23 642 PHE A C 1
ATOM 5005 O O . PHE A 1 642 ? -37.185 26.443 -37.899 1.00 26.23 642 PHE A O 1
ATOM 5012 N N . LYS A 1 643 ? -39.160 27.037 -38.823 1.00 29.78 643 LYS A N 1
ATOM 5013 C CA . LYS A 1 643 ? -39.916 27.584 -37.675 1.00 29.78 643 LYS A CA 1
ATOM 5014 C C . LYS A 1 643 ? -40.602 26.506 -36.818 1.00 29.78 643 LYS A C 1
ATOM 5016 O O . LYS A 1 643 ? -41.057 25.521 -37.382 1.00 29.78 643 LYS A O 1
ATOM 5021 N N . LEU A 1 644 ? -40.850 26.830 -35.539 1.00 27.41 644 LEU A N 1
ATOM 5022 C CA . LEU A 1 644 ? -42.102 26.632 -34.758 1.00 27.41 644 LEU A CA 1
ATOM 5023 C C . LEU A 1 644 ? -41.897 27.317 -33.379 1.00 27.41 644 LEU A C 1
ATOM 5025 O O . LEU A 1 644 ? -40.991 26.945 -32.650 1.00 27.41 644 LEU A O 1
ATOM 5029 N N . ALA A 1 645 ? -42.411 28.530 -33.147 1.00 28.34 645 ALA A N 1
ATOM 5030 C CA . ALA A 1 645 ? -43.736 28.908 -32.618 1.00 28.34 645 ALA A CA 1
ATOM 5031 C C . ALA A 1 645 ? -43.840 28.965 -31.065 1.00 28.34 645 ALA A C 1
ATOM 5033 O O . ALA A 1 645 ? -43.761 27.962 -30.370 1.00 28.34 645 ALA A O 1
ATOM 5034 N N . LEU A 1 646 ? -44.032 30.209 -30.599 1.00 28.33 646 LEU A N 1
ATOM 5035 C CA . LEU A 1 646 ? -44.406 30.791 -29.292 1.00 28.33 646 LEU A CA 1
ATOM 5036 C C . LEU A 1 646 ? -45.340 29.992 -28.350 1.00 28.33 646 LEU A C 1
ATOM 5038 O O . LEU A 1 646 ? -46.343 29.461 -28.810 1.00 28.33 646 LEU A O 1
ATOM 5042 N N . SER A 1 647 ? -45.167 30.132 -27.019 1.00 27.97 647 SER A N 1
ATOM 5043 C CA . SER A 1 647 ? -45.957 31.083 -26.186 1.00 27.97 647 SER A CA 1
ATOM 5044 C C . SER A 1 647 ? -45.649 31.040 -24.663 1.00 27.97 647 SER A C 1
ATOM 5046 O O . SER A 1 647 ? -45.512 29.961 -24.102 1.00 27.97 647 SER A O 1
ATOM 5048 N N . ASN A 1 648 ? -45.636 32.241 -24.042 1.00 28.83 648 ASN A N 1
ATOM 5049 C CA . ASN A 1 648 ? -46.067 32.632 -22.671 1.00 28.83 648 ASN A CA 1
ATOM 5050 C C . ASN A 1 648 ? -45.315 32.091 -21.420 1.00 28.83 648 ASN A C 1
ATOM 5052 O O . ASN A 1 648 ? -44.976 30.925 -21.358 1.00 28.83 648 ASN A O 1
ATOM 5056 N N . LEU A 1 649 ? -45.037 32.839 -20.334 1.00 24.66 649 LEU A N 1
ATOM 5057 C CA . LEU A 1 649 ? -45.536 34.125 -19.807 1.00 24.66 649 LEU A CA 1
ATOM 5058 C C . LEU A 1 649 ? -44.538 34.705 -18.763 1.00 24.66 649 LEU A C 1
ATOM 5060 O O . LEU A 1 649 ? -43.890 33.964 -18.029 1.00 24.66 649 LEU A O 1
ATOM 5064 N N . ARG A 1 650 ? -44.459 36.042 -18.683 1.00 29.44 650 ARG A N 1
ATOM 5065 C CA . ARG A 1 650 ? -43.862 36.852 -17.595 1.00 29.44 650 ARG A CA 1
ATOM 5066 C C . ARG A 1 650 ? -44.795 36.920 -16.376 1.00 29.44 650 ARG A C 1
ATOM 5068 O O . ARG A 1 650 ? -46.000 36.870 -16.594 1.00 29.44 650 ARG A O 1
ATOM 5075 N N . SER A 1 651 ? -44.249 37.202 -15.178 1.00 26.91 651 SER A N 1
ATOM 5076 C CA . SER A 1 651 ? -44.860 37.919 -14.015 1.00 26.91 651 SER A CA 1
ATOM 5077 C C . SER A 1 651 ? -44.212 37.413 -12.703 1.00 26.91 651 SER A C 1
ATOM 5079 O O . SER A 1 651 ? -44.040 36.210 -12.587 1.00 26.91 651 SER A O 1
ATOM 5081 N N . LEU A 1 652 ? -43.808 38.166 -11.670 1.00 24.94 652 LEU A N 1
ATOM 5082 C CA . LEU A 1 652 ? -43.788 39.598 -11.341 1.00 24.94 652 LEU A CA 1
ATOM 5083 C C . LEU A 1 652 ? -42.765 39.819 -10.195 1.00 24.94 652 LEU A C 1
ATOM 5085 O O . LEU A 1 652 ? -42.370 38.890 -9.496 1.00 24.94 652 LEU A O 1
ATOM 5089 N N . LYS A 1 653 ? -42.352 41.076 -10.029 1.00 27.78 653 LYS A N 1
ATOM 5090 C CA . LYS A 1 653 ? -41.438 41.647 -9.025 1.00 27.78 653 LYS A CA 1
ATOM 5091 C C . LYS A 1 653 ? -42.182 42.108 -7.747 1.00 27.78 653 LYS A C 1
ATOM 5093 O O . LYS A 1 653 ? -43.307 42.574 -7.879 1.00 27.78 653 LYS A O 1
ATOM 5098 N N . TRP A 1 654 ? -41.422 42.193 -6.634 1.00 29.92 654 TRP A N 1
ATOM 5099 C CA . TRP A 1 654 ? -41.511 43.155 -5.493 1.00 29.92 654 TRP A CA 1
ATOM 5100 C C . TRP A 1 654 ? -42.652 42.907 -4.465 1.00 29.92 654 TRP A C 1
ATOM 5102 O O . TRP A 1 654 ? -43.683 42.383 -4.848 1.00 29.92 654 TRP A O 1
ATOM 5112 N N . ASN A 1 655 ? -42.588 43.215 -3.153 1.00 27.38 655 ASN A N 1
ATOM 5113 C CA . ASN A 1 655 ? -41.775 44.145 -2.353 1.00 27.38 655 ASN A CA 1
ATOM 5114 C C . ASN A 1 655 ? -41.920 43.871 -0.821 1.00 27.38 655 ASN A C 1
ATOM 5116 O O . ASN A 1 655 ? -42.936 43.331 -0.404 1.00 27.38 655 ASN A O 1
ATOM 5120 N N . ILE A 1 656 ? -40.915 44.311 -0.045 1.00 29.17 656 ILE A N 1
ATOM 5121 C CA . ILE A 1 656 ? -40.876 44.956 1.304 1.00 29.17 656 ILE A CA 1
ATOM 5122 C C . ILE A 1 656 ? -42.017 44.736 2.333 1.00 29.17 656 ILE A C 1
ATOM 5124 O O . ILE A 1 656 ? -43.183 44.987 2.045 1.00 29.17 656 ILE A O 1
ATOM 5128 N N . GLY A 1 657 ? -41.625 44.500 3.600 1.00 24.14 657 GLY A N 1
ATOM 5129 C CA . GLY A 1 657 ? -42.418 44.835 4.796 1.00 24.14 657 GLY A CA 1
ATOM 5130 C C . GLY A 1 657 ? -41.711 44.553 6.135 1.00 24.14 657 GLY A C 1
ATOM 5131 O O . GLY A 1 657 ? -41.614 43.401 6.545 1.00 24.14 657 GLY A O 1
ATOM 5132 N N . GLU A 1 658 ? -41.235 45.608 6.808 1.00 30.00 658 GLU A N 1
ATOM 5133 C CA . GLU A 1 658 ? -40.911 45.662 8.248 1.00 30.00 658 GLU A CA 1
ATOM 5134 C C . GLU A 1 658 ? -42.167 45.422 9.112 1.00 30.00 658 GLU A C 1
ATOM 5136 O O . GLU A 1 658 ? -43.243 45.876 8.730 1.00 30.00 658 GLU A O 1
ATOM 5141 N N . TYR A 1 659 ? -42.040 44.800 10.293 1.00 26.53 659 TYR A N 1
ATOM 5142 C CA . TYR A 1 659 ? -42.325 45.449 11.587 1.00 26.53 659 TYR A CA 1
ATOM 5143 C C . TYR A 1 659 ? -42.027 44.539 12.791 1.00 26.53 659 TYR A C 1
ATOM 5145 O O . TYR A 1 659 ? -41.981 43.315 12.718 1.00 26.53 659 TYR A O 1
ATOM 5153 N N . ASP A 1 660 ? -41.809 45.243 13.891 1.00 28.48 660 ASP A N 1
ATOM 5154 C CA . ASP A 1 660 ? -41.200 44.910 15.168 1.00 28.48 660 ASP A CA 1
ATOM 5155 C C . ASP A 1 660 ? -42.188 44.345 16.223 1.00 28.48 660 ASP A C 1
ATOM 5157 O O . ASP A 1 660 ? -43.408 44.447 16.086 1.00 28.48 660 ASP A O 1
ATOM 5161 N N . SER A 1 661 ? -41.609 43.912 17.351 1.00 29.36 661 SER A N 1
ATOM 5162 C CA . SER A 1 661 ? -42.139 43.902 18.730 1.00 29.36 661 SER A CA 1
ATOM 5163 C C . SER A 1 661 ? -42.638 42.599 19.403 1.00 29.36 661 SER A C 1
ATOM 5165 O O . SER A 1 661 ? -43.714 42.078 19.140 1.00 29.36 661 SER A O 1
ATOM 5167 N N . LYS A 1 662 ? -41.827 42.207 20.408 1.00 30.55 662 LYS A N 1
ATOM 5168 C CA . LYS A 1 662 ? -42.128 41.855 21.820 1.00 30.55 662 LYS A CA 1
ATOM 5169 C C . LYS A 1 662 ? -43.120 40.719 22.133 1.00 30.55 662 LYS A C 1
ATOM 5171 O O . LYS A 1 662 ? -44.234 40.702 21.650 1.00 30.55 662 LYS A O 1
ATOM 5176 N N . TRP A 1 663 ? -42.716 39.835 23.055 1.00 26.52 663 TRP A N 1
ATOM 5177 C CA . TRP A 1 663 ? -43.323 39.551 24.377 1.00 26.52 663 TRP A CA 1
ATOM 5178 C C . TRP A 1 663 ? -42.718 38.238 24.936 1.00 26.52 663 TRP A C 1
ATOM 5180 O O . TRP A 1 663 ? -42.899 37.159 24.384 1.00 26.52 663 TRP A O 1
ATOM 5190 N N . THR A 1 664 ? -41.978 38.329 26.043 1.00 31.12 664 THR A N 1
ATOM 5191 C CA . THR A 1 664 ? -41.798 37.249 27.046 1.00 31.12 664 THR A CA 1
ATOM 5192 C C . THR A 1 664 ? -42.788 37.534 28.209 1.00 31.12 664 THR A C 1
ATOM 5194 O O . THR A 1 664 ? -43.452 38.572 28.121 1.00 31.12 664 THR A O 1
ATOM 5197 N N . PRO A 1 665 ? -42.910 36.767 29.329 1.00 45.44 665 PRO A N 1
ATOM 5198 C CA . PRO A 1 665 ? -42.174 35.573 29.788 1.00 45.44 665 PRO A CA 1
ATOM 5199 C C . PRO A 1 665 ? -43.043 34.497 30.522 1.00 45.44 665 PRO A C 1
ATOM 5201 O O . PRO A 1 665 ? -44.257 34.609 30.646 1.00 45.44 665 PRO A O 1
ATOM 5204 N N . THR A 1 666 ? -42.347 33.521 31.135 1.00 27.17 666 THR A N 1
ATOM 5205 C CA . THR A 1 666 ? -42.677 32.708 32.341 1.00 27.17 666 THR A CA 1
ATOM 5206 C C . THR A 1 666 ? -43.327 31.322 32.185 1.00 27.17 666 THR A C 1
ATOM 5208 O O . THR A 1 666 ? -44.493 31.194 31.847 1.00 27.17 666 THR A O 1
ATOM 5211 N N . CYS A 1 667 ? -42.618 30.266 32.622 1.00 26.33 667 CYS A N 1
ATOM 5212 C CA . CYS A 1 667 ? -42.811 29.694 33.966 1.00 26.33 667 CYS A CA 1
ATOM 5213 C C . CYS A 1 667 ? -41.757 28.628 34.339 1.00 26.33 667 CYS A C 1
ATOM 5215 O O . CYS A 1 667 ? -41.465 27.702 33.592 1.00 26.33 667 CYS A O 1
ATOM 5217 N N . ARG A 1 668 ? -41.220 28.789 35.557 1.00 29.34 668 ARG A N 1
ATOM 5218 C CA . ARG A 1 668 ? -40.437 27.828 36.354 1.00 29.34 668 ARG A CA 1
ATOM 5219 C C . ARG A 1 668 ? -41.270 26.587 36.713 1.00 29.34 668 ARG A C 1
ATOM 5221 O O . ARG A 1 668 ? -42.457 26.750 36.980 1.00 29.34 668 ARG A O 1
ATOM 5228 N N . LYS A 1 669 ? -40.610 25.438 36.938 1.00 29.55 669 LYS A N 1
ATOM 5229 C CA . LYS A 1 669 ? -40.552 24.712 38.239 1.00 29.55 669 LYS A CA 1
ATOM 5230 C C . LYS A 1 669 ? -39.923 23.309 38.091 1.00 29.55 669 LYS A C 1
ATOM 5232 O O . LYS A 1 669 ? -40.543 22.400 37.564 1.00 29.55 669 LYS A O 1
ATOM 5237 N N . ASN A 1 670 ? -38.725 23.144 38.648 1.00 34.34 670 ASN A N 1
ATOM 5238 C CA . ASN A 1 670 ? -38.383 22.046 39.571 1.00 34.34 670 ASN A CA 1
ATOM 5239 C C . ASN A 1 670 ? -38.469 22.662 40.991 1.00 34.34 670 ASN A C 1
ATOM 5241 O O . ASN A 1 670 ? -38.337 23.894 41.055 1.00 34.34 670 ASN A O 1
ATOM 5245 N N . PRO A 1 671 ? -38.683 21.934 42.115 1.00 42.88 671 PRO A N 1
ATOM 5246 C CA . PRO A 1 671 ? -37.929 20.725 42.504 1.00 42.88 671 PRO A CA 1
ATOM 5247 C C . PRO A 1 671 ? -38.718 19.706 43.381 1.00 42.88 671 PRO A C 1
ATOM 5249 O O . PRO A 1 671 ? -39.885 19.925 43.690 1.00 42.88 671 PRO A O 1
ATOM 5252 N N . GLY A 1 672 ? -38.059 18.646 43.879 1.00 25.92 672 GLY A N 1
ATOM 5253 C CA . GLY A 1 672 ? -38.442 18.050 45.173 1.00 25.92 672 GLY A CA 1
ATOM 5254 C C . GLY A 1 672 ? -38.288 16.536 45.336 1.00 25.92 672 GLY A C 1
ATOM 5255 O O . GLY A 1 672 ? -39.156 15.768 44.950 1.00 25.92 672 GLY A O 1
ATOM 5256 N N . SER A 1 673 ? -37.207 16.144 46.007 1.00 30.89 673 SER A N 1
ATOM 5257 C CA . SER A 1 673 ? -36.933 14.859 46.668 1.00 30.89 673 SER A CA 1
ATOM 5258 C C . SER A 1 673 ? -38.005 14.400 47.673 1.00 30.89 673 SER A C 1
ATOM 5260 O O . SER A 1 673 ? -38.536 15.258 48.374 1.00 30.89 673 SER A O 1
ATOM 5262 N N . LEU A 1 674 ? -38.151 13.086 47.917 1.00 27.16 674 LEU A N 1
ATOM 5263 C CA . LEU A 1 674 ? -38.144 12.543 49.291 1.00 27.16 674 LEU A CA 1
ATOM 5264 C C . LEU A 1 674 ? -37.939 11.013 49.367 1.00 27.16 674 LEU A C 1
ATOM 5266 O O . LEU A 1 674 ? -38.402 10.242 48.535 1.00 27.16 674 LEU A O 1
ATOM 5270 N N . ILE A 1 675 ? -37.240 10.637 50.434 1.00 31.14 675 ILE A N 1
ATOM 5271 C CA . ILE A 1 675 ? -36.809 9.327 50.940 1.00 31.14 675 ILE A CA 1
ATOM 5272 C C . ILE A 1 675 ? -37.925 8.666 51.779 1.00 31.14 675 ILE A C 1
ATOM 5274 O O . ILE A 1 675 ? -38.570 9.388 52.537 1.00 31.14 675 ILE A O 1
ATOM 5278 N N . ARG A 1 676 ? -38.063 7.321 51.777 1.00 27.89 676 ARG A N 1
ATOM 5279 C CA . ARG A 1 676 ? -38.110 6.486 53.013 1.00 27.89 676 ARG A CA 1
ATOM 5280 C C . ARG A 1 676 ? -38.186 4.966 52.789 1.00 27.89 676 ARG A C 1
ATOM 5282 O O . ARG A 1 676 ? -38.893 4.472 51.922 1.00 27.89 676 ARG A O 1
ATOM 5289 N N . GLN A 1 677 ? -37.433 4.287 53.656 1.00 32.62 677 GLN A N 1
ATOM 5290 C CA . GLN A 1 677 ? -37.293 2.851 53.923 1.00 32.62 677 GLN A CA 1
ATOM 5291 C C . GLN A 1 677 ? -38.478 2.265 54.719 1.00 32.62 677 GLN A C 1
ATOM 5293 O O . GLN A 1 677 ? -39.037 2.987 55.541 1.00 32.62 677 GLN A O 1
ATOM 5298 N N . ILE A 1 678 ? -38.722 0.950 54.572 1.00 29.45 678 ILE A N 1
ATOM 5299 C CA . ILE A 1 678 ? -39.291 -0.019 55.551 1.00 29.45 678 ILE A CA 1
ATOM 5300 C C . ILE A 1 678 ? -38.680 -1.394 55.164 1.00 29.45 678 ILE A C 1
ATOM 5302 O O . ILE A 1 678 ? -38.912 -1.845 54.048 1.00 29.45 678 ILE A O 1
ATOM 5306 N N . THR A 1 679 ? -37.589 -1.859 55.790 1.00 29.92 679 THR A N 1
ATOM 5307 C CA . THR A 1 679 ? -37.438 -2.779 56.955 1.00 29.92 679 THR A CA 1
ATOM 5308 C C . THR A 1 679 ? -37.926 -4.230 56.792 1.00 29.92 679 THR A C 1
ATOM 5310 O O . THR A 1 679 ? -39.116 -4.477 56.654 1.00 29.92 679 THR A O 1
ATOM 5313 N N . ASP A 1 680 ? -36.943 -5.129 56.951 1.00 29.61 680 ASP A N 1
ATOM 5314 C CA . ASP A 1 680 ? -36.904 -6.411 57.680 1.00 29.61 680 ASP A CA 1
ATOM 5315 C C . ASP A 1 680 ? -37.771 -7.629 57.311 1.00 29.61 680 ASP A C 1
ATOM 5317 O O . ASP A 1 680 ? -38.997 -7.613 57.316 1.00 29.61 680 ASP A O 1
ATOM 5321 N N . GLY A 1 681 ? -37.067 -8.762 57.165 1.00 28.16 681 GLY A N 1
ATOM 5322 C CA . GLY A 1 681 ? -37.589 -10.129 57.222 1.00 28.16 681 GLY A CA 1
ATOM 5323 C C . GLY A 1 681 ? -36.486 -11.158 56.935 1.00 28.16 681 GLY A C 1
ATOM 5324 O O . GLY A 1 681 ? -36.022 -11.271 55.807 1.00 28.16 681 GLY A O 1
ATOM 5325 N N . GLY A 1 682 ? -36.013 -11.857 57.970 1.00 27.67 682 GLY A N 1
ATOM 5326 C CA . GLY A 1 682 ? -34.791 -12.670 57.972 1.00 27.67 682 GLY A CA 1
ATOM 5327 C C . GLY A 1 682 ? -34.816 -14.042 57.263 1.00 27.67 682 GLY A C 1
ATOM 5328 O O . GLY A 1 682 ? -35.857 -14.653 57.065 1.00 27.67 682 GLY A O 1
ATOM 5329 N N . ARG A 1 683 ? -33.580 -14.466 56.933 1.00 36.25 683 ARG A N 1
ATOM 5330 C CA . ARG A 1 683 ? -32.929 -15.797 56.733 1.00 36.25 683 ARG A CA 1
ATOM 5331 C C . ARG A 1 683 ? -33.681 -17.103 57.116 1.00 36.25 683 ARG A C 1
ATOM 5333 O O . ARG A 1 683 ? -34.548 -17.048 57.977 1.00 36.25 683 ARG A O 1
ATOM 5340 N N . PRO A 1 684 ? -33.131 -18.307 56.790 1.00 55.16 684 PRO A N 1
ATOM 5341 C CA . PRO A 1 684 ? -32.287 -18.729 55.648 1.00 55.16 684 PRO A CA 1
ATOM 5342 C C . PRO A 1 684 ? -32.709 -20.100 55.041 1.00 55.16 684 PRO A C 1
ATOM 5344 O O . PRO A 1 684 ? -33.451 -20.856 55.658 1.00 55.16 684 PRO A O 1
ATOM 5347 N N . GLY A 1 685 ? -32.098 -20.501 53.915 1.00 29.31 685 GLY A N 1
ATOM 5348 C CA . GLY A 1 685 ? -31.793 -21.924 53.679 1.00 29.31 685 GLY A CA 1
ATOM 5349 C C . GLY A 1 685 ? -32.026 -22.485 52.272 1.00 29.31 685 GLY A C 1
ATOM 5350 O O . GLY A 1 685 ? -33.150 -22.527 51.796 1.00 29.31 685 GLY A O 1
ATOM 5351 N N . MET A 1 686 ? -30.936 -23.029 51.720 1.00 31.08 686 MET A N 1
ATOM 5352 C CA . MET A 1 686 ? -30.824 -24.066 50.678 1.00 31.08 686 MET A CA 1
ATOM 5353 C C . MET A 1 686 ? -31.062 -23.709 49.199 1.00 31.08 686 MET A C 1
ATOM 5355 O O . MET A 1 686 ? -32.172 -23.638 48.690 1.00 31.08 686 MET A O 1
ATOM 5359 N N . GLU A 1 687 ? -29.920 -23.533 48.524 1.00 32.00 687 GLU A N 1
ATOM 5360 C CA . GLU A 1 687 ? -29.461 -24.278 47.340 1.00 32.00 687 GLU A CA 1
ATOM 5361 C C . GLU A 1 687 ? -30.499 -24.952 46.425 1.00 32.00 687 GLU A C 1
ATOM 5363 O O . GLU A 1 687 ? -31.215 -25.862 46.829 1.00 32.00 687 GLU A O 1
ATOM 5368 N N . GLY A 1 688 ? -30.384 -24.664 45.120 1.00 30.95 688 GLY A N 1
ATOM 5369 C CA . GLY A 1 688 ? -30.543 -25.716 44.112 1.00 30.95 688 GLY A CA 1
ATOM 5370 C C . GLY A 1 688 ? -31.329 -25.371 42.847 1.00 30.95 688 GLY A C 1
ATOM 5371 O O . GLY A 1 688 ? -32.466 -25.785 42.699 1.00 30.95 688 GLY A O 1
ATOM 5372 N N . ARG A 1 689 ? -30.631 -24.763 41.877 1.00 30.38 689 ARG A N 1
ATOM 5373 C CA . ARG A 1 689 ? -30.788 -24.942 40.413 1.00 30.38 689 ARG A CA 1
ATOM 5374 C C . ARG A 1 689 ? -32.103 -24.500 39.737 1.00 30.38 689 ARG A C 1
ATOM 5376 O O . ARG A 1 689 ? -33.094 -25.215 39.666 1.00 30.38 689 ARG A O 1
ATOM 5383 N N . PHE A 1 690 ? -31.981 -23.364 39.049 1.00 29.77 690 PHE A N 1
ATOM 5384 C CA . PHE A 1 690 ? -32.742 -22.973 37.860 1.00 29.77 690 PHE A CA 1
ATOM 5385 C C . PHE A 1 690 ? -32.516 -23.950 36.686 1.00 29.77 690 PHE A C 1
ATOM 5387 O O . PHE A 1 690 ? -31.373 -24.248 36.354 1.00 29.77 690 PHE A O 1
ATOM 5394 N N . SER A 1 691 ? -33.576 -24.342 35.971 1.00 29.81 691 SER A N 1
ATOM 5395 C CA . SER A 1 691 ? -33.879 -23.738 34.659 1.00 29.81 691 SER A CA 1
ATOM 5396 C C . SER A 1 691 ? -35.264 -24.170 34.167 1.00 29.81 691 SER A C 1
ATOM 5398 O O . SER A 1 691 ? -35.628 -25.345 34.209 1.00 29.81 691 SER A O 1
ATOM 5400 N N . THR A 1 692 ? -36.030 -23.173 33.737 1.00 30.94 692 THR A N 1
ATOM 5401 C CA . THR A 1 692 ? -37.426 -23.262 33.321 1.00 30.94 692 THR A CA 1
ATOM 5402 C C . THR A 1 692 ? -37.539 -23.546 31.828 1.00 30.94 692 THR A C 1
ATOM 5404 O O . THR A 1 692 ? -36.698 -23.180 31.009 1.00 30.94 692 THR A O 1
ATOM 5407 N N . LEU A 1 693 ? -38.634 -24.220 31.523 1.00 28.09 693 LEU A N 1
ATOM 5408 C CA . LEU A 1 693 ? -39.022 -24.879 30.298 1.00 28.09 693 LEU A CA 1
ATOM 5409 C C . LEU A 1 693 ? -39.816 -23.953 29.343 1.00 28.09 693 LEU A C 1
ATOM 5411 O O . LEU A 1 693 ? -40.642 -23.172 29.799 1.00 28.09 693 LEU A O 1
ATOM 5415 N N . LEU A 1 694 ? -39.644 -24.200 28.034 1.00 27.41 694 LEU A N 1
ATOM 5416 C CA . LEU A 1 694 ? -40.639 -24.190 26.931 1.00 27.41 694 LEU A CA 1
ATOM 5417 C C . LEU A 1 694 ? -41.331 -22.853 26.503 1.00 27.41 694 LEU A C 1
ATOM 5419 O O . LEU A 1 694 ? -42.070 -22.243 27.257 1.00 27.41 694 LEU A O 1
ATOM 5423 N N . ARG A 1 695 ? -41.065 -22.314 25.290 1.00 30.36 695 ARG A N 1
ATOM 5424 C CA . ARG A 1 695 ? -41.643 -22.596 23.931 1.00 30.36 695 ARG A CA 1
ATOM 5425 C C . ARG A 1 695 ? -43.039 -21.980 23.667 1.00 30.36 695 ARG A C 1
ATOM 5427 O O . ARG A 1 695 ? -44.006 -22.463 24.239 1.00 30.36 695 ARG A O 1
ATOM 5434 N N . LYS A 1 696 ? -43.149 -21.083 22.663 1.00 27.19 696 LYS A N 1
ATOM 5435 C CA . LYS A 1 696 ? -43.958 -21.209 21.410 1.00 27.19 696 LYS A CA 1
ATOM 5436 C C . LYS A 1 696 ? -44.371 -19.859 20.769 1.00 27.19 696 LYS A C 1
ATOM 5438 O O . LYS A 1 696 ? -45.018 -19.039 21.397 1.00 27.19 696 LYS A O 1
ATOM 5443 N N . THR A 1 697 ? -44.013 -19.727 19.484 1.00 29.19 697 THR A N 1
ATOM 5444 C CA . THR A 1 697 ? -44.767 -19.209 18.310 1.00 29.19 697 THR A CA 1
ATOM 5445 C C . THR A 1 697 ? -45.951 -18.243 18.479 1.00 29.19 697 THR A C 1
ATOM 5447 O O . THR A 1 697 ? -46.960 -18.634 19.057 1.00 29.19 697 THR A O 1
ATOM 5450 N N . CYS A 1 698 ? -45.930 -17.130 17.724 1.00 25.12 698 CYS A N 1
ATOM 5451 C CA . CYS A 1 698 ? -47.001 -16.755 16.780 1.00 25.12 698 CYS A CA 1
ATOM 5452 C C . CYS A 1 698 ? -46.538 -15.742 15.711 1.00 25.12 698 CYS A C 1
ATOM 5454 O O . CYS A 1 698 ? -45.753 -14.834 15.960 1.00 25.12 698 CYS A O 1
ATOM 5456 N N . THR A 1 699 ? -47.059 -15.977 14.513 1.00 29.23 699 THR A N 1
ATOM 5457 C CA . THR A 1 699 ? -46.987 -15.276 13.226 1.00 29.23 699 THR A CA 1
ATOM 5458 C C . THR A 1 699 ? -47.900 -14.038 13.205 1.00 29.23 699 THR A C 1
ATOM 5460 O O . THR A 1 699 ? -48.962 -14.116 13.811 1.00 29.23 699 THR A O 1
ATOM 5463 N N . ALA A 1 700 ? -47.573 -12.975 12.445 1.00 27.41 700 ALA A N 1
ATOM 5464 C CA . ALA A 1 700 ? -48.506 -12.271 11.529 1.00 27.41 700 ALA A CA 1
ATOM 5465 C C . ALA A 1 700 ? -47.940 -10.959 10.924 1.00 27.41 700 ALA A C 1
ATOM 5467 O O . ALA A 1 700 ? -47.678 -9.989 11.625 1.00 27.41 700 ALA A O 1
ATOM 5468 N N . ASN A 1 701 ? -47.813 -10.971 9.591 1.00 28.72 701 ASN A N 1
ATOM 5469 C CA . ASN A 1 701 ? -48.132 -9.953 8.574 1.00 28.72 701 ASN A CA 1
ATOM 5470 C C . ASN A 1 701 ? -48.387 -8.484 8.976 1.00 28.72 701 ASN A C 1
ATOM 5472 O O . ASN A 1 701 ? -49.328 -8.206 9.710 1.00 28.72 701 ASN A O 1
ATOM 5476 N N . PHE A 1 702 ? -47.763 -7.548 8.242 1.00 27.61 702 PHE A N 1
ATOM 5477 C CA . PHE A 1 702 ? -48.512 -6.465 7.584 1.00 27.61 702 PHE A CA 1
ATOM 5478 C C . PHE A 1 702 ? -47.796 -5.937 6.327 1.00 27.61 702 PHE A C 1
ATOM 5480 O O . PHE A 1 702 ? -46.600 -5.662 6.330 1.00 27.61 702 PHE A O 1
ATOM 5487 N N . LEU A 1 703 ? -48.572 -5.810 5.252 1.00 38.53 703 LEU A N 1
ATOM 5488 C CA . LEU A 1 703 ? -48.230 -5.319 3.917 1.00 38.53 703 LEU A CA 1
ATOM 5489 C C . LEU A 1 703 ? -49.130 -4.091 3.675 1.00 38.53 703 LEU A C 1
ATOM 5491 O O . LEU A 1 703 ? -50.339 -4.211 3.861 1.00 38.53 703 LEU A O 1
ATOM 5495 N N . ARG A 1 704 ? -48.573 -2.935 3.284 1.00 33.31 704 ARG A N 1
ATOM 5496 C CA . ARG A 1 704 ? -49.219 -1.820 2.535 1.00 33.31 704 ARG A CA 1
ATOM 5497 C C . ARG A 1 704 ? -48.126 -0.786 2.220 1.00 33.31 704 ARG A C 1
ATOM 5499 O O . ARG A 1 704 ? -47.494 -0.290 3.139 1.00 33.31 704 ARG A O 1
ATOM 5506 N N . ALA A 1 705 ? -47.672 -0.641 0.978 1.00 37.03 705 ALA A N 1
ATOM 5507 C CA . ALA A 1 705 ? -48.308 0.001 -0.180 1.00 37.03 705 ALA A CA 1
ATOM 5508 C C . ALA A 1 705 ? -48.303 1.546 -0.129 1.00 37.03 705 ALA A C 1
ATOM 5510 O O . ALA A 1 705 ? -48.973 2.152 0.702 1.00 37.03 705 ALA A O 1
ATOM 5511 N N . THR A 1 706 ? -47.603 2.108 -1.126 1.00 39.47 706 THR A N 1
ATOM 5512 C CA . THR A 1 706 ? -47.806 3.394 -1.829 1.00 39.47 706 THR A CA 1
ATOM 5513 C C . THR A 1 706 ? -47.654 4.712 -1.062 1.00 39.47 706 THR A C 1
ATOM 5515 O O . THR A 1 706 ? -48.567 5.120 -0.349 1.00 39.47 706 THR A O 1
ATOM 5518 N N . LYS A 1 707 ? -46.605 5.480 -1.389 1.00 35.47 707 LYS A N 1
ATOM 5519 C CA . LYS A 1 707 ? -46.679 6.583 -2.366 1.00 35.47 707 LYS A CA 1
ATOM 5520 C C . LYS A 1 707 ? -45.294 6.940 -2.894 1.00 35.47 707 LYS A C 1
ATOM 5522 O O . LYS A 1 707 ? -44.341 6.824 -2.095 1.00 35.47 707 LYS A O 1
#

InterPro domains:
  IPR032675 Leucine-rich repeat domain superfamily [G3DSA:3.80.10.10] (116-449)

Sequence (707 aa):
MSTLDSLAPELIQRIVTELGNNVTDLRLVCKRMSSVLESHVLGSITIDITKLRLDVGISQLTTLATQGNHTATATHDLHIRNLCPLKDPFDRSPTWVLDPVTEKWGEKPPTPCPPEGKIAEEKMQAMLQVAIASLSNLRTLKYDSEWTPKAVMNAVKTLPLLESLELIVGSSNTADLQLQSLRNLQSLMISAPNNDYFMNIIEPISLLVAKSPNLHTLHVGPTYGPAASLHQLLRHCRPNLVLPLKHLGLQGVSVKLDSITLPHFRRLTSLTLHHYTTSESDSDRACVDKAESSRPDEIWAMLKTTDVRLTGIDVNQIPTSLLDYISSYSGLKKLRLARIDFETQEQSDLAAIQFYNTCLDKHTSSLEELVVKAEYEGGWCLGDEALVVISLCKKLKILEGCLVSAALADAVKSLIDLTTQLPRMEKLTVHPADLEAFRSYMCGYLSMAHSEDVTTRLSKCIGEYEVNEFSNPVPLILVDSKKFMMTPSEGAGGALRYRCDSMASPKKHRGVHGIMQTAVLDSTMFLQLLLDHDHVYPRFPSAGTYPANRCRAYSNRTFSDRLPLTLQSLDLMLAYHNSRRWRRRAITQRQTHDLHIRNLCPSKDPSEYRGTGRATARFIPSGSEDCRGKDAGHASGGHRLFKLALSNLRSLKWNIGEYDSKWTPTCRKNPGSLIRQITDGGRPGMEGRFSTLLRKTCTANFLRATK

Radius of gyration: 35.98 Å; chains: 1; bounding box: 97×105×109 Å

Organism: Laccaria bicolor (strain S238N-H82 / ATCC MYA-4686) (NCBI:txid486041)

Secondary structure (DSSP, 8-state):
--SGGG--HHHHHHHHHHHGGGHHHHHTT-HHHHHHHHHHHTTEEEEEEEGGGHHHHHHHHHHHHHS-SHHHHH--EEEEEEEESSS-TT----SEEEETTTTEEEEPPPPPPPHHHHHHHHHHHHHHHHHHHT-TT--EEEEE-SS-HHHHHHHHTT-TT--EEEEE--SS-GGG--GGG----SEEEEEESSHHHHHHHHHHHHHHHHT-TT--EEEEEESSS--EEHHHHHTTS-TT-----SEEEEESEE---STTTGGGGTT--EEEEES---TTS-TT---S-GGG---HHHHHHHHHHTT---SEEEES---HHHHHHHTT-S---EEEE-----SSHHHHHHHHHHIIIIIGGGGTTT--EEEE--SBSSTTS--HHHHHHHTT-TT--EEEEEE-GGGHHHHHHHHHHHHHT-TT--EEEEEEPBPGGGTT--S-HHHHHHHHHHHHHHHHHHHHPBPPTTS---SEEEETTEEEEEEE-SSTT--EEEEEGGGS------------PPPPPP-TTTHHHHTTSTT-S--PPPPPP----------------PPPPP--SSHHHHHHHHHTTS-SS--------------------------------------------------------------------------------------------------------------------------

pLDDT: mean 74.55, std 28.29, range [24.14, 98.69]

Foldseek 3Di:
DCPPVPDDLVVLVVVPVVVDPCLVVQLVPDPSSVVSCVLVVLQADEQADELVCPVVNLVVLVCLLPDDDDSLASYAHYEYAHPQNQDDPPPPPDLWDQDPVVSDTDGDPPDPGDPVSVVSLVSCLVRVLSSLLSNQNHAEYAHHDQPPLLSVLNSVLNHQNHAEYADEHEYDPQLRSQLLSDAQHQAYHYEYQDLNNQLSCLQSQLSNQQRHLNHAYDADEYQEAANEEVCSSPVNHDQPRARLHQYYHYANYAYDCDSRCVSNLQNYAAYHYHRHDPPPDDPPDPHDDPVRHDGPLVVLVVCLVSVRDYQYYAYAEDDVSVLVSLLSAEQHAYYHYHNHQDPDQVVSQVSLCSCQVRRLLRHLAHYAYDAQEAQEDHSSAQDPSSLVSNLSNLNHAEEHGEHDQVCQLVSLQSVQVSLLSRPRHAEYEYFYHFYPVCSPPPDDPRRLVNRVVSLVVNLVSQQPDWDDPPTDGHQWYHRPPWIWGWDQDPDPPRIIGTDTPVPPPPPPPPDDDDDDDDDDGDCPVVVVPVVVPPPPDDDDDDDDDDDDDDDDDDDDDDDDDDDDDDPPPVVVVVVVVVVVPPPPDDDDDDDDDDDDDDDDDDDDDDDDDDDDDDDDDDDDDDDDDDDDDDDDDYDDDDDDDDDDDDDDDDDDDDDDDDDDDDDDDDDDDDDDDDDDDDDDDDDDDDDDDDDDDDDDDDDDDDDDDDD